Protein 5NG0 (pdb70)

GO terms:
  GO:0042742 defense response to bacterium (P, IDA)
  GO:0035591 signaling adaptor activity (F, IDA)
  GO:0070427 nucleotide-binding oligomerization domain containing 1 signaling pathway (P, IDA)
  GO:0070431 nucleotide-binding oligomerization domain containing 2 signaling pathway (P, IDA)
  GO:0050700 CARD domain binding (F, IDA)
  GO:0034134 toll-like receptor 2 signaling pathway (P, IDA)
  GO:0043123 positive regulation of canonical NF-kappaB signal transduction (P, IDA)
  GO:0031982 vesicle (C, IDA)
  GO:0005737 cytoplasm (C, IDA)
  GO:0005856 cytoskeleton (C, IDA)
  GO:0005886 plasma membrane (C, IDA)
  GO:0045087 innate immune response (P, IDA)
  GO:0032991 protein-containing complex (C, IDA)
  GO:1902523 positive regulation of protein K63-linked ubiquitination (P, IDA)
  GO:0051260 protein homooligomerization (P, IDA)
  GO:0071225 cellular response to muramyl dipeptide (P, IDA)
  GO:0004713 protein tyrosine kinase activity (F, EXP)
  GO:0005783 endoplasmic reticulum (C, EXP)
  GO:0106310 protein serine kinase activity (F, EXP)
  GO:0005515 protein binding (F, IPI)

InterPro domains:
  IPR000719 Protein kinase domain [PS50011] (18-294)
  IPR000719 Protein kinase domain [SM00220] (18-294)
  IPR001245 Serine-threonine/tyrosine-protein kinase, catalytic domain [PF07714] (22-288)
  IPR001315 CARD domain [PF00619] (437-519)
  IPR001315 CARD domain [PS50209] (432-524)
  IPR008271 Serine/threonine-protein kinase, active site [PS00108] (142-154)
  IPR011009 Protein kinase-like domain superfamily [SSF56112] (11-297)
  IPR011029 Death-like domain superfamily [G3DSA:1.10.533.10] (434-539)
  IPR011029 Death-like domain superfamily [SSF47986] (437-520)
  IPR017322 Receptor-interacting serine/threonine-protein kinase 2 [PIRSF037921] (3-540)
  IPR042149 RIP2, CARD domain [cd08786] (438-524)
  IPR051681 Serine/Threonine Kinases and Pseudokinases [PTHR44329] (13-298)

Foldseek 3Di:
DDDDADAQEPVQWADWAFDDADDAWTKTWTARNVVGAIKIKTKGDLPDQDDPVSLVLLVVQLVCQPVLDDPQAWHWRHWHDDRRITITITHDAPQAWQLCQLQVCVVHVDDDQLLLLQQLLSVLVSQLSQVPDVQRKHQLDDDRNQWTAHPPGGTHGHDSSPIDRDCPACQQAALVVPVCVDLSVLSSSLLRLLCSQQSDDFPPVPDDSVVVSVCRLVPDTRDDDCNRHPPPNPPSVLSVVLSCQSRPNDSVSHDRSVVVCVSCVVVSVVDDDD/DDDDDADAQEPVQWADWAFDDADDAWTKTWTARNVVGAIKIKTKGDLPDQDDPVSQVLLVVQLVLQPVLDDDQAWHWRHWHDDRRITITITHDAPQAWQLCQLQVCVVHVDDDQLLLLQQLLSVLVSQLSQVPDVQHKDQQEDDRNQWTAHPVGGTHGHDSSQIDRPPQQAGDYDLLQAALVRPHGDVLNQLSVLSSSLLRLLCSQQSDDFPVVPDDSVVVSVCRLVPDTRDDDCNRHPPPNPPSVLSVVLSCQSRPNDSVSHDRSVVVCVSCVVVSVVDDD

Solvent-accessible surface area: 25796 Å² total; per-residue (Å²): 85,54,2,76,14,43,92,2,48,102,144,56,16,40,93,60,165,156,89,62,51,45,109,89,16,13,47,7,12,3,105,4,35,32,21,61,18,72,0,14,0,69,6,20,68,122,101,57,112,34,47,102,81,69,47,144,95,15,52,97,16,0,62,1,5,2,73,0,36,15,24,40,0,13,24,2,13,0,6,0,60,49,120,103,14,1,0,3,0,9,31,62,18,64,32,25,3,0,34,45,6,0,37,126,108,138,103,46,95,125,9,65,58,47,29,23,2,48,1,0,42,9,0,0,8,0,0,1,15,0,41,51,32,134,58,31,0,8,0,20,29,1,42,0,86,10,0,39,0,28,75,45,50,33,0,30,0,8,42,0,40,111,1,102,50,119,197,122,64,26,24,18,56,0,4,66,59,38,119,160,73,87,38,10,1,3,1,0,1,0,0,0,0,8,1,0,4,17,16,65,70,6,27,122,138,52,130,68,81,124,98,13,44,150,31,3,29,111,37,114,33,6,94,49,67,99,126,5,1,53,147,104,6,35,67,49,84,164,1,25,72,12,0,89,48,0,11,11,82,68,44,124,113,3,5,55,4,65,116,0,0,86,88,5,18,74,5,17,169,89,48,89,102,132,151,42,43,3,76,12,45,89,2,49,102,145,58,16,43,82,64,149,176,95,67,84,46,109,92,16,9,47,2,13,2,111,3,35,31,21,62,18,71,0,14,0,70,10,20,62,74,100,87,103,29,48,114,81,67,50,152,97,15,58,83,16,0,60,2,6,1,78,0,34,15,25,41,1,13,26,2,12,0,6,0,61,47,115,103,24,1,0,2,0,9,31,64,20,63,33,24,1,0,40,41,6,0,38,126,108,134,104,45,94,131,9,64,59,62,43,23,1,78,1,0,44,9,0,0,8,0,0,1,15,0,28,54,32,133,52,28,0,5,0,0,12,0,44,1,81,9,0,39,0,26,74,44,51,33,0,31,0,7,43,0,40,70,0,83,61,128,199,129,84,53,48,31,25,44,52,46,20,11,0,12,67,14,37,122,96,103,147,35,44,47,37,2,2,2,1,0,1,0,0,0,0,4,1,0,4,16,16,71,92,5,27,72,141,51,136,82,81,103,92,8,33,142,25,3,47,144,37,114,35,6,86,48,64,99,128,1,0,54,149,106,6,35,67,50,84,161,0,26,70,13,0,87,48,0,11,10,82,68,26,125,112,3,6,55,3,64,116,0,0,86,87,5,17,75,5,17,168,89,48,91,150

Secondary structure (DSSP, 8-state):
-EEEPPB--GGGEEEEEEEEE-SS-EEEEEEETTT--EEEEEE--SSS---HHHHHHHHHHHHHHHHT--TTBPPEEEEEEETTEEEEEEE--TT-BHHHHHH-TTT-S---HHHHHHHHHHHHHHHHHHHTSSSPEE-----GGGEEE-TTS-EEE---TT-EE-----TTS-GGGT---TTHHHHHHHHHHHHHHH---TTTT---HHHHHHHHHTT--S--STTTS-TTSTTHHHHHHHHHHHT-SSGGGSPPHHHHHHHHHHHHHTSPP-/--EEEPPB--GGGEEEEEEEEE-SS-EEEEEEETTT--EEEEEE--SSS---HHHHHHHHHHHHHHHHT--TTBPPEEEEEEETTEEEEEEE--TT-BHHHHHH-TTT-S---HHHHHHHHHHHHHHHHHHHTSSSPEE-----GGGEEE-TTS-EEE---TT-EE---PPP---GGGS-GGGSS---GGGGHHHHHHHHHHHHHHH---TTTT---HHHHHHHHHTT--S--STTTS-TTSTTHHHHHHHHHHHT-SSGGGSPPHHHHHHHHHHHHHTS--

Structure (mmCIF, N/CA/C/O backbone):
data_5NG0
#
_entry.id   5NG0
#
_cell.length_a   94.180
_cell.length_b   94.180
_cell.length_c   201.250
_cell.angle_alpha   90.00
_cell.angle_beta   90.00
_cell.angle_gamma   90.00
#
_symmetry.space_group_name_H-M   'P 41 21 2'
#
loop_
_entity.id
_entity.type
_entity.pdbx_description
1 polymer 'Receptor-interacting serine/threonine-protein kinase 2'
2 non-polymer 'PHOSPHOMETHYLPHOSPHONIC ACID ADENYLATE ESTER'
3 non-polymer 'MAGNESIUM ION'
4 non-polymer 'COBALT (II) ION'
5 water water
#
loop_
_atom_site.group_PDB
_atom_site.id
_atom_site.type_symbol
_atom_site.label_atom_id
_atom_site.label_alt_id
_atom_site.label_comp_id
_atom_site.label_asym_id
_atom_site.label_entity_id
_atom_site.label_seq_id
_atom_site.pdbx_PDB_ins_code
_atom_site.Cartn_x
_atom_site.Cartn_y
_atom_site.Cartn_z
_atom_site.occupancy
_atom_site.B_iso_or_equiv
_atom_site.auth_seq_id
_atom_site.auth_comp_id
_atom_site.auth_asym_id
_atom_site.auth_atom_id
_atom_site.pdbx_PDB_model_num
ATOM 1 N N . ILE A 1 10 ? 64.880 92.307 -0.879 1.00 59.31 6 ILE A N 1
ATOM 2 C CA . ILE A 1 10 ? 64.004 92.802 0.232 1.00 57.81 6 ILE A CA 1
ATOM 3 C C . ILE A 1 10 ? 62.932 91.741 0.542 1.00 57.30 6 ILE A C 1
ATOM 4 O O . ILE A 1 10 ? 62.055 91.469 -0.287 1.00 60.12 6 ILE A O 1
ATOM 9 N N . CYS A 1 11 ? 63.018 91.163 1.739 1.00 53.75 7 CYS A N 1
ATOM 10 C CA . CYS A 1 11 ? 62.203 90.028 2.165 1.00 52.81 7 CYS A CA 1
ATOM 11 C C . CYS A 1 11 ? 61.290 90.342 3.370 1.00 49.19 7 CYS A C 1
ATOM 12 O O . CYS A 1 11 ? 61.682 91.063 4.286 1.00 46.75 7 CYS A O 1
ATOM 15 N N . SER A 1 12 ? 60.075 89.796 3.334 1.00 41.58 8 SER A N 1
ATOM 16 C CA . SER A 1 12 ? 59.062 89.883 4.397 1.00 40.82 8 SER A CA 1
ATOM 17 C C . SER A 1 12 ? 58.778 88.442 4.858 1.00 39.87 8 SER A C 1
ATOM 18 O O . SER A 1 12 ? 58.435 87.576 4.035 1.00 35.17 8 SER A O 1
ATOM 21 N N . ALA A 1 13 ? 58.941 88.189 6.153 1.00 36.99 9 ALA A N 1
ATOM 22 C CA . ALA A 1 13 ? 58.671 86.874 6.739 1.00 38.01 9 ALA A CA 1
ATOM 23 C C . ALA A 1 13 ? 57.184 86.763 7.102 1.00 35.06 9 ALA A C 1
ATOM 24 O O . ALA A 1 13 ? 56.583 87.720 7.596 1.00 38.98 9 ALA A O 1
ATOM 26 N N . LEU A 1 14 ? 56.579 85.614 6.841 1.00 32.87 10 LEU A N 1
ATOM 27 C CA . LEU A 1 14 ? 55.215 85.355 7.309 1.00 32.45 10 LEU A CA 1
ATOM 28 C C . LEU A 1 14 ? 55.242 85.089 8.827 1.00 30.34 10 LEU A C 1
ATOM 29 O O . LEU A 1 14 ? 55.957 84.197 9.261 1.00 30.01 10 LEU A O 1
ATOM 34 N N . PRO A 1 15 ? 54.477 85.867 9.627 1.00 30.37 11 PRO A N 1
ATOM 35 C CA . PRO A 1 15 ? 54.482 85.643 11.077 1.00 32.23 11 PRO A CA 1
ATOM 36 C C . PRO A 1 15 ? 53.984 84.240 11.467 1.00 32.83 11 PRO A C 1
ATOM 37 O O . PRO A 1 15 ? 53.062 83.705 10.839 1.00 30.60 11 PRO A O 1
ATOM 41 N N . THR A 1 16 ? 54.626 83.660 12.475 1.00 32.47 12 THR A N 1
ATOM 42 C CA . THR A 1 16 ? 54.130 82.478 13.167 1.00 33.26 12 THR A CA 1
ATOM 43 C C . THR A 1 16 ? 53.310 82.962 14.355 1.00 32.54 12 THR A C 1
ATOM 44 O O . THR A 1 16 ? 53.807 83.716 15.185 1.00 32.29 12 THR A O 1
ATOM 48 N N . ILE A 1 17 ? 52.054 82.546 14.420 1.00 29.82 13 ILE A N 1
ATOM 49 C CA . ILE A 1 17 ? 51.175 82.961 15.493 1.00 29.30 13 ILE A CA 1
ATOM 50 C C . ILE A 1 17 ? 51.061 81.801 16.488 1.00 29.30 13 ILE A C 1
ATOM 51 O O . ILE A 1 17 ? 50.509 80.753 16.149 1.00 27.59 13 ILE A O 1
ATOM 56 N N . PRO A 1 18 ? 51.582 81.987 17.723 1.00 29.54 14 PRO A N 1
ATOM 57 C CA . PRO A 1 18 ? 51.446 80.927 18.744 1.00 28.47 14 PRO A CA 1
ATOM 58 C C . PRO A 1 18 ? 49.975 80.641 19.042 1.00 29.43 14 PRO A C 1
ATOM 59 O O . PRO A 1 18 ? 49.155 81.578 19.112 1.00 28.09 14 PRO A O 1
ATOM 63 N N . TYR A 1 19 ? 49.649 79.361 19.228 1.00 28.34 15 TYR A N 1
ATOM 64 C CA . TYR A 1 19 ? 48.273 78.920 19.481 1.00 28.25 15 TYR A CA 1
ATOM 65 C C . TYR A 1 19 ? 47.555 79.673 20.614 1.00 28.09 15 TYR A C 1
ATOM 66 O O . TYR A 1 19 ? 46.358 79.962 20.505 1.00 26.98 15 TYR A O 1
ATOM 75 N N . HIS A 1 20 ? 48.274 79.981 21.698 1.00 26.15 16 HIS A N 1
ATOM 76 C CA . HIS A 1 20 ? 47.653 80.649 22.864 1.00 27.20 16 HIS A CA 1
ATOM 77 C C . HIS A 1 20 ? 47.189 82.080 22.561 1.00 27.29 16 HIS A C 1
ATOM 78 O O . HIS A 1 20 ? 46.442 82.655 23.334 1.00 28.18 16 HIS A O 1
ATOM 85 N N . LYS A 1 21 ? 47.611 82.636 21.424 1.00 28.02 17 LYS A N 1
ATOM 86 C CA . LYS A 1 21 ? 47.188 83.986 21.018 1.00 28.89 17 LYS A CA 1
ATOM 87 C C . LYS A 1 21 ? 45.855 84.021 20.257 1.00 30.22 17 LYS A C 1
ATOM 88 O O . LYS A 1 21 ? 45.303 85.106 20.020 1.00 31.14 17 LYS A O 1
ATOM 94 N N . LEU A 1 22 ? 45.331 82.843 19.901 1.00 29.34 18 LEU A N 1
ATOM 95 C CA . LEU A 1 22 ? 44.024 82.741 19.246 1.00 30.94 18 LEU A CA 1
ATOM 96 C C . LEU A 1 22 ? 42.933 82.512 20.284 1.00 32.89 18 LEU A C 1
ATOM 97 O O . LEU A 1 22 ? 42.890 81.465 20.921 1.00 37.54 18 LEU A O 1
ATOM 102 N N . ALA A 1 23 ? 42.056 83.494 20.440 1.00 30.86 19 ALA A N 1
ATOM 103 C CA . ALA A 1 23 ? 40.996 83.460 21.438 1.00 33.98 19 ALA A CA 1
ATOM 104 C C . ALA A 1 23 ? 39.661 83.309 20.738 1.00 33.53 19 ALA A C 1
ATOM 105 O O . ALA A 1 23 ? 39.538 83.665 19.558 1.00 30.25 19 ALA A O 1
ATOM 107 N N . ASP A 1 24 ? 38.684 82.749 21.461 1.00 34.73 20 ASP A N 1
ATOM 108 C CA A ASP A 1 24 ? 37.286 82.681 21.004 0.50 37.49 20 ASP A CA 1
ATOM 109 C CA B ASP A 1 24 ? 37.290 82.659 21.011 0.50 37.82 20 ASP A CA 1
ATOM 110 C C . ASP A 1 24 ? 37.128 81.920 19.666 1.00 37.03 20 ASP A C 1
ATOM 111 O O . ASP A 1 24 ? 36.392 82.364 18.779 1.00 37.30 20 ASP A O 1
ATOM 120 N N . LEU A 1 25 ? 37.826 80.792 19.512 1.00 37.25 21 LEU A N 1
ATOM 121 C CA . LEU A 1 25 ? 37.725 79.986 18.285 1.00 41.45 21 LEU A CA 1
ATOM 122 C C . LEU A 1 25 ? 36.314 79.450 18.123 1.00 44.83 21 LEU A C 1
ATOM 123 O O . LEU A 1 25 ? 35.798 78.805 19.031 1.00 47.00 21 LEU A O 1
ATOM 128 N N . ARG A 1 26 ? 35.681 79.776 16.996 1.00 47.68 22 ARG A N 1
ATOM 129 C CA . ARG A 1 26 ? 34.324 79.320 16.695 1.00 53.54 22 ARG A CA 1
ATOM 130 C C . ARG A 1 26 ? 34.251 78.795 15.276 1.00 55.49 22 ARG A C 1
ATOM 131 O O . ARG A 1 26 ? 34.717 79.442 14.341 1.00 48.62 22 ARG A O 1
ATOM 139 N N . TYR A 1 27 ? 33.643 77.617 15.138 1.00 59.65 23 TYR A N 1
ATOM 140 C CA . TYR A 1 27 ? 33.313 76.989 13.857 1.00 62.01 23 TYR A CA 1
ATOM 141 C C . TYR A 1 27 ? 32.555 77.967 12.962 1.00 58.03 23 TYR A C 1
ATOM 142 O O . TYR A 1 27 ? 31.583 78.589 13.410 1.00 55.59 23 TYR A O 1
ATOM 151 N N . LEU A 1 28 ? 33.038 78.159 11.734 1.00 56.91 24 LEU A N 1
ATOM 152 C CA . LEU A 1 28 ? 32.297 78.920 10.706 1.00 60.87 24 LEU A CA 1
ATOM 153 C C . LEU A 1 28 ? 31.799 78.007 9.581 1.00 63.62 24 LEU A C 1
ATOM 154 O O . LEU A 1 28 ? 30.665 78.152 9.113 1.00 62.38 24 LEU A O 1
ATOM 159 N N . SER A 1 29 ? 32.665 77.080 9.157 1.00 62.59 25 SER A N 1
ATOM 160 C CA . SER A 1 29 ? 32.462 76.249 7.972 1.00 62.69 25 SER A CA 1
ATOM 161 C C . SER A 1 29 ? 33.379 75.032 8.060 1.00 63.92 25 SER A C 1
ATOM 162 O O . SER A 1 29 ? 34.572 75.174 8.336 1.00 61.36 25 SER A O 1
ATOM 165 N N . ARG A 1 30 ? 32.824 73.841 7.836 1.00 61.80 26 ARG A N 1
ATOM 166 C CA . ARG A 1 30 ? 33.647 72.640 7.679 1.00 65.82 26 ARG A CA 1
ATOM 167 C C . ARG A 1 30 ? 33.538 72.109 6.263 1.00 67.42 26 ARG A C 1
ATOM 168 O O . ARG A 1 30 ? 32.442 71.993 5.714 1.00 69.73 26 ARG A O 1
ATOM 170 N N . GLY A 1 31 ? 34.693 71.805 5.680 1.00 67.73 27 GLY A N 1
ATOM 171 C CA . GLY A 1 31 ? 34.775 71.172 4.374 1.00 67.36 27 GLY A CA 1
ATOM 172 C C . GLY A 1 31 ? 35.394 69.794 4.482 1.00 69.72 27 GLY A C 1
ATOM 173 O O . GLY A 1 31 ? 35.574 69.258 5.592 1.00 70.91 27 GLY A O 1
ATOM 174 N N . ALA A 1 32 ? 35.723 69.226 3.324 1.00 70.74 28 ALA A N 1
ATOM 175 C CA . ALA A 1 32 ? 36.289 67.879 3.233 1.00 76.11 28 ALA A CA 1
ATOM 176 C C . ALA A 1 32 ? 37.735 67.811 3.748 1.00 77.86 28 ALA A C 1
ATOM 177 O O . ALA A 1 32 ? 38.102 66.875 4.468 1.00 80.03 28 ALA A O 1
ATOM 179 N N . SER A 1 33 ? 38.530 68.816 3.380 1.00 76.77 29 SER A N 1
ATOM 180 C CA . SER A 1 33 ? 39.963 68.870 3.680 1.00 76.13 29 SER A CA 1
ATOM 181 C C . SER A 1 33 ? 40.315 69.645 4.962 1.00 72.34 29 SER A C 1
ATOM 182 O O . SER A 1 33 ? 41.366 69.406 5.564 1.00 74.52 29 SER A O 1
ATOM 185 N N . GLY A 1 34 ? 39.439 70.562 5.371 1.00 66.74 30 GLY A N 1
ATOM 186 C CA . GLY A 1 34 ? 39.643 71.344 6.589 1.00 60.14 30 GLY A CA 1
ATOM 187 C C . GLY A 1 34 ? 38.421 72.091 7.093 1.00 57.21 30 GLY A C 1
ATOM 188 O O . GLY A 1 34 ? 37.300 71.864 6.637 1.00 55.52 30 GLY A O 1
ATOM 189 N N . THR A 1 35 ? 38.663 72.995 8.039 1.00 52.25 31 THR A N 1
ATOM 190 C CA . THR A 1 35 ? 37.629 73.769 8.716 1.00 49.45 31 THR A CA 1
ATOM 191 C C . THR A 1 35 ? 38.054 75.240 8.749 1.00 44.19 31 THR A C 1
ATOM 192 O O . THR A 1 35 ? 39.237 75.543 8.943 1.00 45.99 31 THR A O 1
ATOM 196 N N . VAL A 1 36 ? 37.100 76.140 8.537 1.00 39.52 32 VAL A N 1
ATOM 197 C CA . VAL A 1 36 ? 37.331 77.561 8.752 1.00 39.87 32 VAL A CA 1
ATOM 198 C C . VAL A 1 36 ? 36.637 77.969 10.054 1.00 40.10 32 VAL A C 1
ATOM 199 O O . VAL A 1 36 ? 35.464 77.661 10.260 1.00 38.92 32 VAL A O 1
ATOM 203 N N . SER A 1 37 ? 37.400 78.613 10.937 1.00 39.17 33 SER A N 1
ATOM 204 C CA . SER A 1 37 ? 36.903 79.118 12.220 1.00 36.89 33 SER A CA 1
ATOM 205 C C . SER A 1 37 ? 37.175 80.618 12.321 1.00 37.68 33 SER A C 1
ATOM 206 O O . SER A 1 37 ? 38.154 81.113 11.756 1.00 36.18 33 SER A O 1
ATOM 209 N N . SER A 1 38 ? 36.311 81.341 13.028 1.00 36.21 34 SER A N 1
ATOM 210 C CA . SER A 1 38 ? 36.621 82.716 13.399 1.00 34.79 34 SER A CA 1
ATOM 211 C C . SER A 1 38 ? 37.368 82.687 14.732 1.00 33.67 34 SER A C 1
ATOM 212 O O . SER A 1 38 ? 37.248 81.722 15.508 1.00 31.11 34 SER A O 1
ATOM 215 N N . ALA A 1 39 ? 38.147 83.734 14.984 1.00 30.92 35 ALA A N 1
ATOM 216 C CA . ALA A 1 39 ? 38.878 83.892 16.239 1.00 28.42 35 ALA A CA 1
ATOM 217 C C . ALA A 1 39 ? 39.204 85.366 16.433 1.00 29.48 35 ALA A C 1
ATOM 218 O O . ALA A 1 39 ? 38.929 86.187 15.559 1.00 27.09 35 ALA A O 1
ATOM 220 N N . ARG A 1 40 ? 39.760 85.693 17.596 1.00 30.74 36 ARG A N 1
ATOM 221 C CA . ARG A 1 40 ? 40.362 86.999 17.836 1.00 32.23 36 ARG A CA 1
ATOM 222 C C . ARG A 1 40 ? 41.814 86.774 18.180 1.00 31.94 36 ARG A C 1
ATOM 223 O O . ARG A 1 40 ? 42.158 85.815 18.894 1.00 32.02 36 ARG A O 1
ATOM 231 N N . HIS A 1 41 ? 42.670 87.644 17.664 1.00 28.67 37 HIS A N 1
ATOM 232 C CA . HIS A 1 41 ? 44.065 87.609 18.036 1.00 27.83 37 HIS A CA 1
ATOM 233 C C . HIS A 1 41 ? 44.163 88.399 19.338 1.00 26.85 37 HIS A C 1
ATOM 234 O O . HIS A 1 41 ? 43.770 89.569 19.393 1.00 25.96 37 HIS A O 1
ATOM 241 N N . ALA A 1 42 ? 44.660 87.742 20.385 1.00 26.19 38 ALA A N 1
ATOM 242 C CA . ALA A 1 42 ? 44.637 88.291 21.741 1.00 27.35 38 ALA A CA 1
ATOM 243 C C . ALA A 1 42 ? 45.503 89.540 21.880 1.00 26.08 38 ALA A C 1
ATOM 244 O O . ALA A 1 42 ? 45.201 90.388 22.707 1.00 27.93 38 ALA A O 1
ATOM 246 N N . ASP A 1 43 ? 46.580 89.621 21.094 1.00 27.20 39 ASP A N 1
ATOM 247 C CA . ASP A 1 43 ? 47.535 90.740 21.150 1.00 27.92 39 ASP A CA 1
ATOM 248 C C . ASP A 1 43 ? 47.201 91.853 20.161 1.00 26.57 39 ASP A C 1
ATOM 249 O O . ASP A 1 43 ? 47.390 93.026 20.482 1.00 25.60 39 ASP A O 1
ATOM 254 N N . TRP A 1 44 ? 46.775 91.479 18.950 1.00 24.74 40 TRP A N 1
ATOM 255 C CA . TRP A 1 44 ? 46.516 92.467 17.898 1.00 25.82 40 TRP A CA 1
ATOM 256 C C . TRP A 1 44 ? 45.122 93.060 17.996 1.00 25.59 40 TRP A C 1
ATOM 257 O O . TRP A 1 44 ? 44.855 94.103 17.395 1.00 26.09 40 TRP A O 1
ATOM 268 N N . ARG A 1 45 ? 44.236 92.383 18.735 1.00 25.15 41 ARG A N 1
ATOM 269 C CA . ARG A 1 45 ? 42.902 92.917 19.081 1.00 27.33 41 ARG A CA 1
ATOM 270 C C . ARG A 1 45 ? 42.016 93.067 17.833 1.00 27.83 41 ARG A C 1
ATOM 271 O O . ARG A 1 45 ? 41.219 94.007 17.726 1.00 28.28 41 ARG A O 1
ATOM 279 N N . VAL A 1 46 ? 42.200 92.149 16.881 1.00 26.35 42 VAL A N 1
ATOM 280 C CA . VAL A 1 46 ? 41.386 92.105 15.668 1.00 25.78 42 VAL A CA 1
ATOM 281 C C . VAL A 1 46 ? 40.736 90.728 15.529 1.00 27.57 42 VAL A C 1
ATOM 282 O O . VAL A 1 46 ? 41.263 89.714 16.031 1.00 26.91 42 VAL A O 1
ATOM 286 N N . GLN A 1 47 ? 39.599 90.704 14.843 1.00 28.50 43 GLN A N 1
ATOM 287 C CA . GLN A 1 47 ? 38.984 89.446 14.420 1.00 30.76 43 GLN A CA 1
ATOM 288 C C . GLN A 1 47 ? 39.789 88.833 13.269 1.00 29.97 43 GLN A C 1
ATOM 289 O O . GLN A 1 47 ? 40.272 89.551 12.388 1.00 29.99 43 GLN A O 1
ATOM 295 N N . VAL A 1 48 ? 39.951 87.510 13.287 1.00 27.05 44 VAL A N 1
ATOM 296 C CA . VAL A 1 48 ? 40.634 86.802 12.209 1.00 26.57 44 VAL A CA 1
ATOM 297 C C . VAL A 1 48 ? 39.811 85.594 11.767 1.00 28.53 44 VAL A C 1
ATOM 298 O O . VAL A 1 48 ? 38.909 85.155 12.490 1.00 28.07 44 VAL A O 1
ATOM 302 N N . ALA A 1 49 ? 40.134 85.070 10.581 1.00 27.40 45 ALA A N 1
ATOM 303 C CA . ALA A 1 49 ? 39.653 83.765 10.152 1.00 29.41 45 ALA A CA 1
ATOM 304 C C . ALA A 1 49 ? 40.817 82.804 10.224 1.00 31.13 45 ALA A C 1
ATOM 305 O O . ALA A 1 49 ? 41.971 83.189 9.958 1.00 29.55 45 ALA A O 1
ATOM 307 N N . VAL A 1 50 ? 40.529 81.565 10.609 1.00 30.41 46 VAL A N 1
ATOM 308 C CA . VAL A 1 50 ? 41.560 80.519 10.727 1.00 31.23 46 VAL A CA 1
ATOM 309 C C . VAL A 1 50 ? 41.105 79.309 9.892 1.00 32.67 46 VAL A C 1
ATOM 310 O O . VAL A 1 50 ? 40.046 78.730 10.146 1.00 33.97 46 VAL A O 1
ATOM 314 N N . LYS A 1 51 ? 41.900 78.966 8.889 1.00 33.57 47 LYS A N 1
ATOM 315 C CA . LYS A 1 51 ? 41.632 77.819 8.011 1.00 35.99 47 LYS A CA 1
ATOM 316 C C . LYS A 1 51 ? 42.575 76.700 8.438 1.00 33.17 47 LYS A C 1
ATOM 317 O O . LYS A 1 51 ? 43.775 76.755 8.167 1.00 29.84 47 LYS A O 1
ATOM 323 N N . HIS A 1 52 ? 42.024 75.708 9.132 1.00 33.18 48 HIS A N 1
ATOM 324 C CA . HIS A 1 52 ? 42.834 74.705 9.817 1.00 38.47 48 HIS A CA 1
ATOM 325 C C . HIS A 1 52 ? 42.429 73.278 9.462 1.00 41.57 48 HIS A C 1
ATOM 326 O O . HIS A 1 52 ? 41.301 73.044 9.020 1.00 44.53 48 HIS A O 1
ATOM 333 N N . LEU A 1 53 ? 43.348 72.333 9.660 1.00 43.77 49 LEU A N 1
ATOM 334 C CA . LEU A 1 53 ? 43.039 70.899 9.494 1.00 48.05 49 LEU A CA 1
ATOM 335 C C . LEU A 1 53 ? 42.081 70.421 10.591 1.00 51.38 49 LEU A C 1
ATOM 336 O O . LEU A 1 53 ? 41.984 71.057 11.653 1.00 51.27 49 LEU A O 1
ATOM 341 N N . HIS A 1 54 ? 41.361 69.329 10.324 1.00 57.48 50 HIS A N 1
ATOM 342 C CA . HIS A 1 54 ? 40.412 68.745 11.287 1.00 64.58 50 HIS A CA 1
ATOM 343 C C . HIS A 1 54 ? 41.026 68.494 12.670 1.00 68.64 50 HIS A C 1
ATOM 344 O O . HIS A 1 54 ? 42.094 67.876 12.780 1.00 67.15 50 HIS A O 1
ATOM 351 N N . ILE A 1 55 ? 40.347 69.007 13.702 1.00 75.31 51 ILE A N 1
ATOM 352 C CA . ILE A 1 55 ? 40.769 68.890 15.115 1.00 83.68 51 ILE A CA 1
ATOM 353 C C . ILE A 1 55 ? 40.661 67.447 15.641 1.00 91.48 51 ILE A C 1
ATOM 354 O O . ILE A 1 55 ? 41.401 67.063 16.554 1.00 90.43 51 ILE A O 1
ATOM 359 N N . HIS A 1 56 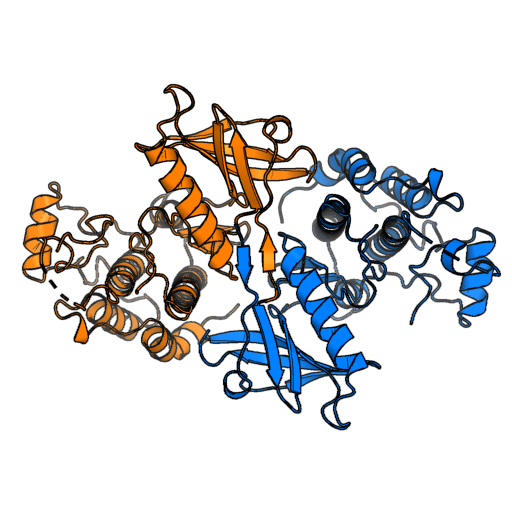? 39.757 66.665 15.042 1.00 97.16 52 HIS A N 1
ATOM 360 C CA . HIS A 1 56 ? 39.519 65.257 15.405 1.00 100.27 52 HIS A CA 1
ATOM 361 C C . HIS A 1 56 ? 40.716 64.326 15.110 1.00 103.55 52 HIS A C 1
ATOM 362 O O . HIS A 1 56 ? 41.261 63.715 16.035 1.00 106.63 52 HIS A O 1
ATOM 364 N N . THR A 1 57 ? 41.123 64.239 13.839 1.00 101.40 53 THR A N 1
ATOM 365 C CA . THR A 1 57 ? 42.200 63.340 13.401 1.00 96.50 53 THR A CA 1
ATOM 366 C C . THR A 1 57 ? 43.592 63.874 13.772 1.00 94.93 53 THR A C 1
ATOM 367 O O . THR A 1 57 ? 43.791 65.095 13.774 1.00 93.04 53 THR A O 1
ATOM 369 N N . PRO A 1 58 ? 44.550 62.969 14.110 1.00 96.42 54 PRO A N 1
ATOM 370 C CA . PRO A 1 58 ? 45.982 63.330 14.123 1.00 95.78 54 PRO A CA 1
ATOM 371 C C . PRO A 1 58 ? 46.488 63.875 12.775 1.00 96.25 54 PRO A C 1
ATOM 372 O O . PRO A 1 58 ? 45.920 63.556 11.718 1.00 96.58 54 PRO A O 1
ATOM 376 N N . LEU A 1 59 ? 47.548 64.684 12.827 1.00 93.08 55 LEU A N 1
ATOM 377 C CA . LEU A 1 59 ? 48.005 65.466 11.670 1.00 90.13 55 LEU A CA 1
ATOM 378 C C . LEU A 1 59 ? 48.962 64.720 10.736 1.00 87.82 55 LEU A C 1
ATOM 379 O O . LEU A 1 59 ? 50.123 64.478 11.083 1.00 86.50 55 LEU A O 1
ATOM 384 N N . LEU A 1 60 ? 48.455 64.372 9.550 1.00 85.82 56 LEU A N 1
ATOM 385 C CA . LEU A 1 60 ? 49.241 63.709 8.505 1.00 85.93 56 LEU A CA 1
ATOM 386 C C . LEU A 1 60 ? 50.245 64.689 7.892 1.00 86.97 56 LEU A C 1
ATOM 387 O O . LEU A 1 60 ? 49.899 65.834 7.597 1.00 88.65 56 LEU A O 1
ATOM 389 N N . ASP A 1 61 ? 51.483 64.225 7.719 1.00 84.22 57 ASP A N 1
ATOM 390 C CA . ASP A 1 61 ? 52.608 65.064 7.286 1.00 82.73 57 ASP A CA 1
ATOM 391 C C . ASP A 1 61 ? 52.490 65.613 5.853 1.00 81.15 57 ASP A C 1
ATOM 392 O O . ASP A 1 61 ? 53.047 66.675 5.546 1.00 76.57 57 ASP A O 1
ATOM 397 N N . SER A 1 62 ? 51.776 64.884 4.993 1.00 79.25 58 SER A N 1
ATOM 398 C CA . SER A 1 62 ? 51.456 65.340 3.637 1.00 77.10 58 SER A CA 1
ATOM 399 C C . SER A 1 62 ? 50.401 66.460 3.657 1.00 75.12 58 SER A C 1
ATOM 400 O O . SER A 1 62 ? 50.429 67.371 2.821 1.00 66.67 58 SER A O 1
ATOM 403 N N . GLU A 1 63 ? 49.468 66.367 4.605 1.00 72.90 59 GLU A N 1
ATOM 404 C CA . GLU A 1 63 ? 48.460 67.407 4.825 1.00 69.90 59 GLU A CA 1
ATOM 405 C C . GLU A 1 63 ? 49.113 68.692 5.327 1.00 64.37 59 GLU A C 1
ATOM 406 O O . GLU A 1 63 ? 48.736 69.784 4.905 1.00 60.28 59 GLU A O 1
ATOM 412 N N . ARG A 1 64 ? 50.103 68.542 6.208 1.00 59.42 60 ARG A N 1
ATOM 413 C CA . ARG A 1 64 ? 50.888 69.668 6.724 1.00 58.98 60 ARG A CA 1
ATOM 414 C C . ARG A 1 64 ? 51.580 70.453 5.605 1.00 57.39 60 ARG A C 1
ATOM 415 O O . ARG A 1 64 ? 51.536 71.682 5.594 1.00 54.55 60 ARG A O 1
ATOM 423 N N . LYS A 1 65 ? 52.211 69.732 4.677 1.00 56.19 61 LYS A N 1
ATOM 424 C CA . LYS A 1 65 ? 52.908 70.344 3.535 1.00 54.68 61 LYS A CA 1
ATOM 425 C C . LYS A 1 65 ? 51.967 71.119 2.613 1.00 47.73 61 LYS A C 1
ATOM 426 O O . LYS A 1 65 ? 52.339 72.179 2.126 1.00 45.22 61 LYS A O 1
ATOM 432 N N . ASP A 1 66 ? 50.761 70.591 2.396 1.00 44.96 62 ASP A N 1
ATOM 433 C CA . ASP A 1 66 ? 49.716 71.270 1.623 1.00 45.73 62 ASP A CA 1
ATOM 434 C C . ASP A 1 66 ? 49.335 72.620 2.221 1.00 43.32 62 ASP A C 1
ATOM 435 O O . ASP A 1 66 ? 49.150 73.585 1.489 1.00 41.03 62 ASP A O 1
ATOM 440 N N . VAL A 1 67 ? 49.190 72.665 3.545 1.00 40.12 63 VAL A N 1
ATOM 441 C CA . VAL A 1 67 ? 48.814 73.898 4.239 1.00 38.72 63 VAL A CA 1
ATOM 442 C C . VAL A 1 67 ? 49.959 74.912 4.148 1.00 36.41 63 VAL A C 1
ATOM 443 O O . VAL A 1 67 ? 49.732 76.074 3.802 1.00 36.56 63 VAL A O 1
ATOM 447 N N . LEU A 1 68 ? 51.182 74.462 4.408 1.00 35.75 64 LEU A N 1
ATOM 448 C CA . LEU A 1 68 ? 52.358 75.333 4.301 1.00 40.16 64 LEU A CA 1
ATOM 449 C C . LEU A 1 68 ? 52.552 75.909 2.898 1.00 37.51 64 LEU A C 1
ATOM 450 O O . LEU A 1 68 ? 52.882 77.085 2.742 1.00 36.81 64 LEU A O 1
ATOM 455 N N . ARG A 1 69 ? 52.295 75.085 1.888 1.00 36.93 65 ARG A N 1
ATOM 456 C CA . ARG A 1 69 ? 52.371 75.516 0.498 1.00 37.25 65 ARG A CA 1
ATOM 457 C C . ARG A 1 69 ? 51.325 76.607 0.193 1.00 33.87 65 ARG A C 1
ATOM 458 O O . ARG A 1 69 ? 51.643 77.620 -0.432 1.00 34.33 65 ARG A O 1
ATOM 466 N N . GLU A 1 70 ? 50.087 76.389 0.638 1.00 32.15 66 GLU A N 1
ATOM 467 C CA . GLU A 1 70 ? 49.018 77.354 0.451 1.00 31.26 66 GLU A CA 1
ATOM 468 C C . GLU A 1 70 ? 49.340 78.675 1.162 1.00 30.12 66 GLU A C 1
ATOM 469 O O . GLU A 1 70 ? 49.108 79.754 0.602 1.00 28.46 66 GLU A O 1
ATOM 475 N N . ALA A 1 71 ? 49.879 78.581 2.384 1.00 28.80 67 ALA A N 1
ATOM 476 C CA . ALA A 1 71 ? 50.232 79.758 3.185 1.00 28.75 67 ALA A CA 1
ATOM 477 C C . ALA A 1 71 ? 51.305 80.576 2.468 1.00 29.26 67 ALA A C 1
ATOM 478 O O . ALA A 1 71 ? 51.218 81.801 2.418 1.00 29.64 67 ALA A O 1
ATOM 480 N N . GLU A 1 72 ? 52.287 79.886 1.894 1.00 32.01 68 GLU A N 1
ATOM 481 C CA . GLU A 1 72 ? 53.381 80.535 1.172 1.00 33.44 68 GLU A CA 1
ATOM 482 C C . GLU A 1 72 ? 52.889 81.259 -0.075 1.00 29.59 68 GLU A C 1
ATOM 483 O O . GLU A 1 72 ? 53.308 82.386 -0.369 1.00 28.16 68 GLU A O 1
ATOM 489 N N . ILE A 1 73 ? 52.002 80.594 -0.807 1.00 30.24 69 ILE A N 1
ATOM 490 C CA . ILE A 1 73 ? 51.379 81.201 -1.972 1.00 29.76 69 ILE A CA 1
ATOM 491 C C . ILE A 1 73 ? 50.606 82.466 -1.600 1.00 27.92 69 ILE A C 1
ATOM 492 O O . ILE A 1 73 ? 50.812 83.499 -2.229 1.00 28.93 69 ILE A O 1
ATOM 497 N N . LEU A 1 74 ? 49.737 82.399 -0.588 1.00 26.65 70 LEU A N 1
ATOM 498 C CA . LEU A 1 74 ? 48.996 83.589 -0.146 1.00 27.90 70 LEU A CA 1
ATOM 499 C C . LEU A 1 74 ? 49.908 84.739 0.240 1.00 26.73 70 LEU A C 1
ATOM 500 O O . LEU A 1 74 ? 49.624 85.906 -0.079 1.00 26.42 70 LEU A O 1
ATOM 505 N N . HIS A 1 75 ? 50.984 84.401 0.949 1.00 26.72 71 HIS A N 1
ATOM 506 C CA . HIS A 1 75 ? 51.969 85.374 1.411 1.00 27.80 71 HIS A CA 1
ATOM 507 C C . HIS A 1 75 ? 52.655 86.075 0.238 1.00 28.71 71 HIS A C 1
ATOM 508 O O . HIS A 1 75 ? 52.803 87.288 0.248 1.00 28.91 71 HIS A O 1
ATOM 515 N N . LYS A 1 76 ? 53.047 85.305 -0.778 1.00 29.12 72 LYS A N 1
ATOM 516 C CA . LYS A 1 76 ? 53.737 85.844 -1.960 1.00 28.44 72 LYS A CA 1
ATOM 517 C C . LYS A 1 76 ? 52.810 86.623 -2.894 1.00 28.86 72 LYS A C 1
ATOM 518 O O . LYS A 1 76 ? 53.245 87.561 -3.556 1.00 28.50 72 LYS A O 1
ATOM 524 N N . ALA A 1 77 ? 51.531 86.236 -2.920 1.00 27.69 73 ALA A N 1
ATOM 525 C CA . ALA A 1 77 ? 50.529 86.789 -3.848 1.00 29.17 73 ALA A CA 1
ATOM 526 C C . ALA A 1 77 ? 49.816 88.035 -3.340 1.00 30.80 73 ALA A C 1
ATOM 527 O O . ALA A 1 77 ? 48.870 88.515 -3.977 1.00 30.59 73 ALA A O 1
ATOM 529 N N . ARG A 1 78 ? 50.256 88.572 -2.211 1.00 30.13 74 ARG A N 1
ATOM 530 C CA . ARG A 1 78 ? 49.534 89.691 -1.624 1.00 31.73 74 ARG A CA 1
ATOM 531 C C . ARG A 1 78 ? 49.390 90.892 -2.564 1.00 30.16 74 ARG A C 1
ATOM 532 O O . ARG A 1 78 ? 50.298 91.236 -3.320 1.00 27.27 74 ARG A O 1
ATOM 540 N N . PHE A 1 79 ? 48.181 91.444 -2.556 1.00 29.01 75 PHE A N 1
ATOM 541 C CA . PHE A 1 79 ? 47.764 92.495 -3.480 1.00 27.64 75 PHE A CA 1
ATOM 542 C C . PHE A 1 79 ? 46.392 92.982 -3.033 1.00 25.44 75 PHE A C 1
ATOM 543 O O . PHE A 1 79 ? 45.723 92.319 -2.239 1.00 26.07 75 PHE A O 1
ATOM 551 N N . SER A 1 80 ? 45.967 94.126 -3.562 1.00 26.53 76 SER A N 1
ATOM 552 C CA . SER A 1 80 ? 44.726 94.800 -3.146 1.00 27.61 76 SER A CA 1
ATOM 553 C C . SER A 1 80 ? 43.467 93.910 -3.202 1.00 28.37 76 SER A C 1
ATOM 554 O O . SER A 1 80 ? 42.545 94.088 -2.386 1.00 27.80 76 SER A O 1
ATOM 557 N N . TYR A 1 81 ? 43.432 92.962 -4.147 1.00 26.60 77 TYR A N 1
ATOM 558 C CA . TYR A 1 81 ? 42.229 92.126 -4.369 1.00 27.04 77 TYR A CA 1
ATOM 559 C C . TYR A 1 81 ? 42.411 90.649 -4.018 1.00 26.05 77 TYR A C 1
ATOM 560 O O . TYR A 1 81 ? 41.610 89.785 -4.429 1.00 25.41 77 TYR A O 1
ATOM 569 N N . ILE A 1 82 ? 43.456 90.374 -3.233 1.00 25.59 78 ILE A N 1
ATOM 570 C CA . ILE A 1 82 ? 43.766 89.024 -2.762 1.00 23.92 78 ILE A CA 1
ATOM 571 C C . ILE A 1 82 ? 43.596 89.016 -1.232 1.00 26.41 78 ILE A C 1
ATOM 572 O O . ILE A 1 82 ? 44.044 89.938 -0.563 1.00 25.86 78 ILE A O 1
ATOM 577 N N . LEU A 1 83 ? 42.957 87.980 -0.693 1.00 25.30 79 LEU A N 1
ATOM 578 C CA . LEU A 1 83 ? 42.787 87.827 0.750 1.00 27.29 79 LEU A CA 1
ATOM 579 C C . LEU A 1 83 ? 44.134 87.949 1.487 1.00 26.41 79 LEU A C 1
ATOM 580 O O . LEU A 1 83 ? 45.058 87.184 1.194 1.00 23.98 79 LEU A O 1
ATOM 585 N N . PRO A 1 84 ? 44.251 88.919 2.427 1.00 27.43 80 PRO A N 1
ATOM 586 C CA . PRO A 1 84 ? 45.529 89.033 3.148 1.00 28.34 80 PRO A CA 1
ATOM 587 C C . PRO A 1 84 ? 45.731 87.914 4.167 1.00 26.68 80 PRO A C 1
ATOM 588 O O . PRO A 1 84 ? 44.841 87.637 4.955 1.00 27.71 80 PRO A O 1
ATOM 592 N N . ILE A 1 85 ? 46.889 87.268 4.116 1.00 27.25 81 ILE A N 1
ATOM 593 C CA . ILE A 1 85 ? 47.307 86.323 5.145 1.00 27.23 81 ILE A CA 1
ATOM 594 C C . ILE A 1 85 ? 48.034 87.099 6.260 1.00 28.45 81 ILE A C 1
ATOM 595 O O . ILE A 1 85 ? 48.898 87.943 5.985 1.00 27.10 81 ILE A O 1
ATOM 600 N N . LEU A 1 86 ? 47.666 86.807 7.501 1.00 26.77 82 LEU A N 1
ATOM 601 C CA . LEU A 1 86 ? 48.238 87.483 8.667 1.00 28.35 82 LEU A CA 1
ATOM 602 C C . LEU A 1 86 ? 49.320 86.649 9.332 1.00 27.03 82 LEU A C 1
ATOM 603 O O . LEU A 1 86 ? 50.218 87.189 9.957 1.00 27.08 82 LEU A O 1
ATOM 608 N N . GLY A 1 87 ? 49.214 85.331 9.218 1.00 26.59 83 GLY A N 1
ATOM 609 C CA . GLY A 1 87 ? 50.215 84.436 9.765 1.00 27.14 83 GLY A CA 1
ATOM 610 C C . GLY A 1 87 ? 49.830 82.977 9.653 1.00 28.16 83 GLY A C 1
ATOM 611 O O . GLY A 1 87 ? 48.788 82.640 9.090 1.00 25.96 83 GLY A O 1
ATOM 612 N N . ILE A 1 88 ? 50.695 82.118 10.194 1.00 28.82 84 ILE A N 1
ATOM 613 C CA . ILE A 1 88 ? 50.460 80.686 10.250 1.00 29.74 84 ILE A CA 1
ATOM 614 C C . ILE A 1 88 ? 50.543 80.248 11.723 1.00 29.67 84 ILE A C 1
ATOM 615 O O . ILE A 1 88 ? 51.446 80.678 12.454 1.00 27.82 84 ILE A O 1
ATOM 620 N N . CYS A 1 89 ? 49.572 79.449 12.149 1.00 29.55 85 CYS A N 1
ATOM 621 C CA . CYS A 1 89 ? 49.616 78.793 13.459 1.00 32.85 85 CYS A CA 1
ATOM 622 C C . CYS A 1 89 ? 50.038 77.344 13.203 1.00 33.51 85 CYS A C 1
ATOM 623 O O . CYS A 1 89 ? 49.285 76.563 12.623 1.00 33.08 85 CYS A O 1
ATOM 626 N N . ASN A 1 90 ? 51.255 77.021 13.629 1.00 34.22 86 ASN A N 1
ATOM 627 C CA . ASN A 1 90 ? 51.908 75.765 13.314 1.00 34.96 86 ASN A CA 1
ATOM 628 C C . ASN A 1 90 ? 52.336 75.067 14.611 1.00 34.66 86 ASN A C 1
ATOM 629 O O . ASN A 1 90 ? 53.386 75.377 15.169 1.00 34.40 86 ASN A O 1
ATOM 634 N N . GLU A 1 91 ? 51.492 74.145 15.071 1.00 36.04 87 GLU A N 1
ATOM 635 C CA . GLU A 1 91 ? 51.649 73.454 16.366 1.00 40.22 87 GLU A CA 1
ATOM 636 C C . GLU A 1 91 ? 51.661 71.926 16.165 1.00 44.47 87 GLU A C 1
ATOM 637 O O . GLU A 1 91 ? 51.198 71.455 15.131 1.00 40.17 87 GLU A O 1
ATOM 643 N N . PRO A 1 92 ? 52.170 71.150 17.165 1.00 47.94 88 PRO A N 1
ATOM 644 C CA . PRO A 1 92 ? 52.105 69.683 17.091 1.00 48.99 88 PRO A CA 1
ATOM 645 C C . PRO A 1 92 ? 50.742 69.117 16.673 1.00 49.62 88 PRO A C 1
ATOM 646 O O . PRO A 1 92 ? 50.699 68.262 15.797 1.00 49.83 88 PRO A O 1
ATOM 650 N N . GLU A 1 93 ? 49.655 69.635 17.242 1.00 49.74 89 GLU A N 1
ATOM 651 C CA . GLU A 1 93 ? 48.318 69.120 16.961 1.00 53.68 89 GLU A CA 1
ATOM 652 C C . GLU A 1 93 ? 47.337 70.157 16.361 1.00 51.12 89 GLU A C 1
ATOM 653 O O . GLU A 1 93 ? 46.122 69.946 16.360 1.00 50.44 89 GLU A O 1
ATOM 659 N N . PHE A 1 94 ? 47.864 71.269 15.847 1.00 44.79 90 PHE A N 1
ATOM 660 C CA . PHE A 1 94 ? 47.034 72.309 15.227 1.00 40.27 90 PHE A CA 1
ATOM 661 C C . PHE A 1 94 ? 47.815 72.999 14.109 1.00 38.67 90 PHE A C 1
ATOM 662 O O . PHE A 1 94 ? 48.969 73.406 14.300 1.00 38.29 90 PHE A O 1
ATOM 670 N N . LEU A 1 95 ? 47.197 73.106 12.938 1.00 35.45 91 LEU A N 1
ATOM 671 C CA . LEU A 1 95 ? 47.830 73.786 11.826 1.00 35.17 91 LEU A CA 1
ATOM 672 C C . LEU A 1 95 ? 46.803 74.613 11.085 1.00 35.69 91 LEU A C 1
ATOM 673 O O . LEU A 1 95 ? 45.844 74.067 10.537 1.00 36.73 91 LEU A O 1
ATOM 678 N N . GLY A 1 96 ? 47.003 75.929 11.081 1.00 33.65 92 GLY A N 1
ATOM 679 C CA . GLY A 1 96 ? 45.985 76.845 10.561 1.00 32.53 92 GLY A CA 1
ATOM 680 C C . GLY A 1 96 ? 46.574 78.074 9.895 1.00 32.84 92 GLY A C 1
ATOM 681 O O . GLY A 1 96 ? 47.555 78.658 10.379 1.00 33.01 92 GLY A O 1
ATOM 682 N N . ILE A 1 97 ? 45.979 78.447 8.766 1.00 31.33 93 ILE A N 1
ATOM 683 C CA . ILE A 1 97 ? 46.310 79.677 8.064 1.00 29.82 93 ILE A CA 1
ATOM 684 C C . ILE A 1 97 ? 45.422 80.764 8.661 1.00 27.51 93 ILE A C 1
ATOM 685 O O . ILE A 1 97 ? 44.202 80.635 8.653 1.00 26.88 93 ILE A O 1
ATOM 690 N N . VAL A 1 98 ? 46.044 81.821 9.176 1.00 26.37 94 VAL A N 1
ATOM 691 C CA . VAL A 1 98 ? 45.313 82.941 9.765 1.00 24.64 94 VAL A CA 1
ATOM 692 C C . VAL A 1 98 ? 45.208 84.093 8.746 1.00 25.17 94 VAL A C 1
ATOM 693 O O . VAL A 1 98 ? 46.222 84.633 8.287 1.00 25.46 94 VAL A O 1
ATOM 697 N N . THR A 1 99 ? 43.977 84.458 8.392 1.00 25.76 95 THR A N 1
ATOM 698 C CA . THR A 1 99 ? 43.763 85.545 7.432 1.00 26.98 95 THR A CA 1
ATOM 699 C C . THR A 1 99 ? 42.891 86.655 8.039 1.00 28.93 95 THR A C 1
ATOM 700 O O . THR A 1 99 ? 42.291 86.466 9.105 1.00 28.63 95 THR A O 1
ATOM 704 N N . GLU A 1 100 ? 42.815 87.798 7.356 1.00 28.08 96 GLU A N 1
ATOM 705 C CA . GLU A 1 100 ? 41.840 88.832 7.689 1.00 31.90 96 GLU A CA 1
ATOM 706 C C . GLU A 1 100 ? 40.427 88.257 7.632 1.00 31.93 96 GLU A C 1
ATOM 707 O O . GLU A 1 100 ? 40.109 87.462 6.754 1.00 31.38 96 GLU A O 1
ATOM 713 N N . TYR A 1 101 ? 39.596 88.647 8.589 1.00 30.57 97 TYR A N 1
ATOM 714 C CA . TYR A 1 101 ? 38.207 88.224 8.620 1.00 31.59 97 TYR A CA 1
ATOM 715 C C . TYR A 1 101 ? 37.394 89.054 7.629 1.00 31.29 97 TYR A C 1
ATOM 716 O O . TYR A 1 101 ? 37.440 90.273 7.668 1.00 28.69 97 TYR A O 1
ATOM 725 N N . MET A 1 102 ? 36.657 88.388 6.740 1.00 30.66 98 MET A N 1
ATOM 726 C CA . MET A 1 102 ? 35.830 89.077 5.745 1.00 32.82 98 MET A CA 1
ATOM 727 C C . MET A 1 102 ? 34.387 89.091 6.249 1.00 34.14 98 MET A C 1
ATOM 728 O O . MET A 1 102 ? 33.757 88.030 6.306 1.00 34.05 98 MET A O 1
ATOM 733 N N . PRO A 1 103 ? 33.867 90.281 6.635 1.00 36.28 99 PRO A N 1
ATOM 734 C CA . PRO A 1 103 ? 32.543 90.375 7.292 1.00 38.10 99 PRO A CA 1
ATOM 735 C C . PRO A 1 103 ? 31.345 90.069 6.390 1.00 39.43 99 PRO A C 1
ATOM 736 O O . PRO A 1 103 ? 30.291 89.697 6.898 1.00 40.59 99 PRO A O 1
ATOM 740 N N . ASN A 1 104 ? 31.502 90.220 5.074 1.00 37.07 100 ASN A N 1
ATOM 741 C CA . ASN A 1 104 ? 30.356 90.124 4.174 1.00 35.00 100 ASN A CA 1
ATOM 742 C C . ASN A 1 104 ? 30.277 88.865 3.330 1.00 36.22 100 ASN A C 1
ATOM 743 O O . ASN A 1 104 ? 29.662 88.868 2.261 1.00 38.21 100 ASN A O 1
ATOM 748 N N . GLY A 1 105 ? 30.892 87.799 3.828 1.00 36.92 101 GLY A N 1
ATOM 749 C CA . GLY A 1 105 ? 30.792 86.470 3.245 1.00 35.99 101 GLY A CA 1
ATOM 750 C C . GLY A 1 105 ? 31.388 86.373 1.843 1.00 36.10 101 GLY A C 1
ATOM 751 O O . GLY A 1 105 ? 32.376 87.037 1.529 1.00 33.17 101 GLY A O 1
ATOM 752 N N . SER A 1 106 ? 30.758 85.560 1.003 1.00 34.50 102 SER A N 1
ATOM 753 C CA . SER A 1 106 ? 31.244 85.310 -0.351 1.00 32.53 102 SER A CA 1
ATOM 754 C C . SER A 1 106 ? 30.293 85.892 -1.381 1.00 33.39 102 SER A C 1
ATOM 755 O O . SER A 1 106 ? 29.124 86.195 -1.075 1.00 31.27 102 SER A O 1
ATOM 758 N N . LEU A 1 107 ? 30.799 86.040 -2.605 1.00 29.47 103 LEU A N 1
ATOM 759 C CA . LEU A 1 107 ? 30.006 86.478 -3.735 1.00 28.59 103 LEU A CA 1
ATOM 760 C C . LEU A 1 107 ? 28.823 85.524 -3.981 1.00 27.90 103 LEU A C 1
ATOM 761 O O . LEU A 1 107 ? 27.753 85.957 -4.399 1.00 29.81 103 LEU A O 1
ATOM 766 N N . ASN A 1 108 ? 29.039 84.239 -3.737 1.00 29.79 104 ASN A N 1
ATOM 767 C CA . ASN A 1 108 ? 27.979 83.240 -3.846 1.00 33.88 104 ASN A CA 1
ATOM 768 C C . ASN A 1 108 ? 26.739 83.598 -2.998 1.00 34.16 104 ASN A C 1
ATOM 769 O O . ASN A 1 108 ? 25.607 83.591 -3.499 1.00 33.37 104 ASN A O 1
ATOM 774 N N . GLU A 1 109 ? 26.976 83.942 -1.739 1.00 33.82 105 GLU A N 1
ATOM 775 C CA . GLU A 1 109 ? 25.912 84.359 -0.820 1.00 36.27 105 GLU A CA 1
ATOM 776 C C . GLU A 1 109 ? 25.223 85.635 -1.282 1.00 35.51 105 GLU A C 1
ATOM 777 O O . GLU A 1 109 ? 23.998 85.709 -1.255 1.00 35.17 105 GLU A O 1
ATOM 783 N N . LEU A 1 110 ? 25.999 86.617 -1.750 1.00 33.71 106 LEU A N 1
ATOM 784 C CA . LEU A 1 110 ? 25.435 87.869 -2.262 1.00 32.66 106 LEU A CA 1
ATOM 785 C C . LEU A 1 110 ? 24.488 87.635 -3.441 1.00 32.49 106 LEU A C 1
ATOM 786 O O . LEU A 1 110 ? 23.415 88.249 -3.507 1.00 32.12 106 LEU A O 1
ATOM 791 N N . LEU A 1 111 ? 24.885 86.750 -4.360 1.00 29.91 107 LEU A N 1
ATOM 792 C CA . LEU A 1 111 ? 24.119 86.537 -5.580 1.00 32.02 107 LEU A CA 1
ATOM 793 C C . LEU A 1 111 ? 22.869 85.685 -5.371 1.00 31.91 107 LEU A C 1
ATOM 794 O O . LEU A 1 111 ? 21.828 85.983 -5.958 1.00 33.17 107 LEU A O 1
ATOM 799 N N . HIS A 1 112 ? 22.974 84.653 -4.533 1.00 31.52 108 HIS A N 1
ATOM 800 C CA . HIS A 1 112 ? 21.942 83.622 -4.456 1.00 35.68 108 HIS A CA 1
ATOM 801 C C . HIS A 1 112 ? 21.043 83.647 -3.198 1.00 36.97 108 HIS A C 1
ATOM 802 O O . HIS A 1 112 ? 20.053 82.922 -3.143 1.00 38.33 108 HIS A O 1
ATOM 809 N N . ARG A 1 113 ? 21.384 84.466 -2.209 1.00 37.73 109 ARG A N 1
ATOM 810 C CA . ARG A 1 113 ? 20.509 84.654 -1.032 1.00 40.65 109 ARG A CA 1
ATOM 811 C C . ARG A 1 113 ? 19.592 85.848 -1.277 1.00 38.41 109 ARG A C 1
ATOM 812 O O . ARG A 1 113 ? 19.861 86.973 -0.840 1.00 39.56 109 ARG A O 1
ATOM 820 N N . LYS A 1 114 ? 18.522 85.585 -2.017 1.00 40.27 110 LYS A N 1
ATOM 821 C CA . LYS A 1 114 ? 17.676 86.643 -2.569 1.00 43.95 110 LYS A CA 1
ATOM 822 C C . LYS A 1 114 ? 16.722 87.316 -1.562 1.00 45.05 110 LYS A C 1
ATOM 823 O O . LYS A 1 114 ? 16.278 88.440 -1.800 1.00 43.30 110 LYS A O 1
ATOM 829 N N . THR A 1 115 ? 16.435 86.640 -0.446 1.00 46.39 111 THR A N 1
ATOM 830 C CA . THR A 1 115 ? 15.699 87.263 0.674 1.00 50.14 111 THR A CA 1
ATOM 831 C C . THR A 1 115 ? 16.627 88.210 1.437 1.00 49.00 111 THR A C 1
ATOM 832 O O . THR A 1 115 ? 16.263 89.362 1.692 1.00 50.86 111 THR A O 1
ATOM 836 N N . GLU A 1 116 ? 17.829 87.734 1.768 1.00 48.16 112 GLU A N 1
ATOM 837 C CA . GLU A 1 116 ? 18.838 88.573 2.425 1.00 49.51 112 GLU A CA 1
ATOM 838 C C . GLU A 1 116 ? 19.228 89.784 1.560 1.00 48.66 112 GLU A C 1
ATOM 839 O O . GLU A 1 116 ? 19.348 90.896 2.078 1.00 47.91 112 GLU A O 1
ATOM 845 N N . TYR A 1 117 ? 19.405 89.565 0.255 1.00 44.92 113 TYR A N 1
ATOM 846 C CA . TYR A 1 117 ? 19.784 90.638 -0.676 1.00 44.89 113 TYR A CA 1
ATOM 847 C C . TYR A 1 117 ? 18.816 90.727 -1.861 1.00 45.19 113 TYR A C 1
ATOM 848 O O . TYR A 1 117 ? 19.111 90.170 -2.929 1.00 42.91 113 TYR A O 1
ATOM 857 N N . PRO A 1 118 ? 17.658 91.410 -1.686 1.00 46.81 114 PRO A N 1
ATOM 858 C CA . PRO A 1 118 ? 16.679 91.505 -2.786 1.00 47.33 114 PRO A CA 1
ATOM 859 C C . PRO A 1 118 ? 17.217 92.249 -4.010 1.00 46.44 114 PRO A C 1
ATOM 860 O O . PRO A 1 118 ? 16.949 91.828 -5.135 1.00 46.80 114 PRO A O 1
ATOM 864 N N . ASP A 1 119 ? 17.985 93.313 -3.774 1.00 45.85 115 ASP A N 1
ATOM 865 C CA A ASP A 1 119 ? 18.577 94.107 -4.846 0.50 46.51 115 ASP A CA 1
ATOM 866 C CA B ASP A 1 119 ? 18.582 94.100 -4.854 0.50 47.19 115 ASP A CA 1
ATOM 867 C C . ASP A 1 119 ? 20.099 94.108 -4.732 1.00 44.92 115 ASP A C 1
ATOM 868 O O . ASP A 1 119 ? 20.641 94.385 -3.661 1.00 44.08 115 ASP A O 1
ATOM 877 N N . VAL A 1 120 ? 20.775 93.781 -5.833 1.00 41.71 116 VAL A N 1
ATOM 878 C CA . VAL A 1 120 ? 22.230 93.953 -5.943 1.00 36.48 116 VAL A CA 1
ATOM 879 C C . VAL A 1 120 ? 22.419 94.863 -7.154 1.00 35.63 116 VAL A C 1
ATOM 880 O O . VAL A 1 120 ? 22.261 94.437 -8.298 1.00 37.42 116 VAL A O 1
ATOM 884 N N . ALA A 1 121 ? 22.712 96.129 -6.885 1.00 34.78 117 ALA A N 1
ATOM 885 C CA . ALA A 1 121 ? 22.739 97.163 -7.904 1.00 35.61 117 ALA A CA 1
ATOM 886 C C . ALA A 1 121 ? 23.859 96.928 -8.925 1.00 35.84 117 ALA A C 1
ATOM 887 O O . ALA A 1 121 ? 24.916 96.372 -8.592 1.00 34.95 117 ALA A O 1
ATOM 889 N N . TRP A 1 122 ? 23.610 97.349 -10.163 1.00 35.02 118 TRP A N 1
ATOM 890 C CA . TRP A 1 122 ? 24.583 97.174 -11.249 1.00 35.19 118 TRP A CA 1
ATOM 891 C C . TRP A 1 122 ? 25.987 97.729 -10.973 1.00 32.79 118 TRP A C 1
ATOM 892 O O . TRP A 1 122 ? 26.949 97.029 -11.266 1.00 34.05 118 TRP A O 1
ATOM 903 N N . PRO A 1 123 ? 26.118 98.969 -10.416 1.00 34.44 119 PRO A N 1
ATOM 904 C CA . PRO A 1 123 ? 27.493 99.441 -10.214 1.00 31.93 119 PRO A CA 1
ATOM 905 C C . PRO A 1 123 ? 28.309 98.529 -9.298 1.00 32.40 119 PRO A C 1
ATOM 906 O O . PRO A 1 123 ? 29.477 98.303 -9.590 1.00 31.69 119 PRO A O 1
ATOM 910 N N . LEU A 1 124 ? 27.687 97.979 -8.252 1.00 29.61 120 LEU A N 1
ATOM 911 C CA . LEU A 1 124 ? 28.356 97.007 -7.381 1.00 30.22 120 LEU A CA 1
ATOM 912 C C . LEU A 1 124 ? 28.772 95.738 -8.127 1.00 29.59 120 LEU A C 1
ATOM 913 O O . LEU A 1 124 ? 29.909 95.276 -7.972 1.00 29.44 120 LEU A O 1
ATOM 918 N N . ARG A 1 125 ? 27.865 95.183 -8.926 1.00 28.49 121 ARG A N 1
ATOM 919 C CA . ARG A 1 125 ? 28.179 93.977 -9.695 1.00 29.00 121 ARG A CA 1
ATOM 920 C C . ARG A 1 125 ? 29.373 94.192 -10.628 1.00 27.22 121 ARG A C 1
ATOM 921 O O . ARG A 1 125 ? 30.259 93.351 -10.690 1.00 26.95 121 ARG A O 1
ATOM 929 N N . PHE A 1 126 ? 29.379 95.313 -11.343 1.00 26.22 122 PHE A N 1
ATOM 930 C CA . PHE A 1 126 ? 30.449 95.616 -12.290 1.00 27.44 122 PHE A CA 1
ATOM 931 C C . PHE A 1 126 ? 31.770 95.921 -11.579 1.00 26.68 122 PHE A C 1
ATOM 932 O O . PHE A 1 126 ? 32.833 95.552 -12.065 1.00 26.41 122 PHE A O 1
ATOM 940 N N . ARG A 1 127 ? 31.695 96.559 -10.414 1.00 27.68 123 ARG A N 1
ATOM 941 C CA . ARG A 1 127 ? 32.904 96.804 -9.625 1.00 28.53 123 ARG A CA 1
ATOM 942 C C . ARG A 1 127 ? 33.505 95.473 -9.152 1.00 26.41 123 ARG A C 1
ATOM 943 O O . ARG A 1 127 ? 34.716 95.274 -9.232 1.00 26.34 123 ARG A O 1
ATOM 951 N N . ILE A 1 128 ? 32.644 94.568 -8.687 1.00 26.71 124 ILE A N 1
ATOM 952 C CA . ILE A 1 128 ? 33.060 93.216 -8.295 1.00 26.97 124 ILE A CA 1
ATOM 953 C C . ILE A 1 128 ? 33.766 92.493 -9.462 1.00 27.10 124 ILE A C 1
ATOM 954 O O . ILE A 1 128 ? 34.861 91.950 -9.291 1.00 25.54 124 ILE A O 1
ATOM 959 N N . LEU A 1 129 ? 33.147 92.514 -10.638 1.00 24.86 125 LEU A N 1
ATOM 960 C CA . LEU A 1 129 ? 33.736 91.884 -11.829 1.00 26.55 125 LEU A CA 1
ATOM 961 C C . LEU A 1 129 ? 35.093 92.502 -12.214 1.00 25.88 125 LEU A C 1
ATOM 962 O O . LEU A 1 129 ? 36.039 91.778 -12.576 1.00 25.96 125 LEU A O 1
ATOM 967 N N . HIS A 1 130 ? 35.179 93.827 -12.111 1.00 25.50 126 HIS A N 1
ATOM 968 C CA . HIS A 1 130 ? 36.429 94.539 -12.389 1.00 26.01 126 HIS A CA 1
ATOM 969 C C . HIS A 1 130 ? 37.533 94.109 -11.400 1.00 25.16 126 HIS A C 1
ATOM 970 O O . HIS A 1 130 ? 38.652 93.792 -11.802 1.00 25.05 126 HIS A O 1
ATOM 977 N N . GLU A 1 131 ? 37.193 94.078 -10.118 1.00 24.25 127 GLU A N 1
ATOM 978 C CA . GLU A 1 131 ? 38.152 93.732 -9.060 1.00 24.42 127 GLU A CA 1
ATOM 979 C C . GLU A 1 131 ? 38.623 92.290 -9.136 1.00 24.29 127 GLU A C 1
ATOM 980 O O . GLU A 1 131 ? 39.802 92.021 -8.882 1.00 23.43 127 GLU A O 1
ATOM 986 N N . ILE A 1 132 ? 37.721 91.361 -9.493 1.00 23.47 128 ILE A N 1
ATOM 987 C CA . ILE A 1 132 ? 38.140 89.969 -9.711 1.00 23.19 128 ILE A CA 1
ATOM 988 C C . ILE A 1 132 ? 39.198 89.899 -10.827 1.00 23.49 128 ILE A C 1
ATOM 989 O O . ILE A 1 132 ? 40.259 89.264 -10.661 1.00 23.46 128 ILE A O 1
ATOM 994 N N . ALA A 1 133 ? 38.919 90.560 -11.953 1.00 21.46 129 ALA A N 1
ATOM 995 C CA . ALA A 1 133 ? 39.858 90.557 -13.073 1.00 22.56 129 ALA A CA 1
ATOM 996 C C . ALA A 1 133 ? 41.206 91.197 -12.668 1.00 22.95 129 ALA A C 1
ATOM 997 O O . ALA A 1 133 ? 42.253 90.704 -13.049 1.00 23.45 129 ALA A O 1
ATOM 999 N N . LEU A 1 134 ? 41.169 92.263 -11.867 1.00 23.05 130 LEU A N 1
ATOM 1000 C CA . LEU A 1 134 ? 42.406 92.911 -11.396 1.00 24.33 130 LEU A CA 1
ATOM 1001 C C . LEU A 1 134 ? 43.223 91.979 -10.500 1.00 23.76 130 LEU A C 1
ATOM 1002 O O . LEU A 1 134 ? 44.447 91.900 -10.630 1.00 24.74 130 LEU A O 1
ATOM 1007 N N . GLY A 1 135 ? 42.524 91.275 -9.613 1.00 23.48 131 GLY A N 1
ATOM 1008 C CA . GLY A 1 135 ? 43.146 90.298 -8.729 1.00 24.21 131 GLY A CA 1
ATOM 1009 C C . GLY A 1 135 ? 43.805 89.173 -9.513 1.00 23.42 131 GLY A C 1
ATOM 1010 O O . GLY A 1 135 ? 44.973 88.853 -9.279 1.00 25.00 131 GLY A O 1
ATOM 1011 N N . VAL A 1 136 ? 43.070 88.573 -10.444 1.00 22.98 132 VAL A N 1
ATOM 1012 C CA . VAL A 1 136 ? 43.621 87.449 -11.205 1.00 22.87 132 VAL A CA 1
ATOM 1013 C C . VAL A 1 136 ? 44.733 87.923 -12.140 1.00 22.60 132 VAL A C 1
ATOM 1014 O O . VAL A 1 136 ? 45.766 87.254 -12.247 1.00 23.31 132 VAL A O 1
ATOM 1018 N N . ASN A 1 137 ? 44.528 89.059 -12.810 1.00 23.54 133 ASN A N 1
ATOM 1019 C CA . ASN A 1 137 ? 45.578 89.639 -13.659 1.00 23.40 133 ASN A CA 1
ATOM 1020 C C . ASN A 1 137 ? 46.890 89.803 -12.864 1.00 22.90 133 ASN A C 1
ATOM 1021 O O . ASN A 1 137 ? 47.975 89.489 -13.369 1.00 22.73 133 ASN A O 1
ATOM 1026 N N . TYR A 1 138 ? 46.781 90.278 -11.621 1.00 23.09 134 TYR A N 1
ATOM 1027 C CA . TYR A 1 138 ? 47.972 90.415 -10.787 1.00 22.97 134 TYR A CA 1
ATOM 1028 C C . TYR A 1 138 ? 48.688 89.065 -10.611 1.00 22.40 134 TYR A C 1
ATOM 1029 O O . TYR A 1 138 ? 49.903 88.976 -10.809 1.00 23.68 134 TYR A O 1
ATOM 1038 N N . LEU A 1 139 ? 47.925 88.018 -10.279 1.00 22.48 135 LEU A N 1
ATOM 1039 C CA . LEU A 1 139 ? 48.476 86.663 -10.106 1.00 23.21 135 LEU A CA 1
ATOM 1040 C C . LEU A 1 139 ? 49.201 86.184 -11.363 1.00 24.75 135 LEU A C 1
ATOM 1041 O O . LEU A 1 139 ? 50.322 85.661 -11.281 1.00 24.18 135 LEU A O 1
ATOM 1046 N N . HIS A 1 140 ? 48.566 86.404 -12.516 1.00 23.28 136 HIS A N 1
ATOM 1047 C CA . HIS A 1 140 ? 49.124 85.964 -13.810 1.00 25.89 136 HIS A CA 1
ATOM 1048 C C . HIS A 1 140 ? 50.373 86.769 -14.225 1.00 27.07 136 HIS A C 1
ATOM 1049 O O . HIS A 1 140 ? 51.150 86.309 -15.062 1.00 27.15 136 HIS A O 1
ATOM 1056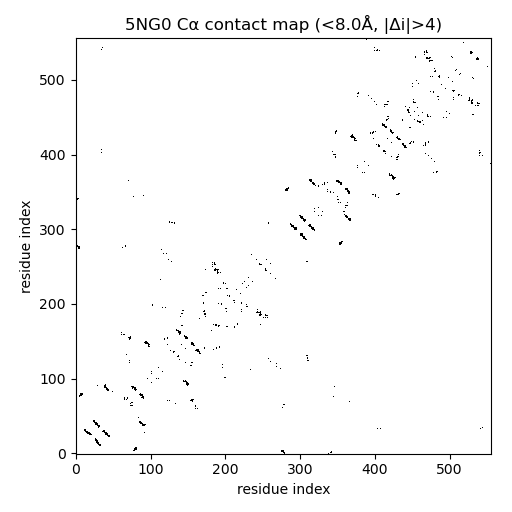 N N . ASN A 1 141 ? 50.562 87.950 -13.631 1.00 27.94 137 ASN A N 1
ATOM 1057 C CA . ASN A 1 141 ? 51.719 88.803 -13.909 1.00 27.95 137 ASN A CA 1
ATOM 1058 C C . ASN A 1 141 ? 52.906 88.601 -12.955 1.00 29.60 137 ASN A C 1
ATOM 1059 O O . ASN A 1 141 ? 53.932 89.256 -13.098 1.00 28.61 137 ASN A O 1
ATOM 1064 N N . MET A 1 142 ? 52.761 87.707 -11.982 1.00 29.03 138 MET A N 1
ATOM 1065 C CA . MET A 1 142 ? 53.870 87.347 -11.091 1.00 29.74 138 MET A CA 1
ATOM 1066 C C . MET A 1 142 ? 54.924 86.564 -11.885 1.00 30.04 138 MET A C 1
ATOM 1067 O O . MET A 1 142 ? 54.654 86.092 -12.997 1.00 28.49 138 MET A O 1
ATOM 1072 N N . THR A 1 143 ? 56.119 86.435 -11.324 1.00 30.14 139 THR A N 1
ATOM 1073 C CA . THR A 1 143 ? 57.217 85.744 -12.018 1.00 32.18 139 THR A CA 1
ATOM 1074 C C . THR A 1 143 ? 57.748 84.672 -11.059 1.00 33.57 139 THR A C 1
ATOM 1075 O O . THR A 1 143 ? 58.462 85.027 -10.132 1.00 36.73 139 THR A O 1
ATOM 1079 N N . PRO A 1 144 ? 57.404 83.389 -11.229 1.00 34.02 140 PRO A N 1
ATOM 1080 C CA . PRO A 1 144 ? 56.537 82.895 -12.303 1.00 34.31 140 PRO A CA 1
ATOM 1081 C C . PRO A 1 144 ? 55.049 83.208 -12.053 1.00 33.40 140 PRO A C 1
ATOM 1082 O O . PRO A 1 144 ? 54.683 83.549 -10.928 1.00 28.19 140 PRO A O 1
ATOM 1086 N N . PRO A 1 145 ? 54.208 83.131 -13.109 1.00 33.36 141 PRO A N 1
ATOM 1087 C CA . PRO A 1 145 ? 52.764 83.390 -12.940 1.00 31.88 141 PRO A CA 1
ATOM 1088 C C . PRO A 1 145 ? 52.132 82.402 -11.956 1.00 30.86 141 PRO A C 1
ATOM 1089 O O . PRO A 1 145 ? 52.518 81.227 -11.922 1.00 30.90 141 PRO A O 1
ATOM 1093 N N . LEU A 1 146 ? 51.183 82.888 -11.167 1.00 27.77 142 LEU A N 1
ATOM 1094 C CA . LEU A 1 146 ? 50.389 82.039 -10.296 1.00 27.50 142 LEU A CA 1
ATOM 1095 C C . LEU A 1 146 ? 49.016 81.836 -10.926 1.00 27.05 142 LEU A C 1
ATOM 1096 O O . LEU A 1 146 ? 48.316 82.803 -11.213 1.00 27.27 142 LEU A O 1
ATOM 1101 N N . LEU A 1 147 ? 48.640 80.580 -11.140 1.00 26.31 143 LEU A N 1
ATOM 1102 C CA . LEU A 1 147 ? 47.336 80.230 -11.723 1.00 27.47 143 LEU A CA 1
ATOM 1103 C C . LEU A 1 147 ? 46.457 79.784 -10.567 1.00 28.16 143 LEU A C 1
ATOM 1104 O O . LEU A 1 147 ? 46.876 78.929 -9.784 1.00 28.12 143 LEU A O 1
ATOM 1109 N N . HIS A 1 148 ? 45.266 80.372 -10.435 1.00 26.43 144 HIS A N 1
ATOM 1110 C CA . HIS A 1 148 ? 44.424 80.117 -9.250 1.00 26.81 144 HIS A CA 1
ATOM 1111 C C . HIS A 1 148 ? 43.803 78.713 -9.302 1.00 27.26 144 HIS A C 1
ATOM 1112 O O . HIS A 1 148 ? 43.887 77.942 -8.329 1.00 26.67 144 HIS A O 1
ATOM 1119 N N . HIS A 1 149 ? 43.145 78.412 -10.418 1.00 26.28 145 HIS A N 1
ATOM 1120 C CA . HIS A 1 149 ? 42.571 77.097 -10.711 1.00 27.66 145 HIS A CA 1
ATOM 1121 C C . HIS A 1 149 ? 41.416 76.637 -9.825 1.00 27.82 145 HIS A C 1
ATOM 1122 O O . HIS A 1 149 ? 41.030 75.485 -9.884 1.00 29.57 145 HIS A O 1
ATOM 1129 N N . ASP A 1 150 ? 40.883 77.538 -9.007 1.00 26.78 146 ASP A N 1
ATOM 1130 C CA . ASP A 1 150 ? 39.623 77.257 -8.304 1.00 27.68 146 ASP A CA 1
ATOM 1131 C C . ASP A 1 150 ? 38.734 78.482 -8.161 1.00 27.09 146 ASP A C 1
ATOM 1132 O O . ASP A 1 150 ? 38.081 78.690 -7.119 1.00 27.84 146 ASP A O 1
ATOM 1137 N N . LEU A 1 151 ? 38.710 79.314 -9.197 1.00 25.68 147 LEU A N 1
ATOM 1138 C CA . LEU A 1 151 ? 37.877 80.494 -9.151 1.00 26.98 147 LEU A CA 1
ATOM 1139 C C . LEU A 1 151 ? 36.433 80.067 -9.246 1.00 28.13 147 LEU A C 1
ATOM 1140 O O . LEU A 1 151 ? 36.061 79.267 -10.114 1.00 29.25 147 LEU A O 1
ATOM 1145 N N . LYS A 1 152 ? 35.647 80.581 -8.310 1.00 29.05 148 LYS A N 1
ATOM 1146 C CA . LYS A 1 152 ? 34.203 80.384 -8.265 1.00 29.44 148 LYS A CA 1
ATOM 1147 C C . LYS A 1 152 ? 33.633 81.413 -7.302 1.00 30.22 148 LYS A C 1
ATOM 1148 O O . LYS A 1 152 ? 34.376 82.044 -6.540 1.00 28.32 148 LYS A O 1
ATOM 1154 N N . THR A 1 153 ? 32.321 81.596 -7.334 1.00 28.75 149 THR A N 1
ATOM 1155 C CA . THR A 1 153 ? 31.709 82.642 -6.512 1.00 29.69 149 THR A CA 1
ATOM 1156 C C . THR A 1 153 ? 31.877 82.405 -5.005 1.00 30.92 149 THR A C 1
ATOM 1157 O O . THR A 1 153 ? 31.958 83.375 -4.246 1.00 31.47 149 THR A O 1
ATOM 1161 N N . GLN A 1 154 ? 31.996 81.134 -4.600 1.00 31.10 150 GLN A N 1
ATOM 1162 C CA A GLN A 1 154 ? 32.230 80.791 -3.191 0.50 32.16 150 GLN A CA 1
ATOM 1163 C CA B GLN A 1 154 ? 32.233 80.781 -3.196 0.50 33.14 150 GLN A CA 1
ATOM 1164 C C . GLN A 1 154 ? 33.636 81.213 -2.733 1.00 32.66 150 GLN A C 1
ATOM 1165 O O . GLN A 1 154 ? 33.872 81.394 -1.541 1.00 30.93 150 GLN A O 1
ATOM 1176 N N . ASN A 1 155 ? 34.566 81.376 -3.683 1.00 29.95 151 ASN A N 1
ATOM 1177 C CA . ASN A 1 155 ? 35.953 81.733 -3.360 1.00 29.55 151 ASN A CA 1
ATOM 1178 C C . ASN A 1 155 ? 36.264 83.217 -3.571 1.00 28.24 151 ASN A C 1
ATOM 1179 O O . ASN A 1 155 ? 37.419 83.637 -3.485 1.00 27.22 151 ASN A O 1
ATOM 1184 N N . ILE A 1 156 ? 35.232 83.998 -3.875 1.00 27.88 152 ILE A N 1
ATOM 1185 C CA . ILE A 1 156 ? 35.368 85.441 -3.982 1.00 28.66 152 ILE A CA 1
ATOM 1186 C C . ILE A 1 156 ? 34.745 86.004 -2.709 1.00 30.17 152 ILE A C 1
ATOM 1187 O O . ILE A 1 156 ? 33.528 85.998 -2.577 1.00 29.93 152 ILE A O 1
ATOM 1192 N N . LEU A 1 157 ? 35.582 86.469 -1.780 1.00 28.80 153 LEU A N 1
ATOM 1193 C CA . LEU A 1 157 ? 35.093 87.020 -0.510 1.00 28.60 153 LEU A CA 1
ATOM 1194 C C . LEU A 1 157 ? 34.885 88.516 -0.588 1.00 28.59 153 LEU A C 1
ATOM 1195 O O . LEU A 1 157 ? 35.471 89.194 -1.440 1.00 27.81 153 LEU A O 1
ATOM 1200 N N . LEU A 1 158 ? 34.037 89.028 0.305 1.00 28.73 154 LEU A N 1
ATOM 1201 C CA . LEU A 1 158 ? 33.645 90.429 0.293 1.00 31.03 154 LEU A CA 1
ATOM 1202 C C . LEU A 1 158 ? 33.945 91.052 1.657 1.00 32.07 154 LEU A C 1
ATOM 1203 O O . LEU A 1 158 ? 33.520 90.532 2.694 1.00 30.59 154 LEU A O 1
ATOM 1208 N N . ASP A 1 159 ? 34.732 92.125 1.640 1.00 33.57 155 ASP A N 1
ATOM 1209 C CA . ASP A 1 159 ? 35.169 92.795 2.871 1.00 35.57 155 ASP A CA 1
ATOM 1210 C C . ASP A 1 159 ? 34.059 93.711 3.415 1.00 36.22 155 ASP A C 1
ATOM 1211 O O . ASP A 1 159 ? 32.910 93.622 2.953 1.00 33.97 155 ASP A O 1
ATOM 1216 N N . ASN A 1 160 ? 34.371 94.582 4.381 1.00 41.13 156 ASN A N 1
ATOM 1217 C CA . ASN A 1 160 ? 33.289 95.348 5.044 1.00 44.69 156 ASN A CA 1
ATOM 1218 C C . ASN A 1 160 ? 32.523 96.314 4.131 1.00 44.73 156 ASN A C 1
ATOM 1219 O O . ASN A 1 160 ? 31.332 96.566 4.368 1.00 48.04 156 ASN A O 1
ATOM 1224 N N . GLU A 1 161 ? 33.174 96.802 3.074 1.00 44.59 157 GLU A N 1
ATOM 1225 C CA . GLU A 1 161 ? 32.459 97.601 2.059 1.00 41.38 157 GLU A CA 1
ATOM 1226 C C . GLU A 1 161 ? 32.305 96.911 0.698 1.00 39.18 157 GLU A C 1
ATOM 1227 O O . GLU A 1 161 ? 32.235 97.586 -0.328 1.00 38.02 157 GLU A O 1
ATOM 1233 N N . PHE A 1 162 ? 32.229 95.576 0.715 1.00 34.74 158 PHE A N 1
ATOM 1234 C CA . PHE A 1 162 ? 31.904 94.761 -0.466 1.00 34.89 158 PHE A CA 1
ATOM 1235 C C . PHE A 1 162 ? 32.942 94.888 -1.598 1.00 33.98 158 PHE A C 1
ATOM 1236 O O . PHE A 1 162 ? 32.602 94.848 -2.784 1.00 31.98 158 PHE A O 1
ATOM 1244 N N . HIS A 1 163 ? 34.206 95.076 -1.210 1.00 31.19 159 HIS A N 1
ATOM 1245 C CA . HIS A 1 163 ? 35.312 94.950 -2.141 1.00 29.87 159 HIS A CA 1
ATOM 1246 C C . HIS A 1 163 ? 35.787 93.495 -2.146 1.00 29.91 159 HIS A C 1
ATOM 1247 O O . HIS A 1 163 ? 35.688 92.793 -1.123 1.00 28.58 159 HIS A O 1
ATOM 1254 N N . VAL A 1 164 ? 36.311 93.067 -3.300 1.00 27.17 160 VAL A N 1
ATOM 1255 C CA . VAL A 1 164 ? 36.717 91.680 -3.559 1.00 24.84 160 VAL A CA 1
ATOM 1256 C C . VAL A 1 164 ? 38.035 91.314 -2.853 1.00 24.73 160 VAL A C 1
ATOM 1257 O O . VAL A 1 164 ? 39.017 92.075 -2.914 1.00 24.82 160 VAL A O 1
ATOM 1261 N N . LYS A 1 165 ? 38.050 90.154 -2.192 1.00 24.15 161 LYS A N 1
ATOM 1262 C CA . LYS A 1 165 ? 39.290 89.472 -1.843 1.00 26.06 161 LYS A CA 1
ATOM 1263 C C . LYS A 1 165 ? 39.191 88.051 -2.380 1.00 26.75 161 LYS A C 1
ATOM 1264 O O . LYS A 1 165 ? 38.342 87.266 -1.929 1.00 25.59 161 LYS A O 1
ATOM 1270 N N . ILE A 1 166 ? 40.047 87.730 -3.348 1.00 25.67 162 ILE A N 1
ATOM 1271 C CA . ILE A 1 166 ? 40.108 86.363 -3.883 1.00 26.57 162 ILE A CA 1
ATOM 1272 C C . ILE A 1 166 ? 40.752 85.463 -2.824 1.00 27.38 162 ILE A C 1
ATOM 1273 O O . ILE A 1 166 ? 41.823 85.783 -2.277 1.00 24.53 162 ILE A O 1
ATOM 1278 N N . ALA A 1 167 ? 40.080 84.353 -2.544 1.00 24.98 163 ALA A N 1
ATOM 1279 C CA . ALA A 1 167 ? 40.531 83.418 -1.523 1.00 27.97 163 ALA A CA 1
ATOM 1280 C C . ALA A 1 167 ? 40.725 81.997 -2.091 1.00 27.16 163 ALA A C 1
ATOM 1281 O O . ALA A 1 167 ? 40.526 81.770 -3.293 1.00 26.09 163 ALA A O 1
ATOM 1283 N N . ASP A 1 168 ? 41.125 81.074 -1.208 1.00 27.84 164 ASP A N 1
ATOM 1284 C CA . ASP A 1 168 ? 41.215 79.638 -1.482 1.00 29.55 164 ASP A CA 1
ATOM 1285 C C . ASP A 1 168 ? 42.222 79.270 -2.575 1.00 29.98 164 ASP A C 1
ATOM 1286 O O . ASP A 1 168 ? 41.862 78.944 -3.713 1.00 28.60 164 ASP A O 1
ATOM 1291 N N . PHE A 1 169 ? 43.487 79.287 -2.182 1.00 28.58 165 PHE A N 1
ATOM 1292 C CA . PHE A 1 169 ? 44.610 78.963 -3.066 1.00 28.93 165 PHE A CA 1
ATOM 1293 C C . PHE A 1 169 ? 45.033 77.493 -3.000 1.00 29.54 165 PHE A C 1
ATOM 1294 O O . PHE A 1 169 ? 46.136 77.129 -3.416 1.00 30.30 165 PHE A O 1
ATOM 1302 N N . GLY A 1 170 ? 44.113 76.650 -2.528 1.00 31.97 166 GLY A N 1
ATOM 1303 C CA . GLY A 1 170 ? 44.342 75.207 -2.331 1.00 33.28 166 GLY A CA 1
ATOM 1304 C C . GLY A 1 170 ? 44.666 74.431 -3.593 1.00 33.81 166 GLY A C 1
ATOM 1305 O O . GLY A 1 170 ? 45.381 73.437 -3.528 1.00 33.50 166 GLY A O 1
ATOM 1306 N N . LEU A 1 171 ? 44.172 74.890 -4.743 1.00 33.84 167 LEU A N 1
ATOM 1307 C CA . LEU A 1 171 ? 44.474 74.219 -6.014 1.00 32.64 167 LEU A CA 1
ATOM 1308 C C . LEU A 1 171 ? 45.411 74.991 -6.929 1.00 32.11 167 LEU A C 1
ATOM 1309 O O . LEU A 1 171 ? 45.640 74.582 -8.088 1.00 31.25 167 LEU A O 1
ATOM 1314 N N A SER A 1 172 ? 45.960 76.095 -6.418 0.50 31.88 168 SER A N 1
ATOM 1315 N N B SER A 1 172 ? 45.960 76.094 -6.418 0.50 31.61 168 SER A N 1
ATOM 1316 C CA A SER A 1 172 ? 46.787 77.001 -7.217 0.50 32.84 168 SER A CA 1
ATOM 1317 C CA B SER A 1 172 ? 46.787 76.999 -7.219 0.50 32.41 168 SER A CA 1
ATOM 1318 C C A SER A 1 172 ? 48.122 76.378 -7.599 0.50 34.87 168 SER A C 1
ATOM 1319 C C B SER A 1 172 ? 48.122 76.378 -7.600 0.50 34.61 168 SER A C 1
ATOM 1320 O O A SER A 1 172 ? 48.635 75.514 -6.887 0.50 34.88 168 SER A O 1
ATOM 1321 O O B SER A 1 172 ? 48.636 75.514 -6.887 0.50 34.67 168 SER A O 1
ATOM 1326 N N . LYS A 1 173 ? 48.663 76.814 -8.736 1.00 35.77 169 LYS A N 1
ATOM 1327 C CA . LYS A 1 173 ? 49.928 76.301 -9.257 1.00 38.26 169 LYS A CA 1
ATOM 1328 C C . LYS A 1 173 ? 50.772 77.439 -9.796 1.00 36.13 169 LYS A C 1
ATOM 1329 O O . LYS A 1 173 ? 50.252 78.332 -10.468 1.00 33.38 169 LYS A O 1
ATOM 1335 N N . TRP A 1 174 ? 52.077 77.386 -9.530 1.00 36.33 170 TRP A N 1
ATOM 1336 C CA . TRP A 1 174 ? 53.050 78.224 -10.251 1.00 38.69 170 TRP A CA 1
ATOM 1337 C C . TRP A 1 174 ? 53.191 77.670 -11.670 1.00 39.65 170 TRP A C 1
ATOM 1338 O O . TRP A 1 174 ? 53.308 76.464 -11.854 1.00 37.53 170 TRP A O 1
ATOM 1349 N N . ARG A 1 175 ? 53.147 78.549 -12.663 1.00 41.07 171 ARG A N 1
ATOM 1350 C CA . ARG A 1 175 ? 53.349 78.142 -14.054 1.00 50.40 171 ARG A CA 1
ATOM 1351 C C . ARG A 1 175 ? 54.856 78.085 -14.354 1.00 52.06 171 ARG A C 1
ATOM 1352 O O . ARG A 1 175 ? 55.479 79.124 -14.587 1.00 52.57 171 ARG A O 1
ATOM 1360 N N . MET A 1 176 ? 55.430 76.883 -14.336 1.00 59.53 172 MET A N 1
ATOM 1361 C CA . MET A 1 176 ? 56.895 76.711 -14.471 1.00 68.10 172 MET A CA 1
ATOM 1362 C C . MET A 1 176 ? 57.415 76.806 -15.906 1.00 69.71 172 MET A C 1
ATOM 1363 O O . MET A 1 176 ? 56.752 76.377 -16.849 1.00 73.98 172 MET A O 1
ATOM 1368 N N . GLY A 1 192 ? 34.325 68.065 -5.798 1.00 70.02 188 GLY A N 1
ATOM 1369 C CA . GLY A 1 192 ? 34.255 69.489 -6.116 1.00 68.01 188 GLY A CA 1
ATOM 1370 C C . GLY A 1 192 ? 33.552 69.705 -7.438 1.00 68.00 188 GLY A C 1
ATOM 1371 O O . GLY A 1 192 ? 33.527 68.808 -8.283 1.00 65.73 188 GLY A O 1
ATOM 1372 N N . THR A 1 193 ? 33.016 70.908 -7.622 1.00 65.55 189 THR A N 1
ATOM 1373 C CA . THR A 1 193 ? 32.234 71.289 -8.783 1.00 57.40 189 THR A CA 1
ATOM 1374 C C . THR A 1 193 ? 33.086 71.453 -10.045 1.00 51.15 189 THR A C 1
ATOM 1375 O O . THR A 1 193 ? 34.222 71.886 -9.966 1.00 48.87 189 THR A O 1
ATOM 1379 N N . ILE A 1 194 ? 32.532 71.053 -11.182 1.00 43.41 190 ILE A N 1
ATOM 1380 C CA . ILE A 1 194 ? 33.206 71.142 -12.475 1.00 38.77 190 ILE A CA 1
ATOM 1381 C C . ILE A 1 194 ? 32.645 72.305 -13.306 1.00 34.66 190 ILE A C 1
ATOM 1382 O O . ILE A 1 194 ? 33.055 72.494 -14.444 1.00 32.40 190 ILE A O 1
ATOM 1387 N N . ILE A 1 195 ? 31.688 73.050 -12.747 1.00 30.98 191 ILE A N 1
ATOM 1388 C CA . ILE A 1 195 ? 30.996 74.077 -13.536 1.00 31.93 191 ILE A CA 1
ATOM 1389 C C . ILE A 1 195 ? 31.903 75.235 -13.979 1.00 29.96 191 ILE A C 1
ATOM 1390 O O . ILE A 1 195 ? 31.627 75.866 -15.010 1.00 28.53 191 ILE A O 1
ATOM 1395 N N . TYR A 1 196 ? 32.991 75.483 -13.246 1.00 27.19 192 TYR A N 1
ATOM 1396 C CA . TYR A 1 196 ? 33.909 76.594 -13.566 1.00 28.77 192 TYR A CA 1
ATOM 1397 C C . TYR A 1 196 ? 35.174 76.126 -14.308 1.00 29.47 192 TYR A C 1
ATOM 1398 O O . TYR A 1 196 ? 36.079 76.912 -14.563 1.00 29.22 192 TYR A O 1
ATOM 1407 N N . MET A 1 197 ? 35.188 74.849 -14.670 1.00 29.88 193 MET A N 1
ATOM 1408 C CA . MET A 1 197 ? 36.333 74.192 -15.279 1.00 31.36 193 MET A CA 1
ATOM 1409 C C . MET A 1 197 ? 36.169 74.103 -16.800 1.00 28.98 193 MET A C 1
ATOM 1410 O O . MET A 1 197 ? 35.121 73.666 -17.261 1.00 27.31 193 MET A O 1
ATOM 1415 N N . PRO A 1 198 ? 37.195 74.509 -17.584 1.00 28.60 194 PRO A N 1
ATOM 1416 C CA . PRO A 1 198 ? 37.064 74.383 -19.035 1.00 27.73 194 PRO A CA 1
ATOM 1417 C C . PRO A 1 198 ? 37.112 72.897 -19.462 1.00 27.87 194 PRO A C 1
ATOM 1418 O O . PRO A 1 198 ? 37.735 72.072 -18.772 1.00 25.14 194 PRO A O 1
ATOM 1422 N N . PRO A 1 199 ? 36.452 72.570 -20.601 1.00 28.10 195 PRO A N 1
ATOM 1423 C CA . PRO A 1 199 ? 36.327 71.178 -21.031 1.00 29.43 195 PRO A CA 1
ATOM 1424 C C . PRO A 1 199 ? 37.635 70.419 -21.276 1.00 31.00 195 PRO A C 1
ATOM 1425 O O . PRO A 1 199 ? 37.669 69.212 -21.062 1.00 30.29 195 PRO A O 1
ATOM 1429 N N . GLU A 1 200 ? 38.699 71.115 -21.704 1.00 31.05 196 GLU A N 1
ATOM 1430 C CA . GLU A 1 200 ? 39.994 70.471 -21.921 1.00 31.65 196 GLU A CA 1
ATOM 1431 C C . GLU A 1 200 ? 40.609 69.861 -20.647 1.00 32.82 196 GLU A C 1
ATOM 1432 O O . GLU A 1 200 ? 41.529 69.039 -20.766 1.00 33.98 196 GLU A O 1
ATOM 1438 N N . ASN A 1 201 ? 40.091 70.220 -19.463 1.00 34.29 197 ASN A N 1
ATOM 1439 C CA . ASN A 1 201 ? 40.604 69.644 -18.211 1.00 35.79 197 ASN A CA 1
ATOM 1440 C C . ASN A 1 201 ? 40.066 68.242 -17.922 1.00 39.19 197 ASN A C 1
ATOM 1441 O O . ASN A 1 201 ? 40.630 67.529 -17.091 1.00 39.16 197 ASN A O 1
ATOM 1446 N N . TYR A 1 202 ? 38.989 67.863 -18.615 1.00 37.74 198 TYR A N 1
ATOM 1447 C CA . TYR A 1 202 ? 38.424 66.540 -18.410 1.00 40.66 198 TYR A CA 1
ATOM 1448 C C . TYR A 1 202 ? 38.141 65.730 -19.684 1.00 45.51 198 TYR A C 1
ATOM 1449 O O . TYR A 1 202 ? 37.460 64.712 -19.607 1.00 43.06 198 TYR A O 1
ATOM 1458 N N . GLU A 1 203 ? 38.695 66.171 -20.821 1.00 49.21 199 GLU A N 1
ATOM 1459 C CA . GLU A 1 203 ? 38.665 65.423 -22.089 1.00 57.44 199 GLU A CA 1
ATOM 1460 C C . GLU A 1 203 ? 39.208 64.003 -21.838 1.00 57.72 199 GLU A C 1
ATOM 1461 O O . GLU A 1 203 ? 40.257 63.881 -21.203 1.00 58.53 199 GLU A O 1
ATOM 1467 N N . PRO A 1 204 ? 38.466 62.953 -22.277 1.00 60.52 200 PRO A N 1
ATOM 1468 C CA . PRO A 1 204 ? 38.862 61.564 -21.986 1.00 63.03 200 PRO A CA 1
ATOM 1469 C C . PRO A 1 204 ? 40.214 61.163 -22.581 1.00 61.69 200 PRO A C 1
ATOM 1470 O O . PRO A 1 204 ? 40.654 61.764 -23.561 1.00 61.79 200 PRO A O 1
ATOM 1474 N N . SER A 1 211 ? 47.235 73.953 -18.095 1.00 58.35 207 SER A N 1
ATOM 1475 C CA . SER A 1 211 ? 45.987 74.591 -18.479 1.00 56.58 207 SER A CA 1
ATOM 1476 C C . SER A 1 211 ? 46.090 76.079 -18.136 1.00 53.98 207 SER A C 1
ATOM 1477 O O . SER A 1 211 ? 45.654 76.552 -17.077 1.00 56.24 207 SER A O 1
ATOM 1480 N N . ILE A 1 212 ? 46.738 76.805 -19.034 1.00 53.11 208 ILE A N 1
ATOM 1481 C CA . ILE A 1 212 ? 46.979 78.263 -18.880 1.00 50.18 208 ILE A CA 1
ATOM 1482 C C . ILE A 1 212 ? 45.691 79.109 -19.009 1.00 46.05 208 ILE A C 1
ATOM 1483 O O . ILE A 1 212 ? 45.611 80.208 -18.453 1.00 47.44 208 ILE A O 1
ATOM 1488 N N . LYS A 1 213 ? 44.684 78.598 -19.725 1.00 37.98 209 LYS A N 1
ATOM 1489 C CA . LYS A 1 213 ? 43.432 79.359 -19.961 1.00 32.58 209 LYS A CA 1
ATOM 1490 C C . LYS A 1 213 ? 42.265 78.888 -19.064 1.00 30.35 209 LYS A C 1
ATOM 1491 O O . LYS A 1 213 ? 41.081 79.041 -19.406 1.00 29.16 209 LYS A O 1
ATOM 1497 N N . HIS A 1 214 ? 42.599 78.314 -17.918 1.00 28.03 210 HIS A N 1
ATOM 1498 C CA . HIS A 1 214 ? 41.593 77.798 -16.995 1.00 26.63 210 HIS A CA 1
ATOM 1499 C C . HIS A 1 214 ? 40.890 78.977 -16.288 1.00 26.13 210 HIS A C 1
ATOM 1500 O O . HIS A 1 214 ? 39.658 79.070 -16.310 1.00 24.83 210 HIS A O 1
ATOM 1507 N N . ASP A 1 215 ? 41.667 79.878 -15.681 1.00 24.59 211 ASP A N 1
ATOM 1508 C CA . ASP A 1 215 ? 41.102 80.984 -14.881 1.00 23.88 211 ASP A CA 1
ATOM 1509 C C . ASP A 1 215 ? 40.130 81.881 -15.659 1.00 23.56 211 ASP A C 1
ATOM 1510 O O . ASP A 1 215 ? 39.106 82.300 -15.131 1.00 22.97 211 ASP A O 1
ATOM 1515 N N . ILE A 1 216 ? 40.447 82.167 -16.916 1.00 22.38 212 ILE A N 1
ATOM 1516 C CA . ILE A 1 216 ? 39.582 83.040 -17.713 1.00 22.31 212 ILE A CA 1
ATOM 1517 C C . ILE A 1 216 ? 38.220 82.374 -18.026 1.00 22.53 212 ILE A C 1
ATOM 1518 O O . ILE A 1 216 ? 37.180 83.051 -18.048 1.00 22.82 212 ILE A O 1
ATOM 1523 N N . TYR A 1 217 ? 38.245 81.062 -18.237 1.00 22.31 213 TYR A N 1
ATOM 1524 C CA . TYR A 1 217 ? 37.024 80.275 -18.407 1.00 24.12 213 TYR A CA 1
ATOM 1525 C C . TYR A 1 217 ? 36.153 80.402 -17.144 1.00 24.35 213 TYR A C 1
ATOM 1526 O O . TYR A 1 217 ? 34.973 80.737 -17.243 1.00 24.46 213 TYR A O 1
ATOM 1535 N N . SER A 1 218 ? 36.753 80.183 -15.970 1.00 23.37 214 SER A N 1
ATOM 1536 C CA . SER A 1 218 ? 36.046 80.342 -14.698 1.00 24.05 214 SER A CA 1
ATOM 1537 C C . SER A 1 218 ? 35.464 81.754 -14.576 1.00 23.80 214 SER A C 1
ATOM 1538 O O . SER A 1 218 ? 34.332 81.924 -14.129 1.00 23.86 214 SER A O 1
ATOM 1541 N N . TYR A 1 219 ? 36.245 82.756 -14.988 1.00 23.17 215 TYR A N 1
ATOM 1542 C CA . TYR A 1 219 ? 35.824 84.153 -14.922 1.00 23.64 215 TYR A CA 1
ATOM 1543 C C . TYR A 1 219 ? 34.600 84.443 -15.807 1.00 23.71 215 TYR A C 1
ATOM 1544 O O . TYR A 1 219 ? 33.739 85.252 -15.442 1.00 24.12 215 TYR A O 1
ATOM 1553 N N . ALA A 1 220 ? 34.559 83.824 -16.987 1.00 23.50 216 ALA A N 1
ATOM 1554 C CA . ALA A 1 220 ? 33.414 83.965 -17.897 1.00 23.46 216 ALA A CA 1
ATOM 1555 C C . ALA A 1 220 ? 32.126 83.401 -17.255 1.00 23.61 216 ALA A C 1
ATOM 1556 O O . ALA A 1 220 ? 31.049 84.010 -17.362 1.00 24.42 216 ALA A O 1
ATOM 1558 N N . VAL A 1 221 ? 32.250 82.245 -16.595 1.00 25.06 217 VAL A N 1
ATOM 1559 C CA . VAL A 1 221 ? 31.112 81.619 -15.890 1.00 25.23 217 VAL A CA 1
ATOM 1560 C C . VAL A 1 221 ? 30.702 82.517 -14.706 1.00 27.64 217 VAL A C 1
ATOM 1561 O O . VAL A 1 221 ? 29.499 82.771 -14.498 1.00 26.26 217 VAL A O 1
ATOM 1565 N N . ILE A 1 222 ? 31.703 83.017 -13.958 1.00 25.21 218 ILE A N 1
ATOM 1566 C CA . ILE A 1 222 ? 31.437 83.965 -12.868 1.00 24.40 218 ILE A CA 1
ATOM 1567 C C . ILE A 1 222 ? 30.689 85.209 -13.366 1.00 24.25 218 ILE A C 1
ATOM 1568 O O . ILE A 1 222 ? 29.731 85.660 -12.719 1.00 25.37 218 ILE A O 1
ATOM 1573 N N . THR A 1 223 ? 31.112 85.746 -14.509 1.00 23.40 219 THR A N 1
ATOM 1574 C CA . THR A 1 223 ? 30.480 86.927 -15.094 1.00 25.59 219 THR A CA 1
ATOM 1575 C C . THR A 1 223 ? 29.011 86.640 -15.435 1.00 25.80 219 THR A C 1
ATOM 1576 O O . THR A 1 223 ? 28.121 87.414 -15.099 1.00 26.39 219 THR A O 1
ATOM 1580 N N . TRP A 1 224 ? 28.769 85.514 -16.090 1.00 27.41 220 TRP A N 1
ATOM 1581 C CA . TRP A 1 224 ? 27.396 85.072 -16.392 1.00 28.76 220 TRP A CA 1
ATOM 1582 C C . TRP A 1 224 ? 26.574 84.975 -15.090 1.00 28.45 220 TRP A C 1
ATOM 1583 O O . TRP A 1 224 ? 25.450 85.469 -15.027 1.00 29.54 220 TRP A O 1
ATOM 1594 N N . GLU A 1 225 ? 27.162 84.365 -14.060 1.00 28.02 221 GLU A N 1
ATOM 1595 C CA . GLU A 1 225 ? 26.511 84.180 -12.761 1.00 28.72 221 GLU A CA 1
ATOM 1596 C C . GLU A 1 225 ? 26.185 85.500 -12.033 1.00 30.07 221 GLU A C 1
ATOM 1597 O O . GLU A 1 225 ? 25.094 85.647 -11.453 1.00 28.77 221 GLU A O 1
ATOM 1603 N N . VAL A 1 226 ? 27.121 86.452 -12.084 1.00 28.10 222 VAL A N 1
ATOM 1604 C CA . VAL A 1 226 ? 26.933 87.785 -11.510 1.00 28.40 222 VAL A CA 1
ATOM 1605 C C . VAL A 1 226 ? 25.797 88.553 -12.215 1.00 31.07 222 VAL A C 1
ATOM 1606 O O . VAL A 1 226 ? 24.972 89.203 -11.569 1.00 28.95 222 VAL A O 1
ATOM 1610 N N . LEU A 1 227 ? 25.774 88.487 -13.542 1.00 30.02 223 LEU A N 1
ATOM 1611 C CA . LEU A 1 227 ? 24.814 89.275 -14.303 1.00 30.37 223 LEU A CA 1
ATOM 1612 C C . LEU A 1 227 ? 23.418 88.645 -14.311 1.00 30.27 223 LEU A C 1
ATOM 1613 O O . LEU A 1 227 ? 22.439 89.353 -14.536 1.00 33.03 223 LEU A O 1
ATOM 1618 N N . SER A 1 228 ? 23.341 87.336 -14.058 1.00 29.11 224 SER A N 1
ATOM 1619 C CA . SER A 1 228 ? 22.070 86.594 -14.077 1.00 30.73 224 SER A CA 1
ATOM 1620 C C . SER A 1 228 ? 21.457 86.386 -12.689 1.00 32.41 224 SER A C 1
ATOM 1621 O O . SER A 1 228 ? 20.236 86.242 -12.572 1.00 30.55 224 SER A O 1
ATOM 1624 N N . ARG A 1 229 ? 22.312 86.355 -11.664 1.00 32.50 225 ARG A N 1
ATOM 1625 C CA . ARG A 1 229 ? 21.980 85.823 -10.330 1.00 34.42 225 ARG A CA 1
ATOM 1626 C C . ARG A 1 229 ? 21.400 84.404 -10.406 1.00 37.31 225 ARG A C 1
ATOM 1627 O O . ARG A 1 229 ? 20.539 84.032 -9.598 1.00 36.74 225 ARG A O 1
ATOM 1635 N N . LYS A 1 230 ? 21.881 83.612 -11.364 1.00 35.84 226 LYS A N 1
ATOM 1636 C CA . LYS A 1 230 ? 21.465 82.215 -11.511 1.00 36.65 226 LYS A CA 1
ATOM 1637 C C . LYS A 1 230 ? 22.608 81.255 -11.269 1.00 37.95 226 LYS A C 1
ATOM 1638 O O . LYS A 1 230 ? 23.774 81.595 -11.477 1.00 36.53 226 LYS A O 1
ATOM 1644 N N . GLN A 1 231 ? 22.262 80.047 -10.842 1.00 36.34 227 GLN A N 1
ATOM 1645 C CA . GLN A 1 231 ? 23.200 78.944 -10.707 1.00 40.02 227 GLN A CA 1
ATOM 1646 C C . GLN A 1 231 ? 23.481 78.394 -12.112 1.00 38.26 227 GLN A C 1
ATOM 1647 O O . GLN A 1 231 ? 22.534 78.038 -12.815 1.00 39.22 227 GLN A O 1
ATOM 1653 N N . PRO A 1 232 ? 24.765 78.350 -12.537 1.00 35.76 228 PRO A N 1
ATOM 1654 C CA . PRO A 1 232 ? 25.055 77.788 -13.866 1.00 34.79 228 PRO A CA 1
ATOM 1655 C C . PRO A 1 232 ? 24.673 76.307 -13.934 1.00 34.81 228 PRO A C 1
ATOM 1656 O O . PRO A 1 232 ? 24.971 75.565 -12.997 1.00 33.05 228 PRO A O 1
ATOM 1660 N N . PHE A 1 233 ? 23.998 75.909 -15.014 1.00 34.92 229 PHE A N 1
ATOM 1661 C CA . PHE A 1 233 ? 23.512 74.521 -15.214 1.00 37.06 229 PHE A CA 1
ATOM 1662 C C . PHE A 1 233 ? 22.606 74.021 -14.077 1.00 38.70 229 PHE A C 1
ATOM 1663 O O . PHE A 1 233 ? 22.733 72.862 -13.637 1.00 36.40 229 PHE A O 1
ATOM 1671 N N . GLU A 1 234 ? 21.724 74.889 -13.583 1.00 42.46 230 GLU A N 1
ATOM 1672 C CA . GLU A 1 234 ? 20.936 74.587 -12.376 1.00 49.32 230 GLU A CA 1
ATOM 1673 C C . GLU A 1 234 ? 20.039 73.360 -12.570 1.00 47.05 230 GLU A C 1
ATOM 1674 O O . GLU A 1 234 ? 19.919 72.532 -11.675 1.00 50.34 230 GLU A O 1
ATOM 1680 N N . ASP A 1 235 ? 19.448 73.243 -13.758 1.00 48.78 231 ASP A N 1
ATOM 1681 C CA . ASP A 1 235 ? 18.538 72.147 -14.090 1.00 53.32 231 ASP A CA 1
ATOM 1682 C C . ASP A 1 235 ? 19.229 70.831 -14.461 1.00 50.41 231 ASP A C 1
ATOM 1683 O O . ASP A 1 235 ? 18.551 69.811 -14.651 1.00 49.81 231 ASP A O 1
ATOM 1688 N N . VAL A 1 236 ? 20.559 70.841 -14.586 1.00 42.36 232 VAL A N 1
ATOM 1689 C CA . VAL A 1 236 ? 21.307 69.634 -14.929 1.00 41.18 232 VAL A CA 1
ATOM 1690 C C . VAL A 1 236 ? 21.717 68.937 -13.631 1.00 45.34 232 VAL A C 1
ATOM 1691 O O . VAL A 1 236 ? 22.527 69.458 -12.860 1.00 47.30 232 VAL A O 1
ATOM 1695 N N . THR A 1 237 ? 21.133 67.757 -13.402 1.00 42.45 233 THR A N 1
ATOM 1696 C CA . THR A 1 237 ? 21.189 67.092 -12.091 1.00 42.89 233 THR A CA 1
ATOM 1697 C C . THR A 1 237 ? 22.404 66.177 -11.910 1.00 40.38 233 THR A C 1
ATOM 1698 O O . THR A 1 237 ? 22.804 65.902 -10.780 1.00 48.39 233 THR A O 1
ATOM 1702 N N . ASN A 1 238 ? 22.981 65.706 -13.014 1.00 35.08 234 ASN A N 1
ATOM 1703 C CA . ASN A 1 238 ? 24.141 64.821 -12.979 1.00 33.80 234 ASN A CA 1
ATOM 1704 C C . ASN A 1 238 ? 25.375 65.582 -13.496 1.00 34.49 234 ASN A C 1
ATOM 1705 O O . ASN A 1 238 ? 25.346 66.085 -14.626 1.00 33.36 234 ASN A O 1
ATOM 1710 N N . PRO A 1 239 ? 26.455 65.691 -12.680 1.00 34.21 235 PRO A N 1
ATOM 1711 C CA . PRO A 1 239 ? 27.668 66.422 -13.117 1.00 33.49 235 PRO A CA 1
ATOM 1712 C C . PRO A 1 239 ? 28.283 65.862 -14.403 1.00 31.54 235 PRO A C 1
ATOM 1713 O O . PRO A 1 239 ? 28.870 66.613 -15.164 1.00 29.69 235 PRO A O 1
ATOM 1717 N N . LEU A 1 240 ? 28.136 64.557 -14.634 1.00 30.96 236 LEU A N 1
ATOM 1718 C CA . LEU A 1 240 ? 28.596 63.937 -15.876 1.00 31.57 236 LEU A CA 1
ATOM 1719 C C . LEU A 1 240 ? 27.871 64.452 -17.106 1.00 31.23 236 LEU A C 1
ATOM 1720 O O . LEU A 1 240 ? 28.482 64.570 -18.170 1.00 30.59 236 LEU A O 1
ATOM 1725 N N . GLN A 1 241 ? 26.597 64.809 -16.960 1.00 30.11 237 GLN A N 1
ATOM 1726 C CA . GLN A 1 241 ? 25.867 65.451 -18.048 1.00 29.79 237 GLN A CA 1
ATOM 1727 C C . GLN A 1 241 ? 26.414 66.855 -18.316 1.00 31.44 237 GLN A C 1
ATOM 1728 O O . GLN A 1 241 ? 26.520 67.269 -19.483 1.00 29.67 237 GLN A O 1
ATOM 1734 N N . ILE A 1 242 ? 26.782 67.569 -17.250 1.00 29.64 238 ILE A N 1
ATOM 1735 C CA . ILE A 1 242 ? 27.389 68.895 -17.397 1.00 28.72 238 ILE A CA 1
ATOM 1736 C C . ILE A 1 242 ? 28.702 68.732 -18.178 1.00 27.95 238 ILE A C 1
ATOM 1737 O O . ILE A 1 242 ? 28.909 69.399 -19.180 1.00 27.23 238 ILE A O 1
ATOM 1742 N N . MET A 1 243 ? 29.539 67.800 -17.738 1.00 27.43 239 MET A N 1
ATOM 1743 C CA . MET A 1 243 ? 30.834 67.583 -18.378 1.00 30.77 239 MET A CA 1
ATOM 1744 C C . MET A 1 243 ? 30.691 67.217 -19.849 1.00 30.66 239 MET A C 1
ATOM 1745 O O . MET A 1 243 ? 31.386 67.787 -20.714 1.00 29.49 239 MET A O 1
ATOM 1750 N N . TYR A 1 244 ? 29.767 66.290 -20.135 1.00 29.71 240 TYR A N 1
ATOM 1751 C CA . TYR A 1 244 ? 29.564 65.855 -21.514 1.00 28.97 240 TYR A CA 1
ATOM 1752 C C . TYR A 1 244 ? 29.060 67.018 -22.341 1.00 28.87 240 TYR A C 1
ATOM 1753 O O . TYR A 1 244 ? 29.572 67.252 -23.438 1.00 27.22 240 TYR A O 1
ATOM 1762 N N . SER A 1 245 ? 28.076 67.756 -21.823 1.00 27.23 241 SER A N 1
ATOM 1763 C CA . SER A 1 245 ? 27.490 68.880 -22.546 1.00 30.38 241 SER A CA 1
ATOM 1764 C C . SER A 1 245 ? 28.510 69.984 -22.854 1.00 29.50 241 SER A C 1
ATOM 1765 O O . SER A 1 245 ? 28.552 70.496 -23.976 1.00 28.21 241 SER A O 1
ATOM 1768 N N . VAL A 1 246 ? 29.325 70.323 -21.859 1.00 28.93 242 VAL A N 1
ATOM 1769 C CA . VAL A 1 246 ? 30.356 71.356 -21.996 1.00 28.72 242 VAL A CA 1
ATOM 1770 C C . VAL A 1 246 ? 31.402 70.932 -23.028 1.00 27.92 242 VAL A C 1
ATOM 1771 O O . VAL A 1 246 ? 31.795 71.731 -23.875 1.00 27.35 242 VAL A O 1
ATOM 1775 N N . SER A 1 247 ? 31.792 69.661 -22.994 1.00 28.59 243 SER A N 1
ATOM 1776 C CA . SER A 1 247 ? 32.766 69.137 -23.949 1.00 31.73 243 SER A CA 1
ATOM 1777 C C . SER A 1 247 ? 32.252 69.216 -25.396 1.00 32.99 243 SER A C 1
ATOM 1778 O O . SER A 1 247 ? 33.038 69.245 -26.328 1.00 33.15 243 SER A O 1
ATOM 1781 N N . GLN A 1 248 ? 30.930 69.266 -25.552 1.00 30.96 244 GLN A N 1
ATOM 1782 C CA . GLN A 1 248 ? 30.270 69.393 -26.855 1.00 32.67 244 GLN A CA 1
ATOM 1783 C C . GLN A 1 248 ? 29.953 70.845 -27.197 1.00 32.28 244 GLN A C 1
ATOM 1784 O O . GLN A 1 248 ? 29.347 71.121 -28.237 1.00 32.20 244 GLN A O 1
ATOM 1790 N N . GLY A 1 249 ? 30.347 71.774 -26.318 1.00 30.84 245 GLY A N 1
ATOM 1791 C CA . GLY A 1 249 ? 30.191 73.199 -26.592 1.00 29.36 245 GLY A CA 1
ATOM 1792 C C . GLY A 1 249 ? 29.013 73.901 -25.922 1.00 31.18 245 GLY A C 1
ATOM 1793 O O . GLY A 1 249 ? 28.832 75.085 -26.137 1.00 30.02 245 GLY A O 1
ATOM 1794 N N . HIS A 1 250 ? 28.206 73.185 -25.129 1.00 29.15 246 HIS A N 1
ATOM 1795 C CA . HIS A 1 250 ? 27.095 73.810 -24.396 1.00 29.56 246 HIS A CA 1
ATOM 1796 C C . HIS A 1 250 ? 27.651 74.628 -23.231 1.00 27.67 246 HIS A C 1
ATOM 1797 O O . HIS A 1 250 ? 28.690 74.275 -22.653 1.00 26.60 246 HIS A O 1
ATOM 1804 N N . ARG A 1 251 ? 26.955 75.721 -22.918 1.00 26.91 247 ARG A N 1
ATOM 1805 C CA . ARG A 1 251 ? 27.381 76.657 -21.883 1.00 29.40 247 ARG A CA 1
ATOM 1806 C C . ARG A 1 251 ? 26.133 77.122 -21.143 1.00 31.24 247 ARG A C 1
ATOM 1807 O O . ARG A 1 251 ? 25.019 76.923 -21.655 1.00 31.02 247 ARG A O 1
ATOM 1815 N N . PRO A 1 252 ? 26.295 77.769 -19.962 1.00 30.68 248 PRO A N 1
ATOM 1816 C CA . PRO A 1 252 ? 25.102 78.346 -19.337 1.00 31.66 248 PRO A CA 1
ATOM 1817 C C . PRO A 1 252 ? 24.292 79.205 -20.323 1.00 35.03 248 PRO A C 1
ATOM 1818 O O . PRO A 1 252 ? 24.863 79.901 -21.194 1.00 31.91 248 PRO A O 1
ATOM 1822 N N . VAL A 1 253 ? 22.970 79.121 -20.195 1.00 35.29 249 VAL A N 1
ATOM 1823 C CA . VAL A 1 253 ? 22.037 79.653 -21.198 1.00 35.72 249 VAL A CA 1
ATOM 1824 C C . VAL A 1 253 ? 22.067 81.187 -21.271 1.00 33.58 249 VAL A C 1
ATOM 1825 O O . VAL A 1 253 ? 22.030 81.883 -20.251 1.00 32.63 249 VAL A O 1
ATOM 1829 N N . ILE A 1 254 ? 22.138 81.701 -22.488 1.00 33.88 250 ILE A N 1
ATOM 1830 C CA . ILE A 1 254 ? 22.046 83.134 -22.720 1.00 34.96 250 ILE A CA 1
ATOM 1831 C C . ILE A 1 254 ? 20.759 83.422 -23.502 1.00 37.64 250 ILE A C 1
ATOM 1832 O O . ILE A 1 254 ? 20.654 83.114 -24.687 1.00 37.62 250 ILE A O 1
ATOM 1837 N N . ASN A 1 255 ? 19.778 83.985 -22.811 1.00 39.14 251 ASN A N 1
ATOM 1838 C CA . ASN A 1 255 ? 18.552 84.493 -23.436 1.00 40.93 251 ASN A CA 1
ATOM 1839 C C . ASN A 1 255 ? 18.015 85.626 -22.581 1.00 43.57 251 ASN A C 1
ATOM 1840 O O . ASN A 1 255 ? 18.660 86.005 -21.587 1.00 39.62 251 ASN A O 1
ATOM 1845 N N . GLU A 1 256 ? 16.853 86.168 -22.962 1.00 40.75 252 GLU A N 1
ATOM 1846 C CA . GLU A 1 256 ? 16.188 87.233 -22.202 1.00 42.53 252 GLU A CA 1
ATOM 1847 C C . GLU A 1 256 ? 15.885 86.844 -20.749 1.00 42.21 252 GLU A C 1
ATOM 1848 O O . GLU A 1 256 ? 15.953 87.688 -19.849 1.00 42.16 252 GLU A O 1
ATOM 1854 N N . GLU A 1 257 ? 15.575 85.569 -20.531 1.00 43.11 253 GLU A N 1
ATOM 1855 C CA . GLU A 1 257 ? 15.248 85.064 -19.195 1.00 46.37 253 GLU A CA 1
ATOM 1856 C C . GLU A 1 257 ? 16.483 85.026 -18.262 1.00 43.01 253 GLU A C 1
ATOM 1857 O O . GLU A 1 257 ? 16.413 85.495 -17.122 1.00 40.19 253 GLU A O 1
ATOM 1863 N N . SER A 1 258 ? 17.600 84.472 -18.739 1.00 38.13 254 SER A N 1
ATOM 1864 C CA . SER A 1 258 ? 18.822 84.411 -17.918 1.00 37.04 254 SER A CA 1
ATOM 1865 C C . SER A 1 258 ? 19.496 85.774 -17.789 1.00 35.13 254 SER A C 1
ATOM 1866 O O . SER A 1 258 ? 19.957 86.142 -16.714 1.00 37.56 254 SER A O 1
ATOM 1869 N N . LEU A 1 259 ? 19.540 86.516 -18.886 1.00 35.68 255 LEU A N 1
ATOM 1870 C CA . LEU A 1 259 ? 20.197 87.819 -18.940 1.00 36.49 255 LEU A CA 1
ATOM 1871 C C . LEU A 1 259 ? 19.232 88.884 -19.478 1.00 36.96 255 LEU A C 1
ATOM 1872 O O . LEU A 1 259 ? 19.153 89.072 -20.689 1.00 36.87 255 LEU A O 1
ATOM 1877 N N . PRO A 1 260 ? 18.490 89.578 -18.572 1.00 41.16 256 PRO A N 1
ATOM 1878 C CA . PRO A 1 260 ? 17.479 90.576 -18.967 1.00 43.30 256 PRO A CA 1
ATOM 1879 C C . PRO A 1 260 ? 18.041 91.679 -19.863 1.00 45.98 256 PRO A C 1
ATOM 1880 O O . PRO A 1 260 ? 19.236 92.010 -19.772 1.00 43.42 256 PRO A O 1
ATOM 1884 N N . TYR A 1 261 ? 17.183 92.228 -20.723 1.00 45.29 257 TYR A N 1
ATOM 1885 C CA . TYR A 1 261 ? 17.581 93.252 -21.700 1.00 48.90 257 TYR A CA 1
ATOM 1886 C C . TYR A 1 261 ? 18.084 94.556 -21.088 1.00 48.50 257 TYR A C 1
ATOM 1887 O O . TYR A 1 261 ? 18.777 95.323 -21.753 1.00 53.63 257 TYR A O 1
ATOM 1896 N N . ASP A 1 262 ? 17.764 94.785 -19.819 1.00 47.95 258 ASP A N 1
ATOM 1897 C CA . ASP A 1 262 ? 18.150 96.015 -19.134 1.00 50.25 258 ASP A CA 1
ATOM 1898 C C . ASP A 1 262 ? 19.527 95.958 -18.434 1.00 48.30 258 ASP A C 1
ATOM 1899 O O . ASP A 1 262 ? 19.903 96.909 -17.742 1.00 48.64 258 ASP A O 1
ATOM 1904 N N . ILE A 1 263 ? 20.263 94.853 -18.594 1.00 43.66 259 ILE A N 1
ATOM 1905 C CA . ILE A 1 263 ? 21.667 94.780 -18.136 1.00 40.13 259 ILE A CA 1
ATOM 1906 C C . ILE A 1 263 ? 22.488 95.840 -18.880 1.00 36.97 259 ILE A C 1
ATOM 1907 O O . ILE A 1 263 ? 22.507 95.840 -20.112 1.00 34.93 259 ILE A O 1
ATOM 1912 N N . PRO A 1 264 ? 23.150 96.756 -18.140 1.00 35.51 260 PRO A N 1
ATOM 1913 C CA . PRO A 1 264 ? 24.025 97.738 -18.791 1.00 35.56 260 PRO A CA 1
ATOM 1914 C C . PRO A 1 264 ? 25.074 97.037 -19.665 1.00 34.38 260 PRO A C 1
ATOM 1915 O O . PRO A 1 264 ? 25.606 95.987 -19.279 1.00 33.38 260 PRO A O 1
ATOM 1919 N N . HIS A 1 265 ? 25.318 97.594 -20.850 1.00 32.60 261 HIS A N 1
ATOM 1920 C CA . HIS A 1 265 ? 26.310 97.073 -21.802 1.00 33.57 261 HIS A CA 1
ATOM 1921 C C . HIS A 1 265 ? 26.131 95.590 -22.113 1.00 32.53 261 HIS A C 1
ATOM 1922 O O . HIS A 1 265 ? 27.112 94.874 -22.321 1.00 31.61 261 HIS A O 1
ATOM 1929 N N . ARG A 1 266 ? 24.875 95.143 -22.164 1.00 31.38 262 ARG A N 1
ATOM 1930 C CA . ARG A 1 266 ? 24.538 93.725 -22.331 1.00 31.33 262 ARG A CA 1
ATOM 1931 C C . ARG A 1 266 ? 25.267 93.067 -23.509 1.00 30.88 262 ARG A C 1
ATOM 1932 O O . ARG A 1 266 ? 25.824 91.983 -23.346 1.00 29.49 262 ARG A O 1
ATOM 1940 N N . ALA A 1 267 ? 25.248 93.711 -24.681 1.00 29.07 263 ALA A N 1
ATOM 1941 C CA . ALA A 1 267 ? 25.856 93.136 -25.895 1.00 29.49 263 ALA A CA 1
ATOM 1942 C C . ALA A 1 267 ? 27.378 92.908 -25.751 1.00 28.61 263 ALA A C 1
ATOM 1943 O O . ALA A 1 267 ? 27.900 91.853 -26.132 1.00 27.96 263 ALA A O 1
ATOM 1945 N N . ARG A 1 268 ? 28.076 93.895 -25.202 1.00 28.60 264 ARG A N 1
ATOM 1946 C CA . ARG A 1 268 ? 29.510 93.783 -24.962 1.00 29.76 264 ARG A CA 1
ATOM 1947 C C . ARG A 1 268 ? 29.835 92.723 -23.938 1.00 27.90 264 ARG A C 1
ATOM 1948 O O . ARG A 1 268 ? 30.794 91.985 -24.118 1.00 27.56 264 ARG A O 1
ATOM 1956 N N . MET A 1 269 ? 29.043 92.667 -22.861 1.00 27.72 265 MET A N 1
ATOM 1957 C CA . MET A 1 269 ? 29.260 91.685 -21.796 1.00 28.05 265 MET A CA 1
ATOM 1958 C C . MET A 1 269 ? 29.035 90.267 -22.284 1.00 27.28 265 MET A C 1
ATOM 1959 O O . MET A 1 269 ? 29.829 89.383 -21.967 1.00 27.86 265 MET A O 1
ATOM 1964 N N . ILE A 1 270 ? 27.975 90.048 -23.069 1.00 27.02 266 ILE A N 1
ATOM 1965 C CA . ILE A 1 270 ? 27.710 88.718 -23.665 1.00 26.04 266 ILE A CA 1
ATOM 1966 C C . ILE A 1 270 ? 28.854 88.320 -24.603 1.00 24.41 266 ILE A C 1
ATOM 1967 O O . ILE A 1 270 ? 29.320 87.182 -24.569 1.00 25.11 266 ILE A O 1
ATOM 1972 N N . SER A 1 271 ? 29.305 89.270 -25.428 1.00 25.24 267 SER A N 1
ATOM 1973 C CA . SER A 1 271 ? 30.423 89.039 -26.353 1.00 25.86 267 SER A CA 1
ATOM 1974 C C . SER A 1 271 ? 31.695 88.603 -25.569 1.00 25.09 267 SER A C 1
ATOM 1975 O O . SER A 1 271 ? 32.361 87.621 -25.921 1.00 24.64 267 SER A O 1
ATOM 1978 N N . LEU A 1 272 ? 31.999 89.324 -24.498 1.00 24.60 268 LEU A N 1
ATOM 1979 C CA . LEU A 1 272 ? 33.134 88.969 -23.646 1.00 25.41 268 LEU A CA 1
ATOM 1980 C C . LEU A 1 272 ? 32.979 87.577 -23.022 1.00 24.66 268 LEU A C 1
ATOM 1981 O O . LEU A 1 272 ? 33.913 86.762 -23.076 1.00 26.01 268 LEU A O 1
ATOM 1986 N N . ILE A 1 273 ? 31.818 87.316 -22.413 1.00 24.31 269 ILE A N 1
ATOM 1987 C CA . ILE A 1 273 ? 31.535 85.994 -21.821 1.00 25.35 269 ILE A CA 1
ATOM 1988 C C . ILE A 1 273 ? 31.816 84.861 -22.825 1.00 26.53 269 ILE A C 1
ATOM 1989 O O . ILE A 1 273 ? 32.517 83.888 -22.516 1.00 25.42 269 ILE A O 1
ATOM 1994 N N . GLU A 1 274 ? 31.273 85.004 -24.035 1.00 27.30 270 GLU A N 1
ATOM 1995 C CA . GLU A 1 274 ? 31.387 83.957 -25.042 1.00 27.66 270 GLU A CA 1
ATOM 1996 C C . GLU A 1 274 ? 32.821 83.740 -25.527 1.00 26.19 270 GLU A C 1
ATOM 1997 O O . GLU A 1 274 ? 33.192 82.615 -25.845 1.00 25.06 270 GLU A O 1
ATOM 2003 N N . SER A 1 275 ? 33.629 84.798 -25.531 1.00 25.12 271 SER A N 1
ATOM 2004 C CA . SER A 1 275 ? 35.064 84.624 -25.796 1.00 26.61 271 SER A CA 1
ATOM 2005 C C . SER A 1 275 ? 35.769 83.975 -24.600 1.00 26.17 271 SER A C 1
ATOM 2006 O O . SER A 1 275 ? 36.611 83.091 -24.779 1.00 24.19 271 SER A O 1
ATOM 2009 N N . GLY A 1 276 ? 35.411 84.412 -23.386 1.00 24.69 272 GLY A N 1
ATOM 2010 C CA . GLY A 1 276 ? 36.038 83.883 -22.171 1.00 24.26 272 GLY A CA 1
ATOM 2011 C C . GLY A 1 276 ? 35.828 82.388 -21.970 1.00 24.72 272 GLY A C 1
ATOM 2012 O O . GLY A 1 276 ? 36.706 81.698 -21.444 1.00 24.19 272 GLY A O 1
ATOM 2013 N N . TRP A 1 277 ? 34.656 81.881 -22.359 1.00 23.68 273 TRP A N 1
ATOM 2014 C CA . TRP A 1 277 ? 34.397 80.455 -22.223 1.00 25.19 273 TRP A CA 1
ATOM 2015 C C . TRP A 1 277 ? 34.448 79.694 -23.548 1.00 25.43 273 TRP A C 1
ATOM 2016 O O . TRP A 1 277 ? 33.930 78.576 -23.637 1.00 26.15 273 TRP A O 1
ATOM 2027 N N . ALA A 1 278 ? 35.090 80.282 -24.564 1.00 25.30 274 ALA A N 1
ATOM 2028 C CA . ALA A 1 278 ? 35.186 79.659 -25.905 1.00 26.32 274 ALA A CA 1
ATOM 2029 C C . ALA A 1 278 ? 35.756 78.255 -25.832 1.00 26.56 274 ALA A C 1
ATOM 2030 O O . ALA A 1 278 ? 36.687 77.987 -25.058 1.00 26.30 274 ALA A O 1
ATOM 2032 N N . GLN A 1 279 ? 35.205 77.359 -26.660 1.00 26.33 275 GLN A N 1
ATOM 2033 C CA . GLN A 1 279 ? 35.706 75.985 -26.755 1.00 27.09 275 GLN A CA 1
ATOM 2034 C C . GLN A 1 279 ? 37.221 75.934 -26.992 1.00 27.26 275 GLN A C 1
ATOM 2035 O O . GLN A 1 279 ? 37.940 75.185 -26.320 1.00 27.69 275 GLN A O 1
ATOM 2041 N N . ASN A 1 280 ? 37.688 76.736 -27.952 1.00 27.80 276 ASN A N 1
ATOM 2042 C CA . ASN A 1 280 ? 39.107 76.838 -28.267 1.00 28.35 276 ASN A CA 1
ATOM 2043 C C . ASN A 1 280 ? 39.770 77.779 -27.249 1.00 26.33 276 ASN A C 1
ATOM 2044 O O . ASN A 1 280 ? 39.466 78.977 -27.240 1.00 26.81 276 ASN A O 1
ATOM 2049 N N . PRO A 1 281 ? 40.699 77.256 -26.417 1.00 27.06 277 PRO A N 1
ATOM 2050 C CA . PRO A 1 281 ? 41.392 78.128 -25.444 1.00 27.17 277 PRO A CA 1
ATOM 2051 C C . PRO A 1 281 ? 42.113 79.336 -26.079 1.00 29.03 277 PRO A C 1
ATOM 2052 O O . PRO A 1 281 ? 42.206 80.391 -25.436 1.00 25.92 277 PRO A O 1
ATOM 2056 N N . ASP A 1 282 ? 42.603 79.189 -27.321 1.00 28.63 278 ASP A N 1
ATOM 2057 C CA . ASP A 1 282 ? 43.240 80.315 -28.052 1.00 30.19 278 ASP A CA 1
ATOM 2058 C C . ASP A 1 282 ? 42.333 81.506 -28.293 1.00 29.31 278 ASP A C 1
ATOM 2059 O O . ASP A 1 282 ? 42.819 82.625 -28.507 1.00 29.76 278 ASP A O 1
ATOM 2064 N N . GLU A 1 283 ? 41.024 81.274 -28.275 1.00 27.49 279 GLU A N 1
ATOM 2065 C CA . GLU A 1 283 ? 40.039 82.351 -28.423 1.00 29.30 279 GLU A CA 1
ATOM 2066 C C . GLU A 1 283 ? 39.712 83.078 -27.112 1.00 27.67 279 GLU A C 1
ATOM 2067 O O . GLU A 1 283 ? 39.058 84.131 -27.134 1.00 27.56 279 GLU A O 1
ATOM 2073 N N . ARG A 1 284 ? 40.160 82.518 -25.992 1.00 25.18 280 ARG A N 1
ATOM 2074 C CA . ARG A 1 284 ? 39.975 83.144 -24.672 1.00 26.24 280 ARG A CA 1
ATOM 2075 C C . 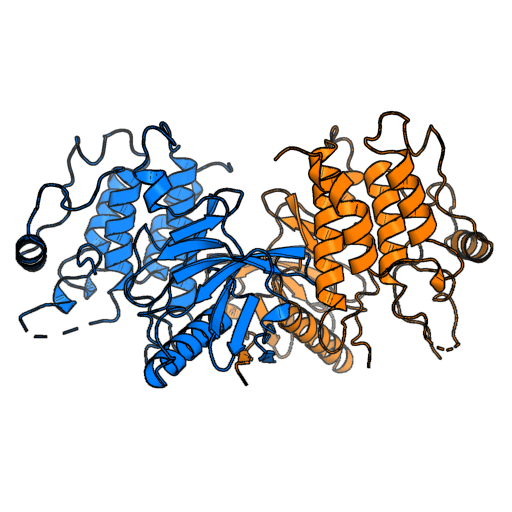ARG A 1 284 ? 41.097 84.173 -24.428 1.00 26.91 280 ARG A C 1
ATOM 2076 O O . ARG A 1 284 ? 42.255 83.880 -24.720 1.00 26.40 280 ARG A O 1
ATOM 2084 N N . PRO A 1 285 ? 40.762 85.357 -23.876 1.00 25.95 281 PRO A N 1
ATOM 2085 C CA . PRO A 1 285 ? 41.798 86.368 -23.669 1.00 25.34 281 PRO A CA 1
ATOM 2086 C C . PRO A 1 285 ? 42.684 86.097 -22.435 1.00 26.65 281 PRO A C 1
ATOM 2087 O O . PRO A 1 285 ? 42.273 85.374 -21.517 1.00 25.02 281 PRO A O 1
ATOM 2091 N N . SER A 1 286 ? 43.890 86.682 -22.419 1.00 25.40 282 SER A N 1
ATOM 2092 C CA . SER A 1 286 ? 44.615 86.896 -21.153 1.00 25.35 282 SER A CA 1
ATOM 2093 C C . SER A 1 286 ? 43.774 87.807 -20.256 1.00 24.32 282 SER A C 1
ATOM 2094 O O . SER A 1 286 ? 42.883 88.516 -20.743 1.00 23.81 282 SER A O 1
ATOM 2097 N N . PHE A 1 287 ? 44.040 87.818 -18.946 1.00 25.45 283 PHE A N 1
ATOM 2098 C CA . PHE A 1 287 ? 43.342 88.795 -18.088 1.00 23.80 283 PHE A CA 1
ATOM 2099 C C . PHE A 1 287 ? 43.695 90.244 -18.438 1.00 24.50 283 PHE A C 1
ATOM 2100 O O . PHE A 1 287 ? 42.849 91.130 -18.329 1.00 25.65 283 PHE A O 1
ATOM 2108 N N . LEU A 1 288 ? 44.916 90.476 -18.923 1.00 25.33 284 LEU A N 1
ATOM 2109 C CA . LEU A 1 288 ? 45.307 91.821 -19.345 1.00 25.62 284 LEU A CA 1
ATOM 2110 C C . LEU A 1 288 ? 44.458 92.270 -20.526 1.00 25.63 284 LEU A C 1
ATOM 2111 O O . LEU A 1 288 ? 43.929 93.383 -20.539 1.00 25.20 284 LEU A O 1
ATOM 2116 N N . LYS A 1 289 ? 44.334 91.389 -21.510 1.00 26.51 285 LYS A N 1
ATOM 2117 C CA . LYS A 1 289 ? 43.490 91.627 -22.671 1.00 28.71 285 LYS A CA 1
ATOM 2118 C C . LYS A 1 289 ? 42.035 91.860 -22.249 1.00 27.65 285 LYS A C 1
ATOM 2119 O O . LYS A 1 289 ? 41.387 92.795 -22.721 1.00 28.77 285 LYS A O 1
ATOM 2125 N N . CYS A 1 290 ? 41.532 91.016 -21.353 1.00 27.48 286 CYS A N 1
ATOM 2126 C CA . CYS A 1 290 ? 40.177 91.172 -20.814 1.00 28.43 286 CYS A CA 1
ATOM 2127 C C . CYS A 1 290 ? 39.973 92.561 -20.159 1.00 28.07 286 CYS A C 1
ATOM 2128 O O . CYS A 1 290 ? 38.952 93.232 -20.396 1.00 27.50 286 CYS A O 1
ATOM 2131 N N . LEU A 1 291 ? 40.959 93.004 -19.374 1.00 25.86 287 LEU A N 1
ATOM 2132 C CA . LEU A 1 291 ? 40.895 94.325 -18.740 1.00 26.09 287 LEU A CA 1
ATOM 2133 C C . LEU A 1 291 ? 40.927 95.470 -19.755 1.00 26.98 287 LEU A C 1
ATOM 2134 O O . LEU A 1 291 ? 40.152 96.415 -19.646 1.00 27.47 287 LEU A O 1
ATOM 2139 N N . ILE A 1 292 ? 41.811 95.368 -20.745 1.00 29.48 288 ILE A N 1
ATOM 2140 C CA . ILE A 1 292 ? 41.906 96.368 -21.828 1.00 30.87 288 ILE A CA 1
ATOM 2141 C C . ILE A 1 292 ? 40.567 96.490 -22.568 1.00 30.97 288 ILE A C 1
ATOM 2142 O O . ILE A 1 292 ? 40.094 97.606 -22.820 1.00 30.42 288 ILE A O 1
ATOM 2147 N N . GLU A 1 293 ? 39.965 95.343 -22.884 1.00 29.67 289 GLU A N 1
ATOM 2148 C CA . GLU A 1 293 ? 38.682 95.300 -23.595 1.00 29.02 289 GLU A CA 1
ATOM 2149 C C . GLU A 1 293 ? 37.532 95.848 -22.747 1.00 29.88 289 GLU A C 1
ATOM 2150 O O . GLU A 1 293 ? 36.658 96.526 -23.278 1.00 30.55 289 GLU A O 1
ATOM 2156 N N . LEU A 1 294 ? 37.542 95.573 -21.438 1.00 29.43 290 LEU A N 1
ATOM 2157 C CA . LEU A 1 294 ? 36.424 95.957 -20.561 1.00 29.90 290 LEU A CA 1
ATOM 2158 C C . LEU A 1 294 ? 36.550 97.284 -19.828 1.00 29.50 290 LEU A C 1
ATOM 2159 O O . LEU A 1 294 ? 35.543 97.808 -19.344 1.00 30.71 290 LEU A O 1
ATOM 2164 N N . GLU A 1 295 ? 37.763 97.827 -19.727 1.00 30.52 291 GLU A N 1
ATOM 2165 C CA . GLU A 1 295 ? 37.969 99.120 -19.037 1.00 30.12 291 GLU A CA 1
ATOM 2166 C C . GLU A 1 295 ? 36.979 100.231 -19.448 1.00 31.54 291 GLU A C 1
ATOM 2167 O O . GLU A 1 295 ? 36.436 100.897 -18.552 1.00 30.11 291 GLU A O 1
ATOM 2173 N N . PRO A 1 296 ? 36.713 100.412 -20.778 1.00 31.39 292 PRO A N 1
ATOM 2174 C CA . PRO A 1 296 ? 35.696 101.429 -21.154 1.00 32.72 292 PRO A CA 1
ATOM 2175 C C . PRO A 1 296 ? 34.319 101.167 -20.533 1.00 33.79 292 PRO A C 1
ATOM 2176 O O . PRO A 1 296 ? 33.688 102.116 -20.055 1.00 34.38 292 PRO A O 1
ATOM 2180 N N . VAL A 1 297 ? 33.893 99.897 -20.484 1.00 33.02 293 VAL A N 1
ATOM 2181 C CA . VAL A 1 297 ? 32.634 99.515 -19.821 1.00 31.08 293 VAL A CA 1
ATOM 2182 C C . VAL A 1 297 ? 32.675 99.853 -18.314 1.00 31.91 293 VAL A C 1
ATOM 2183 O O . VAL A 1 297 ? 31.799 100.574 -17.812 1.00 29.51 293 VAL A O 1
ATOM 2187 N N . PHE A 1 298 ? 33.697 99.362 -17.607 1.00 31.07 294 PHE A N 1
ATOM 2188 C CA . PHE A 1 298 ? 33.821 99.622 -16.159 1.00 32.50 294 PHE A CA 1
ATOM 2189 C C . PHE A 1 298 ? 33.806 101.118 -15.805 1.00 34.29 294 PHE A C 1
ATOM 2190 O O . PHE A 1 298 ? 33.187 101.521 -14.809 1.00 34.25 294 PHE A O 1
ATOM 2198 N N . ARG A 1 299 ? 34.461 101.913 -16.653 1.00 35.07 295 ARG A N 1
ATOM 2199 C CA . ARG A 1 299 ? 34.623 103.369 -16.521 1.00 38.12 295 ARG A CA 1
ATOM 2200 C C . ARG A 1 299 ? 33.290 104.136 -16.546 1.00 38.64 295 ARG A C 1
ATOM 2201 O O . ARG A 1 299 ? 33.183 105.199 -15.945 1.00 35.65 295 ARG A O 1
ATOM 2209 N N . THR A 1 300 ? 32.281 103.609 -17.242 1.00 38.00 296 THR A N 1
ATOM 2210 C CA . THR A 1 300 ? 30.979 104.307 -17.329 1.00 37.60 296 THR A CA 1
ATOM 2211 C C . THR A 1 300 ? 30.253 104.446 -15.979 1.00 38.47 296 THR A C 1
ATOM 2212 O O . THR A 1 300 ? 29.410 105.322 -15.819 1.00 37.82 296 THR A O 1
ATOM 2216 N N . PHE A 1 301 ? 30.586 103.596 -15.011 1.00 38.03 297 PHE A N 1
ATOM 2217 C CA . PHE A 1 301 ? 29.905 103.619 -13.723 1.00 41.10 297 PHE A CA 1
ATOM 2218 C C . PHE A 1 301 ? 30.460 104.684 -12.781 1.00 45.10 297 PHE A C 1
ATOM 2219 O O . PHE A 1 301 ? 31.665 104.921 -12.740 1.00 46.54 297 PHE A O 1
ATOM 2227 N N . GLU A 1 302 ? 29.556 105.340 -12.052 1.00 52.79 298 GLU A N 1
ATOM 2228 C CA . GLU A 1 302 ? 29.918 106.320 -11.019 1.00 61.55 298 GLU A CA 1
ATOM 2229 C C . GLU A 1 302 ? 30.266 105.590 -9.715 1.00 66.43 298 GLU A C 1
ATOM 2230 O O . GLU A 1 302 ? 29.838 104.437 -9.512 1.00 68.74 298 GLU A O 1
ATOM 2232 N N . GLU A 1 303 ? 31.044 106.257 -8.858 1.00 72.34 299 GLU A N 1
ATOM 2233 C CA . GLU A 1 303 ? 31.505 105.686 -7.583 1.00 74.99 299 GLU A CA 1
ATOM 2234 C C . GLU A 1 303 ? 30.361 105.432 -6.574 1.00 78.42 299 GLU A C 1
ATOM 2235 O O . GLU A 1 303 ? 29.410 106.227 -6.465 1.00 81.08 299 GLU A O 1
ATOM 2237 N N . ILE A 1 304 ? 30.453 104.296 -5.873 1.00 81.46 300 ILE A N 1
ATOM 2238 C CA . ILE A 1 304 ? 29.433 103.850 -4.904 1.00 79.76 300 ILE A CA 1
ATOM 2239 C C . ILE A 1 304 ? 29.607 104.578 -3.570 1.00 83.55 300 ILE A C 1
ATOM 2240 O O . ILE A 1 304 ? 28.730 105.333 -3.151 1.00 84.68 300 ILE A O 1
ATOM 2245 N N . ALA B 1 9 ? 61.738 79.200 6.533 1.00 74.51 5 ALA B N 1
ATOM 2246 C CA . ALA B 1 9 ? 61.646 80.690 6.430 1.00 70.52 5 ALA B CA 1
ATOM 2247 C C . ALA B 1 9 ? 60.792 81.140 5.229 1.00 65.88 5 ALA B C 1
ATOM 2248 O O . ALA B 1 9 ? 61.325 81.460 4.158 1.00 66.12 5 ALA B O 1
ATOM 2250 N N . ILE B 1 10 ? 59.468 81.153 5.417 1.00 67.51 6 ILE B N 1
ATOM 2251 C CA . ILE B 1 10 ? 58.518 81.598 4.368 1.00 65.90 6 ILE B CA 1
ATOM 2252 C C . ILE B 1 10 ? 58.723 83.099 4.082 1.00 63.84 6 ILE B C 1
ATOM 2253 O O . ILE B 1 10 ? 58.443 83.949 4.934 1.00 65.53 6 ILE B O 1
ATOM 2258 N N . CYS B 1 11 ? 59.219 83.389 2.878 1.00 57.81 7 CYS B N 1
ATOM 2259 C CA . CYS B 1 11 ? 59.635 84.728 2.465 1.00 58.09 7 CYS B CA 1
ATOM 2260 C C . CYS B 1 11 ? 58.814 85.261 1.270 1.00 54.81 7 CYS B C 1
ATOM 2261 O O . CYS B 1 11 ? 58.475 84.514 0.341 1.00 53.29 7 CYS B O 1
ATOM 2264 N N . SER B 1 12 ? 58.501 86.556 1.325 1.00 46.52 8 SER B N 1
ATOM 2265 C CA . SER B 1 12 ? 57.823 87.313 0.263 1.00 43.91 8 SER B CA 1
ATOM 2266 C C . SER B 1 12 ? 58.795 88.408 -0.187 1.00 41.51 8 SER B C 1
ATOM 2267 O O . SER B 1 12 ? 59.270 89.210 0.643 1.00 38.65 8 SER B O 1
ATOM 2270 N N . ALA B 1 13 ? 59.124 88.412 -1.478 1.00 37.79 9 ALA B N 1
ATOM 2271 C CA . ALA B 1 13 ? 60.029 89.417 -2.049 1.00 38.73 9 ALA B CA 1
ATOM 2272 C C . ALA B 1 13 ? 59.225 90.668 -2.433 1.00 36.00 9 ALA B C 1
ATOM 2273 O O . ALA B 1 13 ? 58.107 90.562 -2.940 1.00 39.00 9 ALA B O 1
ATOM 2275 N N . LEU B 1 14 ? 59.779 91.846 -2.177 1.00 33.96 10 LEU B N 1
ATOM 2276 C CA . LEU B 1 14 ? 59.160 93.087 -2.654 1.00 34.40 10 LEU B CA 1
ATOM 2277 C C . LEU B 1 14 ? 59.381 93.217 -4.161 1.00 34.01 10 LEU B C 1
ATOM 2278 O O . LEU B 1 14 ? 60.529 93.187 -4.594 1.00 32.53 10 LEU B O 1
ATOM 2283 N N . PRO B 1 15 ? 58.295 93.350 -4.961 1.00 34.85 11 PRO B N 1
ATOM 2284 C CA . PRO B 1 15 ? 58.479 93.469 -6.417 1.00 33.90 11 PRO B CA 1
ATOM 2285 C C . PRO B 1 15 ? 59.305 94.701 -6.816 1.00 34.19 11 PRO B C 1
ATOM 2286 O O . PRO B 1 15 ? 59.177 95.763 -6.197 1.00 30.19 11 PRO B O 1
ATOM 2290 N N . THR B 1 16 ? 60.178 94.519 -7.806 1.00 32.66 12 THR B N 1
ATOM 2291 C CA . THR B 1 16 ? 60.854 95.618 -8.483 1.00 33.77 12 THR B CA 1
ATOM 2292 C C . THR B 1 16 ? 60.014 95.972 -9.697 1.00 30.19 12 THR B C 1
ATOM 2293 O O . THR B 1 16 ? 59.733 95.124 -10.518 1.00 31.59 12 THR B O 1
ATOM 2297 N N . ILE B 1 17 ? 59.599 97.225 -9.787 1.00 28.66 13 ILE B N 1
ATOM 2298 C CA . ILE B 1 17 ? 58.753 97.674 -10.876 1.00 26.89 13 ILE B CA 1
ATOM 2299 C C . ILE B 1 17 ? 59.635 98.438 -11.875 1.00 27.82 13 ILE B C 1
ATOM 2300 O O . ILE B 1 17 ? 60.155 99.501 -11.541 1.00 25.98 13 ILE B O 1
ATOM 2305 N N . PRO B 1 18 ? 59.803 97.894 -13.100 1.00 26.54 14 PRO B N 1
ATOM 2306 C CA . PRO B 1 18 ? 60.588 98.611 -14.120 1.00 27.19 14 PRO B CA 1
ATOM 2307 C C . PRO B 1 18 ? 59.958 99.959 -14.449 1.00 28.11 14 PRO B C 1
ATOM 2308 O O . PRO B 1 18 ? 58.723 100.062 -14.530 1.00 28.15 14 PRO B O 1
ATOM 2312 N N . TYR B 1 19 ? 60.801 100.978 -14.646 1.00 28.09 15 TYR B N 1
ATOM 2313 C CA . TYR B 1 19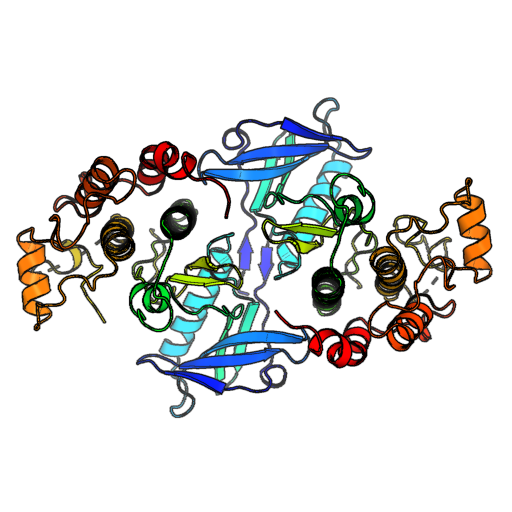 ? 60.337 102.357 -14.896 1.00 28.31 15 TYR B CA 1
ATOM 2314 C C . TYR B 1 19 ? 59.308 102.484 -16.033 1.00 27.59 15 TYR B C 1
ATOM 2315 O O . TYR B 1 19 ? 58.360 103.277 -15.931 1.00 26.02 15 TYR B O 1
ATOM 2324 N N . HIS B 1 20 ? 59.491 101.707 -17.112 1.00 26.99 16 HIS B N 1
ATOM 2325 C CA . HIS B 1 20 ? 58.592 101.799 -18.282 1.00 27.66 16 HIS B CA 1
ATOM 2326 C C . HIS B 1 20 ? 57.155 101.335 -17.976 1.00 27.70 16 HIS B C 1
ATOM 2327 O O . HIS B 1 20 ? 56.257 101.595 -18.753 1.00 29.32 16 HIS B O 1
ATOM 2334 N N . LYS B 1 21 ? 56.950 100.683 -16.830 1.00 26.48 17 LYS B N 1
ATOM 2335 C CA . LYS B 1 21 ? 55.607 100.229 -16.425 1.00 28.65 17 LYS B CA 1
ATOM 2336 C C . LYS B 1 21 ? 54.789 101.287 -15.671 1.00 29.72 17 LYS B C 1
ATOM 2337 O O . LYS B 1 21 ? 53.583 101.098 -15.427 1.00 29.84 17 LYS B O 1
ATOM 2343 N N . LEU B 1 22 ? 55.436 102.404 -15.316 1.00 28.90 18 LEU B N 1
ATOM 2344 C CA . LEU B 1 22 ? 54.740 103.523 -14.669 1.00 30.88 18 LEU B CA 1
ATOM 2345 C C . LEU B 1 22 ? 54.271 104.536 -15.706 1.00 32.29 18 LEU B C 1
ATOM 2346 O O . LEU B 1 22 ? 55.086 105.172 -16.365 1.00 35.73 18 LEU B O 1
ATOM 2351 N N . ALA B 1 23 ? 52.958 104.660 -15.851 1.00 30.97 19 ALA B N 1
ATOM 2352 C CA . ALA B 1 23 ? 52.356 105.517 -16.864 1.00 33.83 19 ALA B CA 1
ATOM 2353 C C . ALA B 1 23 ? 51.703 106.703 -16.167 1.00 35.09 19 ALA B C 1
ATOM 2354 O O . ALA B 1 23 ? 51.326 106.604 -14.990 1.00 30.87 19 ALA B O 1
ATOM 2356 N N . ASP B 1 24 ? 51.601 107.818 -16.897 1.00 37.50 20 ASP B N 1
ATOM 2357 C CA . ASP B 1 24 ? 50.837 108.995 -16.471 1.00 40.51 20 ASP B CA 1
ATOM 2358 C C . ASP B 1 24 ? 51.307 109.585 -15.119 1.00 38.20 20 ASP B C 1
ATOM 2359 O O . ASP B 1 24 ? 50.493 109.908 -14.248 1.00 36.65 20 ASP B O 1
ATOM 2364 N N . LEU B 1 25 ? 52.621 109.699 -14.946 1.00 38.07 21 LEU B N 1
ATOM 2365 C CA . LEU B 1 25 ? 53.197 110.272 -13.716 1.00 42.84 21 LEU B CA 1
ATOM 2366 C C . LEU B 1 25 ? 52.775 111.723 -13.558 1.00 45.19 21 LEU B C 1
ATOM 2367 O O . LEU B 1 25 ? 52.987 112.523 -14.463 1.00 47.61 21 LEU B O 1
ATOM 2372 N N . ARG B 1 26 ? 52.130 112.040 -12.441 1.00 47.19 22 ARG B N 1
ATOM 2373 C CA . ARG B 1 26 ? 51.670 113.408 -12.151 1.00 50.20 22 ARG B CA 1
ATOM 2374 C C . ARG B 1 26 ? 52.027 113.795 -10.725 1.00 50.47 22 ARG B C 1
ATOM 2375 O O . ARG B 1 26 ? 51.778 113.024 -9.799 1.00 44.17 22 ARG B O 1
ATOM 2383 N N . TYR B 1 27 ? 52.591 114.988 -10.571 1.00 55.24 23 TYR B N 1
ATOM 2384 C CA . TYR B 1 27 ? 52.869 115.598 -9.269 1.00 59.56 23 TYR B CA 1
ATOM 2385 C C . TYR B 1 27 ? 51.626 115.614 -8.390 1.00 57.33 23 TYR B C 1
ATOM 2386 O O . TYR B 1 27 ? 50.567 116.025 -8.838 1.00 57.23 23 TYR B O 1
ATOM 2395 N N . LEU B 1 28 ? 51.751 115.102 -7.164 1.00 56.26 24 LEU B N 1
ATOM 2396 C CA . LEU B 1 28 ? 50.714 115.250 -6.128 1.00 59.58 24 LEU B CA 1
ATOM 2397 C C . LEU B 1 28 ? 51.164 116.199 -5.011 1.00 64.18 24 LEU B C 1
ATOM 2398 O O . LEU B 1 28 ? 50.381 117.028 -4.546 1.00 64.08 24 LEU B O 1
ATOM 2403 N N . SER B 1 29 ? 52.428 116.062 -4.599 1.00 65.78 25 SER B N 1
ATOM 2404 C CA . SER B 1 29 ? 52.991 116.739 -3.430 1.00 64.69 25 SER B CA 1
ATOM 2405 C C . SER B 1 29 ? 54.511 116.732 -3.534 1.00 63.71 25 SER B C 1
ATOM 2406 O O . SER B 1 29 ? 55.113 115.685 -3.794 1.00 63.98 25 SER B O 1
ATOM 2409 N N . ARG B 1 30 ? 55.131 117.896 -3.364 1.00 61.27 26 ARG B N 1
ATOM 2410 C CA . ARG B 1 30 ? 56.596 117.977 -3.281 1.00 63.83 26 ARG B CA 1
ATOM 2411 C C . ARG B 1 30 ? 57.004 118.438 -1.894 1.00 65.05 26 ARG B C 1
ATOM 2412 O O . ARG B 1 30 ? 56.456 119.408 -1.362 1.00 67.62 26 ARG B O 1
ATOM 2414 N N . GLY B 1 31 ? 57.941 117.707 -1.306 1.00 65.40 27 GLY B N 1
ATOM 2415 C CA . GLY B 1 31 ? 58.485 118.033 0.009 1.00 66.73 27 GLY B CA 1
ATOM 2416 C C . GLY B 1 31 ? 59.968 118.324 -0.090 1.00 69.31 27 GLY B C 1
ATOM 2417 O O . GLY B 1 31 ? 60.510 118.468 -1.192 1.00 62.13 27 GLY B O 1
ATOM 2418 N N . ALA B 1 32 ? 60.619 118.399 1.068 1.00 73.53 28 ALA B N 1
ATOM 2419 C CA . ALA B 1 32 ? 62.044 118.736 1.153 1.00 78.12 28 ALA B CA 1
ATOM 2420 C C . ALA B 1 32 ? 62.949 117.598 0.668 1.00 79.71 28 ALA B C 1
ATOM 2421 O O . ALA B 1 32 ? 63.923 117.834 -0.058 1.00 78.87 28 ALA B O 1
ATOM 2423 N N . SER B 1 33 ? 62.602 116.372 1.062 1.00 79.06 29 SER B N 1
ATOM 2424 C CA . SER B 1 33 ? 63.408 115.175 0.788 1.00 80.24 29 SER B CA 1
ATOM 2425 C C . SER B 1 33 ? 62.979 114.406 -0.473 1.00 75.89 29 SER B C 1
ATOM 2426 O O . SER B 1 33 ? 63.786 113.676 -1.063 1.00 77.93 29 SER B O 1
ATOM 2429 N N . GLY B 1 34 ? 61.718 114.569 -0.876 1.00 70.87 30 GLY B N 1
ATOM 2430 C CA . GLY B 1 34 ? 61.203 113.919 -2.077 1.00 60.61 30 GLY B CA 1
ATOM 2431 C C . GLY B 1 34 ? 59.885 114.460 -2.596 1.00 58.16 30 GLY B C 1
ATOM 2432 O O . GLY B 1 34 ? 59.407 115.515 -2.160 1.00 56.85 30 GLY B O 1
ATOM 2433 N N . THR B 1 35 ? 59.302 113.711 -3.530 1.00 50.53 31 THR B N 1
ATOM 2434 C CA . THR B 1 35 ? 58.059 114.070 -4.202 1.00 46.19 31 THR B CA 1
ATOM 2435 C C . THR B 1 35 ? 57.130 112.851 -4.205 1.00 43.03 31 THR B C 1
ATOM 2436 O O . THR B 1 35 ? 57.587 111.721 -4.390 1.00 42.77 31 THR B O 1
ATOM 2440 N N . VAL B 1 36 ? 55.839 113.081 -3.992 1.00 40.19 32 VAL B N 1
ATOM 2441 C CA . VAL B 1 36 ? 54.833 112.044 -4.199 1.00 39.83 32 VAL B CA 1
ATOM 2442 C C . VAL B 1 36 ? 54.091 112.359 -5.502 1.00 39.26 32 VAL B C 1
ATOM 2443 O O . VAL B 1 36 ? 53.638 113.483 -5.709 1.00 39.58 32 VAL B O 1
ATOM 2447 N N . SER B 1 37 ? 54.023 111.363 -6.382 1.00 37.67 33 SER B N 1
ATOM 2448 C CA . SER B 1 37 ? 53.325 111.460 -7.667 1.00 36.58 33 SER B CA 1
ATOM 2449 C C . SER B 1 37 ? 52.276 110.357 -7.768 1.00 36.20 33 SER B C 1
ATOM 2450 O O . SER B 1 37 ? 52.457 109.281 -7.202 1.00 34.36 33 SER B O 1
ATOM 2453 N N . SER B 1 38 ? 51.186 110.622 -8.482 1.00 35.13 34 SER B N 1
ATOM 2454 C CA . SER B 1 38 ? 50.269 109.558 -8.860 1.00 34.91 34 SER B CA 1
ATOM 2455 C C . SER B 1 38 ? 50.755 108.966 -10.188 1.00 34.78 34 SER B C 1
ATOM 2456 O O . SER B 1 38 ? 51.464 109.629 -10.957 1.00 31.68 34 SER B O 1
ATOM 2459 N N . ALA B 1 39 ? 50.379 107.712 -10.432 1.00 31.48 35 ALA B N 1
ATOM 2460 C CA . ALA B 1 39 ? 50.710 107.025 -11.676 1.00 30.07 35 ALA B CA 1
ATOM 2461 C C . ALA B 1 39 ? 49.724 105.882 -11.876 1.00 30.07 35 ALA B C 1
ATOM 2462 O O . ALA B 1 39 ? 48.881 105.624 -11.008 1.00 29.52 35 ALA B O 1
ATOM 2464 N N . ARG B 1 40 ? 49.811 105.232 -13.033 1.00 29.98 36 ARG B N 1
ATOM 2465 C CA . ARG B 1 40 ? 49.119 103.971 -13.272 1.00 31.54 36 ARG B CA 1
ATOM 2466 C C . ARG B 1 40 ? 50.169 102.931 -13.592 1.00 29.75 36 ARG B C 1
ATOM 2467 O O . ARG B 1 40 ? 51.153 103.218 -14.287 1.00 29.19 36 ARG B O 1
ATOM 2475 N N . HIS B 1 41 ? 49.972 101.728 -13.069 1.00 28.08 37 HIS B N 1
ATOM 2476 C CA . HIS B 1 41 ? 50.821 100.622 -13.435 1.00 27.41 37 HIS B CA 1
ATOM 2477 C C . HIS B 1 41 ? 50.249 100.070 -14.742 1.00 27.75 37 HIS B C 1
ATOM 2478 O O . HIS B 1 41 ? 49.072 99.691 -14.802 1.00 26.37 37 HIS B O 1
ATOM 2485 N N . ALA B 1 42 ? 51.078 100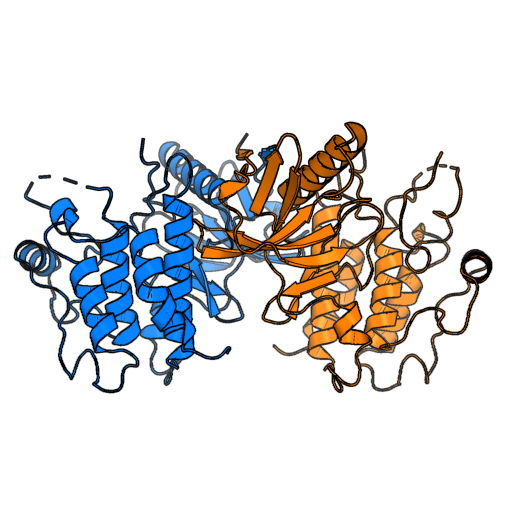.054 -15.784 1.00 26.84 38 ALA B N 1
ATOM 2486 C CA . ALA B 1 42 ? 50.619 99.747 -17.140 1.00 26.81 38 ALA B CA 1
ATOM 2487 C C . ALA B 1 42 ? 50.116 98.304 -17.276 1.00 26.31 38 ALA B C 1
ATOM 2488 O O . ALA B 1 42 ? 49.260 98.048 -18.113 1.00 27.08 38 ALA B O 1
ATOM 2490 N N . ASP B 1 43 ? 50.679 97.386 -16.487 1.00 25.65 39 ASP B N 1
ATOM 2491 C CA . ASP B 1 43 ? 50.346 95.963 -16.550 1.00 26.16 39 ASP B CA 1
ATOM 2492 C C . ASP B 1 43 ? 49.242 95.570 -15.561 1.00 25.99 39 ASP B C 1
ATOM 2493 O O . ASP B 1 43 ? 48.397 94.720 -15.884 1.00 25.96 39 ASP B O 1
ATOM 2498 N N . TRP B 1 44 ? 49.289 96.128 -14.347 1.00 25.16 40 TRP B N 1
ATOM 2499 C CA . TRP B 1 44 ? 48.341 95.760 -13.299 1.00 23.83 40 TRP B CA 1
ATOM 2500 C C . TRP B 1 44 ? 47.045 96.551 -13.407 1.00 25.18 40 TRP B C 1
ATOM 2501 O O . TRP B 1 44 ? 46.037 96.162 -12.795 1.00 25.60 40 TRP B O 1
ATOM 2512 N N . ARG B 1 45 ? 47.073 97.659 -14.159 1.00 24.93 41 ARG B N 1
ATOM 2513 C CA . ARG B 1 45 ? 45.862 98.417 -14.523 1.00 26.96 41 ARG B CA 1
ATOM 2514 C C . ARG B 1 45 ? 45.207 99.063 -13.295 1.00 29.30 41 ARG B C 1
ATOM 2515 O O . ARG B 1 45 ? 43.973 99.155 -13.204 1.00 29.35 41 ARG B O 1
ATOM 2523 N N . VAL B 1 46 ? 46.044 99.461 -12.335 1.00 28.40 42 VAL B N 1
ATOM 2524 C CA . VAL B 1 46 ? 45.588 100.152 -11.133 1.00 28.92 42 VAL B CA 1
ATOM 2525 C C . VAL B 1 46 ? 46.311 101.488 -10.995 1.00 30.45 42 VAL B C 1
ATOM 2526 O O . VAL B 1 46 ? 47.441 101.658 -11.482 1.00 26.75 42 VAL B O 1
ATOM 2530 N N . GLN B 1 47 ? 45.646 102.420 -10.321 1.00 30.07 43 GLN B N 1
ATOM 2531 C CA . GLN B 1 47 ? 46.273 103.657 -9.891 1.00 31.91 43 GLN B CA 1
ATOM 2532 C C . GLN B 1 47 ? 47.231 103.376 -8.725 1.00 30.02 43 GLN B C 1
ATOM 2533 O O . GLN B 1 47 ? 46.932 102.557 -7.848 1.00 27.57 43 GLN B O 1
ATOM 2539 N N . VAL B 1 48 ? 48.390 104.041 -8.732 1.00 27.33 44 VAL B N 1
ATOM 2540 C CA . VAL B 1 48 ? 49.354 103.910 -7.641 1.00 26.68 44 VAL B CA 1
ATOM 2541 C C . VAL B 1 48 ? 49.834 105.292 -7.204 1.00 28.57 44 VAL B C 1
ATOM 2542 O O . VAL B 1 48 ? 49.658 106.279 -7.931 1.00 29.13 44 VAL B O 1
ATOM 2546 N N . ALA B 1 49 ? 50.436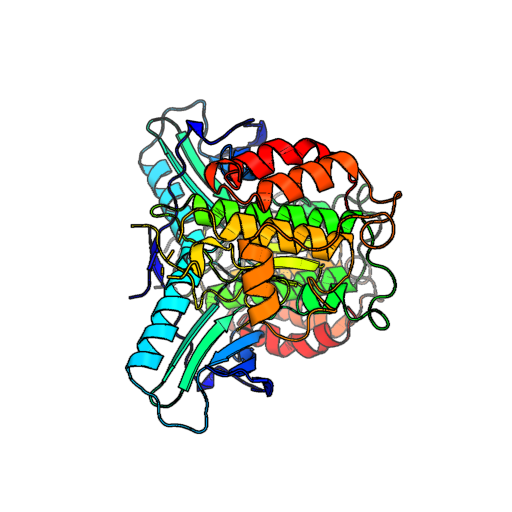 105.352 -6.016 1.00 28.53 45 ALA B N 1
ATOM 2547 C CA . ALA B 1 49 ? 51.203 106.524 -5.587 1.00 28.40 45 ALA B CA 1
ATOM 2548 C C . ALA B 1 49 ? 52.671 106.146 -5.657 1.00 29.38 45 ALA B C 1
ATOM 2549 O O . ALA B 1 49 ? 53.037 104.994 -5.378 1.00 29.41 45 ALA B O 1
ATOM 2551 N N . VAL B 1 50 ? 53.503 107.111 -6.050 1.00 28.53 46 VAL B N 1
ATOM 2552 C CA . VAL B 1 50 ? 54.952 106.904 -6.148 1.00 29.54 46 VAL B CA 1
ATOM 2553 C C . VAL B 1 50 ? 55.652 107.981 -5.317 1.00 30.70 46 VAL B C 1
ATOM 2554 O O . VAL B 1 50 ? 55.502 109.170 -5.590 1.00 31.56 46 VAL B O 1
ATOM 2558 N N . LYS B 1 51 ? 56.388 107.551 -4.298 1.00 31.05 47 LYS B N 1
ATOM 2559 C CA . LYS B 1 51 ? 57.153 108.457 -3.424 1.00 32.20 47 LYS B CA 1
ATOM 2560 C C . LYS B 1 51 ? 58.614 108.349 -3.848 1.00 32.23 47 LYS B C 1
ATOM 2561 O O . LYS B 1 51 ? 59.279 107.350 -3.567 1.00 30.56 47 LYS B O 1
ATOM 2567 N N . HIS B 1 52 ? 59.091 109.372 -4.553 1.00 35.45 48 HIS B N 1
ATOM 2568 C CA . HIS B 1 52 ? 60.381 109.300 -5.234 1.00 38.87 48 HIS B CA 1
ATOM 2569 C C . HIS B 1 52 ? 61.294 110.472 -4.884 1.00 40.57 48 HIS B C 1
ATOM 2570 O O . HIS B 1 52 ? 60.816 111.529 -4.461 1.00 39.45 48 HIS B O 1
ATOM 2577 N N . LEU B 1 53 ? 62.600 110.280 -5.074 1.00 41.95 49 LEU B N 1
ATOM 2578 C CA . LEU B 1 53 ? 63.577 111.378 -4.925 1.00 48.64 49 LEU B CA 1
ATOM 2579 C C . LEU B 1 53 ? 63.405 112.407 -6.047 1.00 50.95 49 LEU B C 1
ATOM 2580 O O . LEU B 1 53 ? 62.839 112.084 -7.101 1.00 49.76 49 LEU B O 1
ATOM 2585 N N . HIS B 1 54 ? 63.861 113.638 -5.810 1.00 56.39 50 HIS B N 1
ATOM 2586 C CA . HIS B 1 54 ? 63.757 114.726 -6.803 1.00 65.28 50 HIS B CA 1
ATOM 2587 C C . HIS B 1 54 ? 64.322 114.348 -8.178 1.00 66.88 50 HIS B C 1
ATOM 2588 O O . HIS B 1 54 ? 65.452 113.859 -8.278 1.00 65.31 50 HIS B O 1
ATOM 2595 N N . ILE B 1 55 ? 63.505 114.565 -9.215 1.00 75.20 51 ILE B N 1
ATOM 2596 C CA . ILE B 1 55 ? 63.866 114.296 -10.622 1.00 86.57 51 ILE B CA 1
ATOM 2597 C C . ILE B 1 55 ? 64.950 115.262 -11.144 1.00 94.55 51 ILE B C 1
ATOM 2598 O O . ILE B 1 55 ? 65.711 114.911 -12.055 1.00 96.44 51 ILE B O 1
ATOM 2600 N N . HIS B 1 56 ? 65.024 116.456 -10.541 1.00 103.12 52 HIS B N 1
ATOM 2601 C CA . HIS B 1 56 ? 66.001 117.496 -10.891 1.00 109.30 52 HIS B CA 1
ATOM 2602 C C . HIS B 1 56 ? 67.464 117.106 -10.586 1.00 112.82 52 HIS B C 1
ATOM 2603 O O . HIS B 1 56 ? 68.290 117.042 -11.500 1.00 118.75 52 HIS B O 1
ATOM 2605 N N . THR B 1 57 ? 67.769 116.837 -9.314 1.00 113.46 53 THR B N 1
ATOM 2606 C CA . THR B 1 57 ? 69.139 116.540 -8.861 1.00 108.33 53 THR B CA 1
ATOM 2607 C C . THR B 1 57 ? 69.552 115.100 -9.211 1.00 103.56 53 THR B C 1
ATOM 2608 O O . THR B 1 57 ? 68.702 114.207 -9.212 1.00 100.13 53 THR B O 1
ATOM 2612 N N . PRO B 1 58 ? 70.852 114.874 -9.534 1.00 103.99 54 PRO B N 1
ATOM 2613 C CA . PRO B 1 58 ? 71.433 113.517 -9.511 1.00 103.34 54 PRO B CA 1
ATOM 2614 C C . PRO B 1 58 ? 71.289 112.808 -8.152 1.00 101.17 54 PRO B C 1
ATOM 2615 O O . PRO B 1 58 ? 71.193 113.466 -7.111 1.00 101.43 54 PRO B O 1
ATOM 2619 N N . LEU B 1 59 ? 71.277 111.475 -8.183 1.00 95.18 55 LEU B N 1
ATOM 2620 C CA . LEU B 1 59 ? 70.903 110.656 -7.022 1.00 87.73 55 LEU B CA 1
ATOM 2621 C C . LEU B 1 59 ? 72.061 110.341 -6.075 1.00 82.83 55 LEU B C 1
ATOM 2622 O O . LEU B 1 59 ? 72.953 109.548 -6.409 1.00 79.41 55 LEU B O 1
ATOM 2627 N N . LEU B 1 60 ? 72.023 110.961 -4.893 1.00 79.69 56 LEU B N 1
ATOM 2628 C CA . LEU B 1 60 ? 73.005 110.710 -3.831 1.00 81.15 56 LEU B CA 1
ATOM 2629 C C . LEU B 1 60 ? 72.801 109.318 -3.225 1.00 81.10 56 LEU B C 1
ATOM 2630 O O . LEU B 1 60 ? 71.665 108.909 -2.949 1.00 80.56 56 LEU B O 1
ATOM 2632 N N . ASP B 1 61 ? 73.909 108.604 -3.029 1.00 80.50 57 ASP B N 1
ATOM 2633 C CA . ASP B 1 61 ? 73.902 107.212 -2.554 1.00 81.37 57 ASP B CA 1
ATOM 2634 C C . ASP B 1 61 ? 73.368 107.011 -1.130 1.00 79.81 57 ASP B C 1
ATOM 2635 O O . ASP B 1 61 ? 72.845 105.938 -0.805 1.00 74.83 57 ASP B O 1
ATOM 2640 N N . SER B 1 62 ? 73.511 108.042 -0.293 1.00 76.01 58 SER B N 1
ATOM 2641 C CA . SER B 1 62 ? 72.935 108.062 1.055 1.00 73.26 58 SER B CA 1
ATOM 2642 C C . SER B 1 62 ? 71.409 108.231 1.008 1.00 71.48 58 SER B C 1
ATOM 2643 O O . SER B 1 62 ? 70.689 107.670 1.848 1.00 69.13 58 SER B O 1
ATOM 2646 N N . GLU B 1 63 ? 70.934 109.016 0.034 1.00 67.80 59 GLU B N 1
ATOM 2647 C CA . GLU B 1 63 ? 69.501 109.190 -0.206 1.00 64.05 59 GLU B CA 1
ATOM 2648 C C . GLU B 1 63 ? 68.875 107.876 -0.677 1.00 57.65 59 GLU B C 1
ATOM 2649 O O . GLU B 1 63 ? 67.768 107.532 -0.255 1.00 53.49 59 GLU B O 1
ATOM 2655 N N . ARG B 1 64 ? 69.596 107.155 -1.537 1.00 51.65 60 ARG B N 1
ATOM 2656 C CA . ARG B 1 64 ? 69.167 105.851 -2.033 1.00 51.75 60 ARG B CA 1
ATOM 2657 C C . ARG B 1 64 ? 68.943 104.844 -0.894 1.00 52.34 60 ARG B C 1
ATOM 2658 O O . ARG B 1 64 ? 67.922 104.145 -0.878 1.00 46.34 60 ARG B O 1
ATOM 2666 N N . LYS B 1 65 ? 69.888 104.790 0.053 1.00 50.32 61 LYS B N 1
ATOM 2667 C CA . LYS B 1 65 ? 69.795 103.891 1.203 1.00 51.42 61 LYS B CA 1
ATOM 2668 C C . LYS B 1 65 ? 68.603 104.188 2.105 1.00 44.97 61 LYS B C 1
ATOM 2669 O O . LYS B 1 65 ? 67.965 103.260 2.593 1.00 46.33 61 LYS B O 1
ATOM 2675 N N . ASP B 1 66 ? 68.305 105.475 2.298 1.00 41.12 62 ASP B N 1
ATOM 2676 C CA . ASP B 1 66 ? 67.131 105.922 3.055 1.00 42.69 62 ASP B CA 1
ATOM 2677 C C . ASP B 1 66 ? 65.822 105.411 2.450 1.00 39.51 62 ASP B C 1
ATOM 2678 O O . ASP B 1 66 ? 64.927 104.992 3.177 1.00 33.28 62 ASP B O 1
ATOM 2683 N N . VAL B 1 67 ? 65.715 105.478 1.122 1.00 39.62 63 VAL B N 1
ATOM 2684 C CA . VAL B 1 67 ? 64.507 105.039 0.425 1.00 38.54 63 VAL B CA 1
ATOM 2685 C C . VAL B 1 67 ? 64.370 103.519 0.537 1.00 36.98 63 VAL B C 1
ATOM 2686 O O . VAL B 1 67 ? 63.294 103.017 0.883 1.00 36.47 63 VAL B O 1
ATOM 2690 N N . LEU B 1 68 ? 65.464 102.799 0.291 1.00 34.20 64 LEU B N 1
ATOM 2691 C CA . LEU B 1 68 ? 65.460 101.336 0.410 1.00 36.73 64 LEU B CA 1
ATOM 2692 C C . LEU B 1 68 ? 65.093 100.864 1.815 1.00 37.28 64 LEU B C 1
ATOM 2693 O O . LEU B 1 68 ? 64.343 99.901 1.979 1.00 34.89 64 LEU B O 1
ATOM 2698 N N . ARG B 1 69 ? 65.599 101.569 2.821 1.00 35.83 65 ARG B N 1
ATOM 2699 C CA . ARG B 1 69 ? 65.282 101.265 4.207 1.00 36.75 65 ARG B CA 1
ATOM 2700 C C . ARG B 1 69 ? 63.786 101.458 4.508 1.00 33.82 65 ARG B C 1
ATOM 2701 O O . ARG B 1 69 ? 63.157 100.593 5.124 1.00 30.82 65 ARG B O 1
ATOM 2709 N N . GLU B 1 70 ? 63.231 102.588 4.060 1.00 32.37 66 GLU B N 1
ATOM 2710 C CA . GLU B 1 70 ? 61.814 102.871 4.221 1.00 31.55 66 GLU B CA 1
ATOM 2711 C C . GLU B 1 70 ? 60.946 101.812 3.514 1.00 30.21 66 GLU B C 1
ATOM 2712 O O . GLU B 1 70 ? 59.945 101.358 4.073 1.00 27.75 66 GLU B O 1
ATOM 2718 N N . ALA B 1 71 ? 61.351 101.423 2.296 1.00 28.70 67 ALA B N 1
ATOM 2719 C CA . ALA B 1 71 ? 60.623 100.428 1.499 1.00 27.20 67 ALA B CA 1
ATOM 2720 C C . ALA B 1 71 ? 60.600 99.096 2.219 1.00 28.16 67 ALA B C 1
ATOM 2721 O O . ALA B 1 71 ? 59.573 98.434 2.261 1.00 28.49 67 ALA B O 1
ATOM 2723 N N . GLU B 1 72 ? 61.733 98.718 2.814 1.00 29.17 68 GLU B N 1
ATOM 2724 C CA . GLU B 1 72 ? 61.855 97.452 3.530 1.00 32.03 68 GLU B CA 1
ATOM 2725 C C . GLU B 1 72 ? 60.982 97.425 4.778 1.00 29.76 68 GLU B C 1
ATOM 2726 O O . GLU B 1 72 ? 60.329 96.414 5.080 1.00 26.62 68 GLU B O 1
ATOM 2732 N N . ILE B 1 73 ? 60.979 98.538 5.503 1.00 29.52 69 ILE B N 1
ATOM 2733 C CA . ILE B 1 73 ? 60.113 98.686 6.663 1.00 29.39 69 ILE B CA 1
ATOM 2734 C C . ILE B 1 73 ? 58.636 98.541 6.272 1.00 28.65 69 ILE B C 1
ATOM 2735 O O . ILE B 1 73 ? 57.924 97.749 6.893 1.00 28.26 69 ILE B O 1
ATOM 2740 N N . LEU B 1 74 ? 58.182 99.276 5.246 1.00 27.81 70 LEU B N 1
ATOM 2741 C CA . LEU B 1 74 ? 56.795 99.152 4.792 1.00 29.00 70 LEU B CA 1
ATOM 2742 C C . LEU B 1 74 ? 56.418 97.724 4.411 1.00 28.56 70 LEU B C 1
ATOM 2743 O O . LEU B 1 74 ? 55.318 97.257 4.725 1.00 28.21 70 LEU B O 1
ATOM 2748 N N . HIS B 1 75 ? 57.338 97.063 3.714 1.00 26.53 71 HIS B N 1
ATOM 2749 C CA . HIS B 1 75 ? 57.158 95.694 3.255 1.00 28.22 71 HIS B CA 1
ATOM 2750 C C . HIS B 1 75 ? 56.998 94.722 4.418 1.00 28.15 71 HIS B C 1
ATOM 2751 O O . HIS B 1 75 ? 56.108 93.885 4.399 1.00 26.57 71 HIS B O 1
ATOM 2758 N N . LYS B 1 76 ? 57.838 94.870 5.443 1.00 28.58 72 LYS B N 1
ATOM 2759 C CA . LYS B 1 76 ? 57.799 94.000 6.630 1.00 29.19 72 LYS B CA 1
ATOM 2760 C C . LYS B 1 76 ? 56.608 94.278 7.548 1.00 28.80 72 LYS B C 1
ATOM 2761 O O . LYS B 1 76 ? 56.093 93.354 8.178 1.00 29.18 72 LYS B O 1
ATOM 2767 N N . ALA B 1 77 ? 56.167 95.535 7.578 1.00 27.34 73 ALA B N 1
ATOM 2768 C CA . ALA B 1 77 ? 55.111 96.011 8.501 1.00 29.34 73 ALA B CA 1
ATOM 2769 C C . ALA B 1 77 ? 53.693 95.854 7.976 1.00 30.04 73 ALA B C 1
ATOM 2770 O O . ALA B 1 77 ? 52.741 96.342 8.600 1.00 31.05 73 ALA B O 1
ATOM 2772 N N . ARG B 1 78 ? 53.531 95.185 6.841 1.00 30.38 74 ARG B N 1
ATOM 2773 C CA . ARG B 1 78 ? 52.210 95.082 6.246 1.00 32.15 74 ARG B CA 1
ATOM 2774 C C . ARG B 1 78 ? 51.145 94.502 7.183 1.00 30.74 74 ARG B C 1
ATOM 2775 O O . ARG B 1 78 ? 51.403 93.572 7.955 1.00 28.01 74 ARG B O 1
ATOM 2783 N N . PHE B 1 79 ? 49.985 95.155 7.161 1.00 28.44 75 PHE B N 1
ATOM 2784 C CA . PHE B 1 79 ? 48.887 94.874 8.087 1.00 28.46 75 PHE B CA 1
ATOM 2785 C C . PHE B 1 79 ? 47.688 95.694 7.650 1.00 27.97 75 PHE B C 1
ATOM 2786 O O . PHE B 1 79 ? 47.831 96.629 6.855 1.00 26.85 75 PHE B O 1
ATOM 2794 N N . SER B 1 80 ? 46.509 95.343 8.166 1.00 28.26 76 SER B N 1
ATOM 2795 C CA . SER B 1 80 ? 45.240 95.954 7.749 1.00 27.18 76 SER B CA 1
ATOM 2796 C C . SER B 1 80 ? 45.200 97.491 7.787 1.00 28.04 76 SER B C 1
ATOM 2797 O O . SER B 1 80 ? 44.508 98.124 6.961 1.00 27.32 76 SER B O 1
ATOM 2800 N N . TYR B 1 81 ? 45.929 98.081 8.742 1.00 26.16 77 TYR B N 1
ATOM 2801 C CA . TYR B 1 81 ? 45.878 99.553 8.950 1.00 27.53 77 TYR B CA 1
ATOM 2802 C C . TYR B 1 81 ? 47.174 100.290 8.592 1.00 25.74 77 TYR B C 1
ATOM 2803 O O . TYR B 1 81 ? 47.393 101.438 9.004 1.00 25.10 77 TYR B O 1
ATOM 2812 N N . ILE B 1 82 ? 48.016 99.620 7.804 1.00 24.48 78 ILE B N 1
ATOM 2813 C CA . ILE B 1 82 ? 49.297 100.161 7.353 1.00 24.66 78 ILE B CA 1
ATOM 2814 C C . ILE B 1 82 ? 49.222 100.294 5.822 1.00 26.37 78 ILE B C 1
ATOM 2815 O O . ILE B 1 82 ? 48.746 99.377 5.150 1.00 25.80 78 ILE B O 1
ATOM 2820 N N . LEU B 1 83 ? 49.693 101.419 5.281 1.00 26.00 79 LEU B N 1
ATOM 2821 C CA . LEU B 1 83 ? 49.724 101.638 3.834 1.00 26.10 79 LEU B CA 1
ATOM 2822 C C . LEU B 1 83 ? 50.418 100.471 3.102 1.00 26.15 79 LEU B C 1
ATOM 2823 O O . LEU B 1 83 ? 51.576 100.176 3.406 1.00 28.31 79 LEU B O 1
ATOM 2828 N N . PRO B 1 84 ? 49.710 99.796 2.170 1.00 26.98 80 PRO B N 1
ATOM 2829 C CA . PRO B 1 84 ? 50.371 98.683 1.460 1.00 27.65 80 PRO B CA 1
ATOM 2830 C C . PRO B 1 84 ? 51.400 99.178 0.434 1.00 27.97 80 PRO B C 1
ATOM 2831 O O . PRO B 1 84 ? 51.103 100.066 -0.352 1.00 29.08 80 PRO B O 1
ATOM 2835 N N . ILE B 1 85 ? 52.606 98.626 0.492 1.00 26.61 81 ILE B N 1
ATOM 2836 C CA . ILE B 1 85 ? 53.625 98.862 -0.520 1.00 26.46 81 ILE B CA 1
ATOM 2837 C C . ILE B 1 85 ? 53.452 97.817 -1.640 1.00 26.82 81 ILE B C 1
ATOM 2838 O O . ILE B 1 85 ? 53.299 96.612 -1.368 1.00 28.31 81 ILE B O 1
ATOM 2843 N N . LEU B 1 86 ? 53.476 98.291 -2.883 1.00 24.69 82 LEU B N 1
ATOM 2844 C CA . LEU B 1 86 ? 53.277 97.430 -4.054 1.00 26.48 82 LEU B CA 1
ATOM 2845 C C . LEU B 1 86 ? 54.590 97.044 -4.709 1.00 26.77 82 LEU B C 1
ATOM 2846 O O . LEU B 1 86 ? 54.697 95.985 -5.313 1.00 28.50 82 LEU B O 1
ATOM 2851 N N . GLY B 1 87 ? 55.586 97.914 -4.598 1.00 26.81 83 GLY B N 1
ATOM 2852 C CA . GLY B 1 87 ? 56.903 97.623 -5.139 1.00 26.90 83 GLY B CA 1
ATOM 2853 C C . GLY B 1 87 ? 57.858 98.793 -5.005 1.00 26.93 83 GLY B C 1
ATOM 2854 O O . GLY B 1 87 ? 57.510 99.827 -4.441 1.00 26.47 83 GLY B O 1
ATOM 2855 N N . ILE B 1 88 ? 59.055 98.609 -5.550 1.00 27.27 84 ILE B N 1
ATOM 2856 C CA . ILE B 1 88 ? 60.077 99.637 -5.609 1.00 29.17 84 ILE B CA 1
ATOM 2857 C C . ILE B 1 88 ? 60.479 99.822 -7.078 1.00 29.47 84 ILE B C 1
ATOM 2858 O O . ILE B 1 88 ? 60.667 98.842 -7.802 1.00 29.00 84 ILE B O 1
ATOM 2863 N N . CYS B 1 89 ? 60.555 101.074 -7.519 1.00 28.00 85 CYS B N 1
ATOM 2864 C CA . CYS B 1 89 ? 61.128 101.402 -8.827 1.00 30.57 85 CYS B CA 1
ATOM 2865 C C . CYS B 1 89 ? 62.543 101.923 -8.561 1.00 31.27 85 CYS B C 1
ATOM 2866 O O . CYS B 1 89 ? 62.723 102.998 -7.980 1.00 32.16 85 CYS B O 1
ATOM 2869 N N . ASN B 1 90 ? 63.528 101.124 -8.968 1.00 30.92 86 ASN B N 1
ATOM 2870 C CA . ASN B 1 90 ? 64.925 101.351 -8.634 1.00 35.52 86 ASN B CA 1
ATOM 2871 C C . ASN B 1 90 ? 65.759 101.411 -9.921 1.00 34.88 86 ASN B C 1
ATOM 2872 O O . ASN B 1 90 ? 66.140 100.380 -10.471 1.00 33.58 86 ASN B O 1
ATOM 2877 N N . GLU B 1 91 ? 66.004 102.632 -10.387 1.00 36.69 87 GLU B N 1
ATOM 2878 C CA . GLU B 1 91 ? 66.674 102.911 -11.672 1.00 38.80 87 GLU B CA 1
ATOM 2879 C C . GLU B 1 91 ? 67.911 103.802 -11.462 1.00 42.23 87 GLU B C 1
ATOM 2880 O O . GLU B 1 91 ? 68.014 104.448 -10.410 1.00 39.15 87 GLU B O 1
ATOM 2886 N N . PRO B 1 92 ? 68.853 103.842 -12.446 1.00 45.12 88 PRO B N 1
ATOM 2887 C CA . PRO B 1 92 ? 70.004 104.760 -12.343 1.00 44.83 88 PRO B CA 1
ATOM 2888 C C . PRO B 1 92 ? 69.644 106.194 -11.947 1.00 44.20 88 PRO B C 1
ATOM 2889 O O . PRO B 1 92 ? 70.290 106.749 -11.064 1.00 48.40 88 PRO B O 1
ATOM 2893 N N . GLU B 1 93 ? 68.594 106.755 -12.540 1.00 46.49 89 GLU B N 1
ATOM 2894 C CA . GLU B 1 93 ? 68.210 108.140 -12.286 1.00 51.67 89 GLU B CA 1
ATOM 2895 C C . GLU B 1 93 ? 66.787 108.329 -11.714 1.00 49.79 89 GLU B C 1
ATOM 2896 O O . GLU B 1 93 ? 66.244 109.431 -11.733 1.00 48.78 89 GLU B O 1
ATOM 2902 N N . PHE B 1 94 ? 66.195 107.257 -11.185 1.00 45.79 90 PHE B N 1
ATOM 2903 C CA . PHE B 1 94 ? 64.855 107.320 -10.574 1.00 40.90 90 PHE B CA 1
ATOM 2904 C C . PHE B 1 94 ? 64.760 106.285 -9.456 1.00 37.58 90 PHE B C 1
ATOM 2905 O O . PHE B 1 94 ? 65.123 105.116 -9.635 1.00 38.45 90 PHE B O 1
ATOM 2913 N N . LEU B 1 95 ? 64.289 106.715 -8.292 1.00 37.42 91 LEU B N 1
ATOM 2914 C CA . LEU B 1 95 ? 64.106 105.805 -7.175 1.00 36.29 91 LEU B CA 1
ATOM 2915 C C . LEU B 1 95 ? 62.822 106.156 -6.453 1.00 36.54 91 LEU B C 1
ATOM 2916 O O . LEU B 1 95 ? 62.691 107.246 -5.915 1.00 35.38 91 LEU B O 1
ATOM 2921 N N . GLY B 1 96 ? 61.872 105.224 -6.460 1.00 34.70 92 GLY B N 1
ATOM 2922 C CA . GLY B 1 96 ? 60.540 105.494 -5.917 1.00 33.25 92 GLY B CA 1
ATOM 2923 C C . GLY B 1 96 ? 59.887 104.302 -5.259 1.00 31.97 92 GLY B C 1
ATOM 2924 O O . GLY B 1 96 ? 59.996 103.171 -5.752 1.00 33.44 92 GLY B O 1
ATOM 2925 N N . ILE B 1 97 ? 59.223 104.570 -4.145 1.00 30.10 93 ILE B N 1
ATOM 2926 C CA . ILE B 1 97 ? 58.416 103.583 -3.441 1.00 29.12 93 ILE B CA 1
ATOM 2927 C C . ILE B 1 97 ? 57.023 103.651 -4.047 1.00 28.60 93 ILE B C 1
ATOM 2928 O O . ILE B 1 97 ? 56.397 104.714 -4.047 1.00 29.00 93 ILE B O 1
ATOM 2933 N N . VAL B 1 98 ? 56.547 102.520 -4.562 1.00 26.65 94 VAL B N 1
ATOM 2934 C CA . VAL B 1 98 ? 55.212 102.442 -5.163 1.00 26.39 94 VAL B CA 1
ATOM 2935 C C . VAL B 1 98 ? 54.209 101.858 -4.145 1.00 26.35 94 VAL B C 1
ATOM 2936 O O . VAL B 1 98 ? 54.379 100.730 -3.665 1.00 24.08 94 VAL B O 1
ATOM 2940 N N . THR B 1 99 ? 53.188 102.637 -3.801 1.00 26.28 95 THR B N 1
ATOM 2941 C CA . THR B 1 99 ? 52.183 102.167 -2.837 1.00 28.35 95 THR B CA 1
ATOM 2942 C C . THR B 1 99 ? 50.775 102.204 -3.449 1.00 28.98 95 THR B C 1
ATOM 2943 O O . THR B 1 99 ? 50.574 102.802 -4.521 1.00 27.67 95 THR B O 1
ATOM 2947 N N . GLU B 1 100 ? 49.808 101.581 -2.764 1.00 28.97 96 GLU B N 1
ATOM 2948 C CA . GLU B 1 100 ? 48.393 101.758 -3.108 1.00 31.21 96 GLU B CA 1
ATOM 2949 C C . GLU B 1 100 ? 48.025 103.241 -3.067 1.00 29.34 96 GLU B C 1
ATOM 2950 O O . GLU B 1 100 ? 48.470 103.968 -2.187 1.00 29.42 96 GLU B O 1
ATOM 2956 N N . TYR B 1 101 ? 47.231 103.678 -4.035 1.00 29.75 97 TYR B N 1
ATOM 2957 C CA . TYR B 1 101 ? 46.749 105.043 -4.078 1.00 29.85 97 TYR B CA 1
ATOM 2958 C C . TYR B 1 101 ? 45.594 105.215 -3.083 1.00 30.87 97 TYR B C 1
ATOM 2959 O O . TYR B 1 101 ? 44.633 104.450 -3.118 1.00 28.65 97 TYR B O 1
ATOM 2968 N N . MET B 1 102 ? 45.693 106.213 -2.206 1.00 29.05 98 MET B N 1
ATOM 2969 C CA . MET B 1 102 ? 44.647 106.482 -1.215 1.00 31.72 98 MET B CA 1
ATOM 2970 C C . MET B 1 102 ? 43.780 107.629 -1.728 1.00 32.30 98 MET B C 1
ATOM 2971 O O . MET B 1 102 ? 44.259 108.763 -1.788 1.00 34.96 98 MET B O 1
ATOM 2976 N N . PRO B 1 103 ? 42.514 107.339 -2.113 1.00 33.40 99 PRO B N 1
ATOM 2977 C CA . PRO B 1 103 ? 41.656 108.352 -2.780 1.00 36.78 99 PRO B CA 1
ATOM 2978 C C . PRO B 1 103 ? 41.187 109.500 -1.884 1.00 37.87 99 PRO B C 1
ATOM 2979 O O . PRO B 1 103 ? 40.866 110.568 -2.392 1.00 38.84 99 PRO B O 1
ATOM 2983 N N . ASN B 1 104 ? 41.148 109.290 -0.569 1.00 38.48 100 ASN B N 1
ATOM 2984 C CA . ASN B 1 104 ? 40.532 110.271 0.324 1.00 34.60 100 ASN B CA 1
ATOM 2985 C C . ASN B 1 104 ? 41.485 111.082 1.173 1.00 36.32 100 ASN B C 1
ATOM 2986 O O . ASN B 1 104 ? 41.106 111.584 2.237 1.00 35.12 100 ASN B O 1
ATOM 2991 N N . GLY B 1 105 ? 42.721 111.219 0.684 1.00 34.96 101 GLY B N 1
ATOM 2992 C CA . GLY B 1 105 ? 43.718 112.105 1.276 1.00 35.55 101 GLY B CA 1
ATOM 2993 C C . GLY B 1 105 ? 44.129 111.684 2.681 1.00 34.40 101 GLY B C 1
ATOM 2994 O O . GLY B 1 105 ? 44.190 110.491 2.991 1.00 31.83 101 GLY B O 1
ATOM 2995 N N . SER B 1 106 ? 44.389 112.674 3.528 1.00 34.18 102 SER B N 1
ATOM 2996 C CA . SER B 1 106 ? 44.862 112.421 4.888 1.00 33.38 102 SER B CA 1
ATOM 2997 C C . SER B 1 106 ? 43.819 112.837 5.910 1.00 31.90 102 SER B C 1
ATOM 2998 O O . SER B 1 106 ? 42.888 113.594 5.600 1.00 29.54 102 SER B O 1
ATOM 3001 N N . LEU B 1 107 ? 43.990 112.339 7.138 1.00 30.17 103 LEU B N 1
ATOM 3002 C CA . LEU B 1 107 ? 43.157 112.720 8.265 1.00 28.37 103 LEU B CA 1
ATOM 3003 C C . LEU B 1 107 ? 43.227 114.238 8.509 1.00 29.57 103 LEU B C 1
ATOM 3004 O O . LEU B 1 107 ? 42.250 114.854 8.930 1.00 28.19 103 LEU B O 1
ATOM 3009 N N . ASN B 1 108 ? 44.391 114.826 8.266 1.00 29.89 104 ASN B N 1
ATOM 3010 C CA . ASN B 1 108 ? 44.565 116.275 8.378 1.00 33.75 104 ASN B CA 1
ATOM 3011 C C . ASN B 1 108 ? 43.546 117.061 7.526 1.00 33.26 104 ASN B C 1
ATOM 3012 O O . ASN B 1 108 ? 42.887 117.979 8.017 1.00 31.87 104 ASN B O 1
ATOM 3017 N N . GLU B 1 109 ? 43.417 116.664 6.269 1.00 32.38 105 GLU B N 1
ATOM 3018 C CA . GLU B 1 109 ? 42.455 117.264 5.339 1.00 36.46 105 GLU B CA 1
ATOM 3019 C C . GLU B 1 109 ? 41.017 117.061 5.796 1.00 35.85 105 GLU B C 1
ATOM 3020 O O . GLU B 1 109 ? 40.236 118.004 5.770 1.00 36.40 105 GLU B O 1
ATOM 3026 N N . LEU B 1 110 ? 40.688 115.854 6.263 1.00 33.72 106 LEU B N 1
ATOM 3027 C CA . LEU B 1 110 ? 39.352 115.564 6.794 1.00 34.54 106 LEU B CA 1
ATOM 3028 C C . LEU B 1 110 ? 38.973 116.479 7.965 1.00 34.13 106 LEU B C 1
ATOM 3029 O O . LEU B 1 110 ? 37.849 116.979 8.026 1.00 33.86 106 LEU B O 1
ATOM 3034 N N . LEU B 1 111 ? 39.915 116.693 8.875 1.00 31.60 107 LEU B N 1
ATOM 3035 C CA . LEU B 1 111 ? 39.639 117.452 10.092 1.00 33.08 107 LEU B CA 1
ATOM 3036 C C . LEU B 1 111 ? 39.583 118.957 9.879 1.00 33.20 107 LEU B C 1
ATOM 3037 O O . LEU B 1 111 ? 38.726 119.621 10.467 1.00 33.75 107 LEU B O 1
ATOM 3042 N N . HIS B 1 112 ? 40.480 119.476 9.038 1.00 32.15 108 HIS B N 1
ATOM 3043 C CA . HIS B 1 112 ? 40.698 120.924 8.950 1.00 36.42 108 HIS B CA 1
ATOM 3044 C C . HIS B 1 112 ? 40.150 121.620 7.690 1.00 38.32 108 HIS B C 1
ATOM 3045 O O . HIS B 1 112 ? 40.133 122.847 7.630 1.00 42.53 108 HIS B O 1
ATOM 3052 N N . ARG B 1 113 ? 39.698 120.853 6.702 1.00 38.97 109 ARG B N 1
ATOM 3053 C CA . ARG B 1 113 ? 39.019 121.435 5.525 1.00 41.06 109 ARG B CA 1
ATOM 3054 C C . ARG B 1 113 ? 37.513 121.440 5.778 1.00 42.50 109 ARG B C 1
ATOM 3055 O O . ARG B 1 113 ? 36.773 120.550 5.335 1.00 40.41 109 ARG B O 1
ATOM 3063 N N . LYS B 1 114 ? 37.081 122.456 6.521 1.00 41.82 110 LYS B N 1
ATOM 3064 C CA . LYS B 1 114 ? 35.725 122.515 7.059 1.00 45.19 110 LYS B CA 1
ATOM 3065 C C . LYS B 1 114 ? 34.624 122.872 6.041 1.00 45.20 110 LYS B C 1
ATOM 3066 O O . LYS B 1 114 ? 33.457 122.566 6.271 1.00 46.16 110 LYS B O 1
ATOM 3072 N N . THR B 1 115 ? 35.000 123.489 4.922 1.00 46.10 111 THR B N 1
ATOM 3073 C CA . THR B 1 115 ? 34.069 123.708 3.796 1.00 47.28 111 THR B CA 1
ATOM 3074 C C . THR B 1 115 ? 33.866 122.398 3.039 1.00 47.54 111 THR B C 1
ATOM 3075 O O . THR B 1 115 ? 32.727 122.004 2.776 1.00 48.45 111 THR B O 1
ATOM 3079 N N . GLU B 1 116 ? 34.967 121.711 2.715 1.00 45.75 112 GLU B N 1
ATOM 3080 C CA . GLU B 1 116 ? 34.894 120.399 2.062 1.00 44.85 112 GLU B CA 1
ATOM 3081 C C . GLU B 1 116 ? 34.151 119.372 2.929 1.00 44.30 112 GLU B C 1
ATOM 3082 O O . GLU B 1 116 ? 33.335 118.609 2.412 1.00 43.84 112 GLU B O 1
ATOM 3088 N N . TYR B 1 117 ? 34.424 119.369 4.237 1.00 41.73 113 TYR B N 1
ATOM 3089 C CA . TYR B 1 117 ? 33.782 118.432 5.173 1.00 41.83 113 TYR B CA 1
ATOM 3090 C C . TYR B 1 117 ? 33.131 119.167 6.350 1.00 41.80 113 TYR B C 1
ATOM 3091 O O . TYR B 1 117 ? 33.742 119.271 7.426 1.00 41.18 113 TYR B O 1
ATOM 3100 N N . PRO B 1 118 ? 31.892 119.692 6.158 1.00 43.63 114 PRO B N 1
ATOM 3101 C CA . PRO B 1 118 ? 31.220 120.425 7.246 1.00 42.93 114 PRO B CA 1
ATOM 3102 C C . PRO B 1 118 ? 30.926 119.556 8.468 1.00 43.54 114 PRO B C 1
ATOM 3103 O O . PRO B 1 118 ? 31.086 120.021 9.592 1.00 43.80 114 PRO B O 1
ATOM 3107 N N A ASP B 1 119 ? 30.536 118.302 8.232 0.50 43.68 115 ASP B N 1
ATOM 3108 N N B ASP B 1 119 ? 30.473 118.321 8.250 0.50 44.13 115 ASP B N 1
ATOM 3109 C CA A ASP B 1 119 ? 30.232 117.355 9.300 0.50 43.85 115 ASP B CA 1
ATOM 3110 C CA B ASP B 1 119 ? 30.257 117.383 9.352 0.50 44.39 115 ASP B CA 1
ATOM 3111 C C A ASP B 1 119 ? 31.141 116.133 9.200 0.50 42.88 115 ASP B C 1
ATOM 3112 C C B ASP B 1 119 ? 31.173 116.180 9.200 0.50 43.19 115 ASP B C 1
ATOM 3113 O O A ASP B 1 119 ? 31.265 115.532 8.126 0.50 44.19 115 ASP B O 1
ATOM 3114 O O B ASP B 1 119 ? 31.336 115.646 8.099 0.50 44.32 115 ASP B O 1
ATOM 3123 N N . VAL B 1 120 ? 31.796 115.796 10.312 1.00 39.58 116 VAL B N 1
ATOM 3124 C CA . VAL B 1 120 ? 32.531 114.534 10.429 1.00 37.06 116 VAL B CA 1
ATOM 3125 C C . VAL B 1 120 ? 31.906 113.840 11.645 1.00 35.37 116 VAL B C 1
ATOM 3126 O O . VAL B 1 120 ? 32.145 114.234 12.793 1.00 33.76 116 VAL B O 1
ATOM 3130 N N . ALA B 1 121 ? 31.079 112.832 11.376 1.00 32.40 117 ALA B N 1
ATOM 3131 C CA . ALA B 1 121 ? 30.249 112.225 12.402 1.00 33.49 117 ALA B CA 1
ATOM 3132 C C . ALA B 1 121 ? 31.091 111.470 13.440 1.00 36.23 117 ALA B C 1
ATOM 3133 O O . ALA B 1 121 ? 32.166 110.949 13.120 1.00 33.68 117 ALA B O 1
ATOM 3135 N N . TRP B 1 122 ? 30.602 111.429 14.674 1.00 32.98 118 TRP B N 1
ATOM 3136 C CA . TRP B 1 122 ? 31.314 110.749 15.762 1.00 35.89 118 TRP B CA 1
ATOM 3137 C C . TRP B 1 122 ? 31.697 109.285 15.497 1.00 34.18 118 TRP B C 1
ATOM 3138 O O . TRP B 1 122 ? 32.832 108.923 15.795 1.00 33.49 118 TRP B O 1
ATOM 3149 N N . PRO B 1 123 ? 30.777 108.446 14.930 1.00 34.57 119 PRO B N 1
ATOM 3150 C CA . PRO B 1 123 ? 31.216 107.059 14.742 1.00 32.89 119 PRO B CA 1
ATOM 3151 C C . PRO B 1 123 ? 32.437 106.939 13.830 1.00 31.77 119 PRO B C 1
ATOM 3152 O O . PRO B 1 123 ? 33.312 106.134 14.128 1.00 29.77 119 PRO B O 1
ATOM 3156 N N . LEU B 1 124 ? 32.506 107.756 12.776 1.00 28.94 120 LEU B N 1
ATOM 3157 C CA . LEU B 1 124 ? 33.683 107.797 11.903 1.00 31.54 120 LEU B CA 1
ATOM 3158 C C . LEU B 1 124 ? 34.956 108.221 12.651 1.00 31.40 120 LEU B C 1
ATOM 3159 O O . LEU B 1 124 ? 36.004 107.578 12.495 1.00 27.77 120 LEU B O 1
ATOM 3164 N N . ARG B 1 125 ? 34.859 109.284 13.456 1.00 29.03 121 ARG B N 1
ATOM 3165 C CA . ARG B 1 125 ? 36.017 109.748 14.224 1.00 28.39 121 ARG B CA 1
ATOM 3166 C C . ARG B 1 125 ? 36.556 108.671 15.156 1.00 28.64 121 ARG B C 1
ATOM 3167 O O . ARG B 1 125 ? 37.769 108.457 15.212 1.00 27.08 121 ARG B O 1
ATOM 3175 N N . PHE B 1 126 ? 35.658 107.998 15.874 1.00 25.91 122 PHE B N 1
ATOM 3176 C CA . PHE B 1 126 ? 36.053 106.965 16.823 1.00 27.65 122 PHE B CA 1
ATOM 3177 C C . PHE B 1 126 ? 36.594 105.724 16.108 1.00 28.21 122 PHE B C 1
ATOM 3178 O O . PHE B 1 126 ? 37.525 105.089 16.601 1.00 26.83 122 PHE B O 1
ATOM 3186 N N . ARG B 1 127 ? 36.036 105.396 14.941 1.00 26.30 123 ARG B N 1
ATOM 3187 C CA . ARG B 1 127 ? 36.560 104.275 14.160 1.00 27.04 123 ARG B CA 1
ATOM 3188 C C . ARG B 1 127 ? 37.988 104.585 13.684 1.00 25.17 123 ARG B C 1
ATOM 3189 O O . ARG B 1 127 ? 38.864 103.734 13.757 1.00 24.25 123 ARG B O 1
ATOM 3197 N N . ILE B 1 128 ? 38.207 105.813 13.223 1.00 25.59 124 ILE B N 1
ATOM 3198 C CA . ILE B 1 128 ? 39.548 106.283 12.835 1.00 26.32 124 ILE B CA 1
ATOM 3199 C C . ILE B 1 128 ? 40.543 106.146 13.999 1.00 26.20 124 ILE B C 1
ATOM 3200 O O . ILE B 1 128 ? 41.618 105.574 13.837 1.00 26.22 124 ILE B O 1
ATOM 3205 N N . LEU B 1 129 ? 40.157 106.635 15.174 1.00 25.19 125 LEU B N 1
ATOM 3206 C CA . LEU B 1 129 ? 41.011 106.533 16.371 1.00 26.34 125 LEU B CA 1
ATOM 3207 C C . LEU B 1 129 ? 41.304 105.072 16.757 1.00 25.80 125 LEU B C 1
ATOM 3208 O O . LEU B 1 129 ? 42.429 104.731 17.134 1.00 25.31 125 LEU B O 1
ATOM 3213 N N . HIS B 1 130 ? 40.287 104.219 16.650 1.00 25.15 126 HIS B N 1
ATOM 3214 C CA . HIS B 1 130 ? 40.446 102.790 16.929 1.00 25.21 126 HIS B CA 1
ATOM 3215 C C . HIS B 1 130 ? 41.446 102.150 15.947 1.00 23.32 126 HIS B C 1
ATOM 3216 O O . HIS B 1 130 ? 42.357 101.435 16.355 1.00 24.92 126 HIS B O 1
ATOM 3223 N N . GLU B 1 131 ? 41.272 102.437 14.662 1.00 24.24 127 GLU B N 1
ATOM 3224 C CA . GLU B 1 131 ? 42.129 101.873 13.609 1.00 25.54 127 GLU B CA 1
ATOM 3225 C C . GLU B 1 131 ? 43.576 102.345 13.702 1.00 23.79 127 GLU B C 1
ATOM 3226 O O . GLU B 1 131 ? 44.495 101.558 13.466 1.00 24.15 127 GLU B O 1
ATOM 3232 N N . ILE B 1 132 ? 43.784 103.615 14.053 1.00 24.54 128 ILE B N 1
ATOM 3233 C CA . ILE B 1 132 ? 45.152 104.110 14.289 1.00 22.88 128 ILE B CA 1
ATOM 3234 C C . ILE B 1 132 ? 45.827 103.302 15.414 1.00 24.07 128 ILE B C 1
ATOM 3235 O O . ILE B 1 132 ? 46.967 102.822 15.254 1.00 24.20 128 ILE B O 1
ATOM 3240 N N . ALA B 1 133 ? 45.116 103.133 16.530 1.00 22.49 129 ALA B N 1
ATOM 3241 C CA . ALA B 1 133 ? 45.664 102.379 17.659 1.00 24.12 129 ALA B CA 1
ATOM 3242 C C . ALA B 1 133 ? 45.961 100.925 17.264 1.00 22.84 129 ALA B C 1
ATOM 3243 O O . ALA B 1 133 ? 46.986 100.388 17.654 1.00 24.88 129 ALA B O 1
ATOM 3245 N N . LEU B 1 134 ? 45.086 100.313 16.458 1.00 23.20 130 LEU B N 1
ATOM 3246 C CA . LEU B 1 134 ? 45.312 98.940 15.997 1.00 21.77 130 LEU B CA 1
ATOM 3247 C C . LEU B 1 134 ? 46.548 98.838 15.106 1.00 21.43 130 LEU B C 1
ATOM 3248 O O . LEU B 1 134 ? 47.342 97.896 15.234 1.00 22.48 130 LEU B O 1
ATOM 3253 N N . GLY B 1 135 ? 46.700 99.806 14.212 1.00 20.84 131 GLY B N 1
ATOM 3254 C CA . GLY B 1 135 ? 47.866 99.877 13.332 1.00 21.86 131 GLY B CA 1
ATOM 3255 C C . GLY B 1 135 ? 49.154 100.032 14.123 1.00 21.96 131 GLY B C 1
ATOM 3256 O O . GLY B 1 135 ? 50.108 99.295 13.900 1.00 22.85 131 GLY B O 1
ATOM 3257 N N . VAL B 1 136 ? 49.191 100.984 15.059 1.00 22.74 132 VAL B N 1
ATOM 3258 C CA . VAL B 1 136 ? 50.432 101.215 15.822 1.00 22.21 132 VAL B CA 1
ATOM 3259 C C . VAL B 1 136 ? 50.702 100.048 16.768 1.00 23.02 132 VAL B C 1
ATOM 3260 O O . VAL B 1 136 ? 51.846 99.613 16.892 1.00 25.98 132 VAL B O 1
ATOM 3264 N N . ASN B 1 137 ? 49.658 99.533 17.423 1.00 24.26 133 ASN B N 1
ATOM 3265 C CA . ASN B 1 137 ? 49.813 98.335 18.275 1.00 23.14 133 ASN B CA 1
ATOM 3266 C C . ASN B 1 137 ? 50.467 97.190 17.483 1.00 23.81 133 ASN B C 1
ATOM 3267 O O . ASN B 1 137 ? 51.364 96.499 17.989 1.00 23.54 133 ASN B O 1
ATOM 3272 N N . TYR B 1 138 ? 50.032 96.999 16.234 1.00 23.19 134 TYR B N 1
ATOM 3273 C CA . TYR B 1 138 ? 50.635 95.960 15.403 1.00 23.32 134 TYR B CA 1
ATOM 3274 C C . TYR B 1 138 ? 52.151 96.193 15.238 1.00 22.90 134 TYR B C 1
ATOM 3275 O O . TYR B 1 138 ? 52.944 95.269 15.453 1.00 23.04 134 TYR B O 1
ATOM 3284 N N . LEU B 1 139 ? 52.533 97.430 14.911 1.00 22.47 135 LEU B N 1
ATOM 3285 C CA . LEU B 1 139 ? 53.956 97.806 14.748 1.00 23.84 135 LEU B CA 1
ATOM 3286 C C . LEU B 1 139 ? 54.760 97.503 16.010 1.00 24.82 135 LEU B C 1
ATOM 3287 O O . LEU B 1 139 ? 55.843 96.909 15.937 1.00 24.26 135 LEU B O 1
ATOM 3292 N N . HIS B 1 140 ? 54.198 97.883 17.163 1.00 23.32 136 HIS B N 1
ATOM 3293 C CA . HIS B 1 140 ? 54.877 97.694 18.454 1.00 25.97 136 HIS B CA 1
ATOM 3294 C C . HIS B 1 140 ? 54.971 96.213 18.878 1.00 26.93 136 HIS B C 1
ATOM 3295 O O . HIS B 1 140 ? 55.802 95.869 19.717 1.00 28.07 136 HIS B O 1
ATOM 3302 N N . ASN B 1 141 ? 54.136 95.355 18.283 1.00 27.57 137 ASN B N 1
ATOM 3303 C CA . ASN B 1 141 ? 54.138 93.917 18.574 1.00 28.99 137 ASN B CA 1
ATOM 3304 C C . ASN B 1 141 ? 55.008 93.083 17.625 1.00 30.82 137 ASN B C 1
ATOM 3305 O O . ASN B 1 141 ? 55.096 91.870 17.781 1.00 30.01 137 ASN B O 1
ATOM 3310 N N . MET B 1 142 ? 55.642 93.727 16.648 1.00 28.88 138 MET B N 1
ATOM 3311 C CA . MET B 1 142 ? 56.588 93.047 15.766 1.00 29.03 138 MET B CA 1
ATOM 3312 C C . MET B 1 142 ? 57.838 92.675 16.562 1.00 29.02 138 MET B C 1
ATOM 3313 O O . MET B 1 142 ? 58.063 93.176 17.676 1.00 27.60 138 MET B O 1
ATOM 3318 N N . THR B 1 143 ? 58.652 91.783 16.006 1.00 29.59 139 THR B N 1
ATOM 3319 C CA . THR B 1 143 ? 59.855 91.313 16.701 1.00 32.73 139 THR B CA 1
ATOM 3320 C C . THR B 1 143 ? 61.022 91.518 15.730 1.00 35.02 139 THR B C 1
ATOM 3321 O O . THR B 1 143 ? 61.150 90.729 14.798 1.00 36.23 139 THR B O 1
ATOM 3325 N N . PRO B 1 144 ? 61.858 92.559 15.906 1.00 32.45 140 PRO B N 1
ATOM 3326 C CA . PRO B 1 144 ? 61.743 93.550 16.972 1.00 32.31 140 PRO B CA 1
ATOM 3327 C C . PRO B 1 144 ? 60.606 94.567 16.718 1.00 30.75 140 PRO B C 1
ATOM 3328 O O . PRO B 1 144 ? 60.112 94.652 15.589 1.00 28.82 140 PRO B O 1
ATOM 3332 N N . PRO B 1 145 ? 60.168 95.297 17.767 1.00 29.35 141 PRO B N 1
ATOM 3333 C CA . PRO B 1 145 ? 59.113 96.304 17.596 1.00 30.34 141 PRO B CA 1
ATOM 3334 C C . PRO B 1 145 ? 59.528 97.397 16.605 1.00 29.34 141 PRO B C 1
ATOM 3335 O O . PRO B 1 145 ? 60.700 97.766 16.553 1.00 28.88 141 PRO B O 1
ATOM 3339 N N . LEU B 1 146 ? 58.569 97.880 15.825 1.00 26.91 142 LEU B N 1
ATOM 3340 C CA . LEU B 1 146 ? 58.791 99.028 14.951 1.00 27.07 142 LEU B CA 1
ATOM 3341 C C . LEU B 1 146 ? 58.157 100.255 15.577 1.00 26.17 142 LEU B C 1
ATOM 3342 O O . LEU B 1 146 ? 56.952 100.251 15.865 1.00 27.08 142 LEU B O 1
ATOM 3347 N N . LEU B 1 147 ? 58.962 101.293 15.790 1.00 26.26 143 LEU B N 1
ATOM 3348 C CA . LEU B 1 147 ? 58.476 102.558 16.357 1.00 26.28 143 LEU B CA 1
ATOM 3349 C C . LEU B 1 147 ? 58.335 103.539 15.209 1.00 26.60 143 LEU B C 1
ATOM 3350 O O . LEU B 1 147 ? 59.278 103.713 14.446 1.00 25.11 143 LEU B O 1
ATOM 3355 N N . HIS B 1 148 ? 57.170 104.160 15.081 1.00 25.68 144 HIS B N 1
ATOM 3356 C CA . HIS B 1 148 ? 56.871 104.986 13.898 1.00 25.48 144 HIS B CA 1
ATOM 3357 C C . HIS B 1 148 ? 57.629 106.329 13.933 1.00 25.64 144 HIS B C 1
ATOM 3358 O O . HIS B 1 148 ? 58.304 106.707 12.955 1.00 23.72 144 HIS B O 1
ATOM 3365 N N . HIS B 1 149 ? 57.489 107.028 15.062 1.00 25.55 145 HIS B N 1
ATOM 3366 C CA . HIS B 1 149 ? 58.202 108.289 15.359 1.00 27.71 145 HIS B CA 1
ATOM 3367 C C . HIS B 1 149 ? 57.762 109.493 14.518 1.00 29.62 145 HIS B C 1
ATOM 3368 O O . HIS B 1 149 ? 58.325 110.580 14.692 1.00 29.32 145 HIS B O 1
ATOM 3375 N N . ASP B 1 150 ? 56.752 109.352 13.656 1.00 27.85 146 ASP B N 1
ATOM 3376 C CA . ASP B 1 150 ? 56.206 110.523 12.958 1.00 28.13 146 ASP B CA 1
ATOM 3377 C C . ASP B 1 150 ? 54.699 110.467 12.781 1.00 28.06 146 ASP B C 1
ATOM 3378 O O . ASP B 1 150 ? 54.152 110.860 11.743 1.00 27.57 146 ASP B O 1
ATOM 3383 N N . LEU B 1 151 ? 54.017 109.980 13.811 1.00 26.40 147 LEU B N 1
ATOM 3384 C CA . LEU B 1 151 ? 52.580 109.925 13.760 1.00 27.52 147 LEU B CA 1
ATOM 3385 C C . LEU B 1 151 ? 52.045 111.332 13.857 1.00 29.09 147 LEU B C 1
ATOM 3386 O O . LEU B 1 151 ? 52.450 112.114 14.732 1.00 29.76 147 LEU B O 1
ATOM 3391 N N . LYS B 1 152 ? 51.166 111.649 12.913 1.00 26.80 148 LYS B N 1
ATOM 3392 C CA . LYS B 1 152 ? 50.483 112.930 12.857 1.00 28.81 148 LYS B CA 1
ATOM 3393 C C . LYS B 1 152 ? 49.328 112.784 11.888 1.00 28.22 148 LYS B C 1
ATOM 3394 O O . LYS B 1 152 ? 49.271 111.823 11.116 1.00 26.87 148 LYS B O 1
ATOM 3400 N N . THR B 1 153 ? 48.415 113.745 11.902 1.00 27.99 149 THR B N 1
ATOM 3401 C CA . THR B 1 153 ? 47.220 113.624 11.073 1.00 28.92 149 THR B CA 1
ATOM 3402 C C . THR B 1 153 ? 47.527 113.626 9.571 1.00 29.96 149 THR B C 1
ATOM 3403 O O . THR B 1 153 ? 46.803 112.986 8.802 1.00 28.98 149 THR B O 1
ATOM 3407 N N . GLN B 1 154 ? 48.620 114.290 9.177 1.00 28.98 150 GLN B N 1
ATOM 3408 C CA A GLN B 1 154 ? 49.054 114.309 7.773 0.50 29.46 150 GLN B CA 1
ATOM 3409 C CA B GLN B 1 154 ? 49.077 114.311 7.782 0.50 29.54 150 GLN B CA 1
ATOM 3410 C C . GLN B 1 154 ? 49.557 112.935 7.313 1.00 28.90 150 GLN B C 1
ATOM 3411 O O . GLN B 1 154 ? 49.554 112.640 6.121 1.00 26.91 150 GLN B O 1
ATOM 3422 N N . ASN B 1 155 ? 49.973 112.094 8.264 1.00 27.16 151 ASN B N 1
ATOM 3423 C CA . ASN B 1 155 ? 50.513 110.765 7.947 1.00 27.04 151 ASN B CA 1
ATOM 3424 C C . ASN B 1 155 ? 49.509 109.632 8.151 1.00 27.04 151 ASN B C 1
ATOM 3425 O O . ASN B 1 155 ? 49.872 108.452 8.080 1.00 26.82 151 ASN B O 1
ATOM 3430 N N . ILE B 1 156 ? 48.261 109.993 8.438 1.00 25.97 152 ILE B N 1
ATOM 3431 C CA . ILE B 1 156 ? 47.187 109.020 8.536 1.00 27.12 152 ILE B CA 1
ATOM 3432 C C . ILE B 1 156 ? 46.381 109.189 7.257 1.00 27.54 152 ILE B C 1
ATOM 3433 O O . ILE B 1 156 ? 45.646 110.170 7.127 1.00 28.74 152 ILE B O 1
ATOM 3438 N N . LEU B 1 157 ? 46.523 108.248 6.324 1.00 27.41 153 LEU B N 1
ATOM 3439 C CA . LEU B 1 157 ? 45.802 108.323 5.047 1.00 27.19 153 LEU B CA 1
ATOM 3440 C C . LEU B 1 157 ? 44.476 107.589 5.111 1.00 26.47 153 LEU B C 1
ATOM 3441 O O . LEU B 1 157 ? 44.268 106.702 5.959 1.00 26.72 153 LEU B O 1
ATOM 3446 N N . LEU B 1 158 ? 43.569 107.974 4.217 1.00 28.35 154 LEU B N 1
ATOM 3447 C CA . LEU B 1 158 ? 42.208 107.454 4.222 1.00 29.87 154 LEU B CA 1
ATOM 3448 C C . LEU B 1 158 ? 41.901 106.830 2.860 1.00 32.47 154 LEU B C 1
ATOM 3449 O O . LEU B 1 158 ? 42.075 107.479 1.815 1.00 29.69 154 LEU B O 1
ATOM 3454 N N . ASP B 1 159 ? 41.516 105.551 2.890 1.00 32.43 155 ASP B N 1
ATOM 3455 C CA . ASP B 1 159 ? 41.234 104.801 1.663 1.00 36.38 155 ASP B CA 1
ATOM 3456 C C . ASP B 1 159 ? 39.843 105.160 1.105 1.00 36.60 155 ASP B C 1
ATOM 3457 O O . ASP B 1 159 ? 39.231 106.142 1.563 1.00 35.04 155 ASP B O 1
ATOM 3462 N N . ASN B 1 160 ? 39.335 104.396 0.134 1.00 42.21 156 ASN B N 1
ATOM 3463 C CA . ASN B 1 160 ? 38.087 104.819 -0.543 1.00 44.66 156 ASN B CA 1
ATOM 3464 C C . ASN B 1 160 ? 36.843 104.871 0.362 1.00 46.25 156 ASN B C 1
ATOM 3465 O O . ASN B 1 160 ? 35.935 105.671 0.107 1.00 47.35 156 ASN B O 1
ATOM 3470 N N . GLU B 1 161 ? 36.823 104.070 1.432 1.00 44.81 157 GLU B N 1
ATOM 3471 C CA . GLU B 1 161 ? 35.736 104.176 2.428 1.00 41.35 157 GLU B CA 1
ATOM 3472 C C . GLU B 1 161 ? 36.179 104.715 3.794 1.00 39.88 157 GLU B C 1
ATOM 3473 O O . GLU B 1 161 ? 35.579 104.376 4.829 1.00 34.32 157 GLU B O 1
ATOM 3479 N N . PHE B 1 162 ? 37.216 105.570 3.778 1.00 36.03 158 PHE B N 1
ATOM 3480 C CA . PHE B 1 162 ? 37.669 106.315 4.964 1.00 33.87 158 PHE B CA 1
ATOM 3481 C C . PHE B 1 162 ? 38.172 105.403 6.102 1.00 31.52 158 PHE B C 1
ATOM 3482 O O . PHE B 1 162 ? 37.996 105.708 7.291 1.00 33.47 158 PHE B O 1
ATOM 3490 N N . HIS B 1 163 ? 38.764 104.269 5.723 1.00 29.36 159 HIS B N 1
ATOM 3491 C CA . HIS B 1 163 ? 39.513 103.456 6.668 1.00 29.90 159 HIS B CA 1
ATOM 3492 C C . HIS B 1 163 ? 40.971 103.926 6.684 1.00 29.60 159 HIS B C 1
ATOM 3493 O O . HIS B 1 163 ? 41.480 104.422 5.668 1.00 28.48 159 HIS B O 1
ATOM 3500 N N . VAL B 1 164 ? 41.620 103.753 7.837 1.00 28.05 160 VAL B N 1
ATOM 3501 C CA . VAL B 1 164 ? 42.975 104.243 8.103 1.00 27.52 160 VAL B CA 1
ATOM 3502 C C . VAL B 1 164 ? 44.060 103.395 7.407 1.00 27.33 160 VAL B C 1
ATOM 3503 O O . VAL B 1 164 ? 44.022 102.159 7.459 1.00 26.19 160 VAL B O 1
ATOM 3507 N N . LYS B 1 165 ? 45.010 104.073 6.758 1.00 26.29 161 LYS B N 1
ATOM 3508 C CA . LYS B 1 165 ? 46.297 103.482 6.412 1.00 27.28 161 LYS B CA 1
ATOM 3509 C C . LYS B 1 165 ? 47.379 104.402 6.951 1.00 27.05 161 LYS B C 1
ATOM 3510 O O . LYS B 1 165 ? 47.513 105.550 6.489 1.00 27.70 161 LYS B O 1
ATOM 3516 N N . ILE B 1 166 ? 48.139 103.909 7.923 1.00 25.55 162 ILE B N 1
ATOM 3517 C CA . ILE B 1 166 ? 49.288 104.665 8.463 1.00 25.72 162 ILE B CA 1
ATOM 3518 C C . ILE B 1 166 ? 50.389 104.693 7.412 1.00 26.77 162 ILE B C 1
ATOM 3519 O O . ILE B 1 166 ? 50.772 103.646 6.862 1.00 26.58 162 ILE B O 1
ATOM 3524 N N . ALA B 1 167 ? 50.880 105.898 7.133 1.00 26.55 163 ALA B N 1
ATOM 3525 C CA . ALA B 1 167 ? 51.917 106.094 6.125 1.00 28.50 163 ALA B CA 1
ATOM 3526 C C . ALA B 1 167 ? 53.167 106.788 6.703 1.00 27.04 163 ALA B C 1
ATOM 3527 O O . ALA B 1 167 ? 53.232 107.081 7.908 1.00 25.04 163 ALA B O 1
ATOM 3529 N N . ASP B 1 168 ? 54.149 107.018 5.826 1.00 26.85 164 ASP B N 1
ATOM 3530 C CA . ASP B 1 168 ? 55.359 107.798 6.091 1.00 27.25 164 ASP B CA 1
ATOM 3531 C C . ASP B 1 168 ? 56.251 107.206 7.197 1.00 26.46 164 ASP B C 1
ATOM 3532 O O . ASP B 1 168 ? 56.298 107.691 8.336 1.00 25.92 164 ASP B O 1
ATOM 3537 N N . PHE B 1 169 ? 56.983 106.178 6.816 1.00 26.07 165 PHE B N 1
ATOM 3538 C CA . PHE B 1 169 ? 57.892 105.461 7.704 1.00 26.76 165 PHE B CA 1
ATOM 3539 C C . PHE B 1 169 ? 59.339 105.980 7.628 1.00 27.44 165 PHE B C 1
ATOM 3540 O O . PHE B 1 169 ? 60.285 105.287 8.046 1.00 27.60 165 PHE B O 1
ATOM 3548 N N . GLY B 1 170 ? 59.486 107.223 7.156 1.00 27.72 166 GLY B N 1
ATOM 3549 C CA . GLY B 1 170 ? 60.795 107.858 6.941 1.00 26.89 166 GLY B CA 1
ATOM 3550 C C . GLY B 1 170 ? 61.621 108.056 8.196 1.00 28.79 166 GLY B C 1
ATOM 3551 O O . GLY B 1 170 ? 62.840 108.064 8.140 1.00 30.67 166 GLY B O 1
ATOM 3552 N N . LEU B 1 171 ? 60.965 108.198 9.342 1.00 29.96 167 LEU B N 1
ATOM 3553 C CA . LEU B 1 171 ? 61.673 108.367 10.615 1.00 28.41 167 LEU B CA 1
ATOM 3554 C C . LEU B 1 171 ? 61.602 107.157 11.534 1.00 28.23 167 LEU B C 1
ATOM 3555 O O . LEU B 1 171 ? 62.101 107.214 12.673 1.00 28.63 167 LEU B O 1
ATOM 3560 N N . SER B 1 172 ? 61.021 106.062 11.037 1.00 25.73 168 SER B N 1
ATOM 3561 C CA A SER B 1 172 ? 60.759 104.881 11.856 0.50 26.41 168 SER B CA 1
ATOM 3562 C CA B SER B 1 172 ? 60.758 104.892 11.872 0.50 27.09 168 SER B CA 1
ATOM 3563 C C . SER B 1 172 ? 62.042 104.146 12.213 1.00 27.76 168 SER B C 1
ATOM 3564 O O . SER B 1 172 ? 63.018 104.213 11.473 1.00 27.93 168 SER B O 1
ATOM 3569 N N . LYS B 1 173 ? 62.020 103.457 13.354 1.00 27.53 169 LYS B N 1
ATOM 3570 C CA . LYS B 1 173 ? 63.171 102.704 13.840 1.00 31.28 169 LYS B CA 1
ATOM 3571 C C . LYS B 1 173 ? 62.741 101.372 14.404 1.00 29.54 169 LYS B C 1
ATOM 3572 O O . LYS B 1 173 ? 61.733 101.301 15.113 1.00 27.97 169 LYS B O 1
ATOM 3578 N N . TRP B 1 174 ? 63.516 100.328 14.110 1.00 29.93 170 TRP B N 1
ATOM 3579 C CA . TRP B 1 174 ? 63.424 99.056 14.834 1.00 33.02 170 TRP B CA 1
ATOM 3580 C C . TRP B 1 174 ? 63.992 99.255 16.238 1.00 35.42 170 TRP B C 1
ATOM 3581 O O . TRP B 1 174 ? 65.061 99.842 16.389 1.00 35.87 170 TRP B O 1
ATOM 3592 N N . ARG B 1 175 ? 63.266 98.791 17.250 1.00 36.29 171 ARG B N 1
ATOM 3593 C CA . ARG B 1 175 ? 63.721 98.907 18.632 1.00 45.88 171 ARG B CA 1
ATOM 3594 C C . ARG B 1 175 ? 64.643 97.720 18.962 1.00 50.39 171 ARG B C 1
ATOM 3595 O O . ARG B 1 175 ? 64.167 96.617 19.231 1.00 48.47 171 ARG B O 1
ATOM 3603 N N . MET B 1 176 ? 65.956 97.943 18.916 1.00 58.22 172 MET B N 1
ATOM 3604 C CA . MET B 1 176 ? 66.944 96.866 19.156 1.00 68.83 172 MET B CA 1
ATOM 3605 C C . MET B 1 176 ? 68.273 97.371 19.706 1.00 70.89 172 MET B C 1
ATOM 3606 O O . MET B 1 176 ? 68.789 98.393 19.258 1.00 78.17 172 MET B O 1
ATOM 3611 N N . SER B 1 187 ? 72.877 109.037 21.899 1.00 64.04 183 SER B N 1
ATOM 3612 C CA . SER B 1 187 ? 72.510 110.246 22.634 1.00 61.83 183 SER B CA 1
ATOM 3613 C C . SER B 1 187 ? 71.485 111.093 21.875 1.00 57.06 183 SER B C 1
ATOM 3614 O O . SER B 1 187 ? 70.511 111.539 22.477 1.00 56.66 183 SER B O 1
ATOM 3617 N N . ALA B 1 188 ? 71.702 111.294 20.569 1.00 53.07 184 ALA B N 1
ATOM 3618 C CA . ALA B 1 188 ? 70.779 112.055 19.699 1.00 52.24 184 ALA B CA 1
ATOM 3619 C C . ALA B 1 188 ? 69.309 111.613 19.856 1.00 51.12 184 ALA B C 1
ATOM 3620 O O . ALA B 1 188 ? 69.043 110.413 19.932 1.00 48.89 184 ALA B O 1
ATOM 3622 N N . PRO B 1 189 ? 68.356 112.575 19.899 1.00 48.48 185 PRO B N 1
ATOM 3623 C CA . PRO B 1 189 ? 66.958 112.136 19.942 1.00 45.30 185 PRO B CA 1
ATOM 3624 C C . PRO B 1 189 ? 66.462 111.628 18.573 1.00 46.37 185 PRO B C 1
ATOM 3625 O O . PRO B 1 189 ? 67.027 111.981 17.524 1.00 40.73 185 PRO B O 1
ATOM 3629 N N . GLU B 1 190 ? 65.412 110.808 18.598 1.00 44.97 186 GLU B N 1
ATOM 3630 C CA . GLU B 1 190 ? 64.722 110.406 17.380 1.00 44.28 186 GLU B CA 1
ATOM 3631 C C . GLU B 1 190 ? 64.072 111.618 16.714 1.00 42.46 186 GLU B C 1
ATOM 3632 O O . GLU B 1 190 ? 63.819 112.640 17.363 1.00 39.49 186 GLU B O 1
ATOM 3638 N N . GLY B 1 191 ? 63.815 111.501 15.415 1.00 41.70 187 GLY B N 1
ATOM 3639 C CA . GLY B 1 191 ? 63.151 112.564 14.670 1.00 39.58 187 GLY B CA 1
ATOM 3640 C C . GLY B 1 191 ? 61.672 112.670 15.021 1.00 39.24 187 GLY B C 1
ATOM 3641 O O . GLY B 1 191 ? 61.156 111.973 15.898 1.00 39.01 187 GLY B O 1
ATOM 3642 N N . GLY B 1 192 ? 60.992 113.553 14.314 1.00 37.15 188 GLY B N 1
ATOM 3643 C CA . GLY B 1 192 ? 59.551 113.677 14.418 1.00 35.55 188 GLY B CA 1
ATOM 3644 C C . GLY B 1 192 ? 59.108 115.070 14.047 1.00 36.21 188 GLY B C 1
ATOM 3645 O O . GLY B 1 192 ? 59.897 115.889 13.538 1.00 38.47 188 GLY B O 1
ATOM 3646 N N . THR B 1 193 ? 57.822 115.312 14.258 1.00 35.96 189 THR B N 1
ATOM 3647 C CA . THR B 1 193 ? 57.209 116.628 14.060 1.00 37.55 189 THR B CA 1
ATOM 3648 C C . THR B 1 193 ? 56.975 117.204 15.453 1.00 38.95 189 THR B C 1
ATOM 3649 O O . THR B 1 193 ? 56.377 116.526 16.318 1.00 35.72 189 THR B O 1
ATOM 3653 N N . ILE B 1 194 ? 57.408 118.453 15.671 1.00 35.40 190 ILE B N 1
ATOM 3654 C CA . ILE B 1 194 ? 57.419 119.038 17.021 1.00 32.49 190 ILE B CA 1
ATOM 3655 C C . ILE B 1 194 ? 56.133 118.966 17.843 1.00 29.79 190 ILE B C 1
ATOM 3656 O O . ILE B 1 194 ? 56.173 118.568 19.015 1.00 29.41 190 ILE B O 1
ATOM 3661 N N . ILE B 1 195 ? 54.999 119.308 17.241 1.00 27.29 191 ILE B N 1
ATOM 3662 C CA . ILE B 1 195 ? 53.706 119.311 17.946 1.00 29.74 191 ILE B CA 1
ATOM 3663 C C . ILE B 1 195 ? 53.294 117.911 18.473 1.00 28.13 191 ILE B C 1
ATOM 3664 O O . ILE B 1 195 ? 52.600 117.808 19.488 1.00 27.25 191 ILE B O 1
ATOM 3669 N N . TYR B 1 196 ? 53.742 116.850 17.787 1.00 25.99 192 TYR B N 1
ATOM 3670 C CA . TYR B 1 196 ? 53.356 115.476 18.133 1.00 26.77 192 TYR B CA 1
ATOM 3671 C C . TYR B 1 196 ? 54.463 114.737 18.894 1.00 28.86 192 TYR B C 1
ATOM 3672 O O . TYR B 1 196 ? 54.362 113.540 19.155 1.00 28.27 192 TYR B O 1
ATOM 3681 N N . MET B 1 197 ? 55.514 115.469 19.256 1.00 28.70 193 MET B N 1
ATOM 3682 C CA . MET B 1 197 ? 56.718 114.915 19.857 1.00 29.17 193 MET B CA 1
ATOM 3683 C C . MET B 1 197 ? 56.693 115.113 21.373 1.00 27.27 193 MET B C 1
ATOM 3684 O O . MET B 1 197 ? 56.448 116.230 21.821 1.00 27.55 193 MET B O 1
ATOM 3689 N N . PRO B 1 198 ? 56.969 114.045 22.170 1.00 27.72 194 PRO B N 1
ATOM 3690 C CA . PRO B 1 198 ? 57.015 114.249 23.617 1.00 26.95 194 PRO B CA 1
ATOM 3691 C C . PRO B 1 198 ? 58.237 115.086 24.014 1.00 27.74 194 PRO B C 1
ATOM 3692 O O . PRO B 1 198 ? 59.243 115.034 23.315 1.00 25.44 194 PRO B O 1
ATOM 3696 N N . PRO B 1 199 ? 58.165 115.839 25.132 1.00 27.04 195 PRO B N 1
ATOM 3697 C CA . PRO B 1 199 ? 59.275 116.752 25.508 1.00 27.69 195 PRO B CA 1
ATOM 3698 C C . PRO B 1 199 ? 60.633 116.068 25.747 1.00 28.39 195 PRO B C 1
ATOM 3699 O O . PRO B 1 199 ? 61.663 116.661 25.422 1.00 28.27 195 PRO B O 1
ATOM 3703 N N . GLU B 1 200 ? 60.649 114.829 26.233 1.00 28.32 196 GLU B N 1
ATOM 3704 C CA . GLU B 1 200 ? 61.922 114.112 26.417 1.00 28.66 196 GLU B CA 1
ATOM 3705 C C . GLU B 1 200 ? 62.670 113.810 25.098 1.00 29.74 196 GLU B C 1
ATOM 3706 O O . GLU B 1 200 ? 63.835 113.448 25.113 1.00 30.71 196 GLU B O 1
ATOM 3712 N N . ASN B 1 201 ? 61.981 113.922 23.963 1.00 29.35 197 ASN B N 1
ATOM 3713 C CA A ASN B 1 201 ? 62.583 113.689 22.648 0.50 29.74 197 ASN B CA 1
ATOM 3714 C CA B ASN B 1 201 ? 62.579 113.666 22.634 0.50 28.83 197 ASN B CA 1
ATOM 3715 C C . ASN B 1 201 ? 63.165 114.951 22.031 1.00 29.72 197 ASN B C 1
ATOM 3716 O O . ASN B 1 201 ? 63.670 114.940 20.897 1.00 31.21 197 ASN B O 1
ATOM 3725 N N . TYR B 1 202 ? 63.111 116.063 22.757 1.00 28.94 198 TYR B N 1
ATOM 3726 C CA . TYR B 1 202 ? 63.583 117.351 22.209 1.00 30.92 198 TYR B CA 1
ATOM 3727 C C . TYR B 1 202 ? 65.107 117.458 22.097 1.00 33.37 198 TYR B C 1
ATOM 3728 O O . TYR B 1 202 ? 65.627 118.134 21.194 1.00 33.76 198 TYR B O 1
ATOM 3737 N N . GLU B 1 203 ? 65.804 116.799 23.028 1.00 32.85 199 GLU B N 1
ATOM 3738 C CA . GLU B 1 203 ? 67.246 116.979 23.266 1.00 36.67 199 GLU B CA 1
ATOM 3739 C C . GLU B 1 203 ? 68.000 115.680 23.217 1.00 41.29 199 GLU B C 1
ATOM 3740 O O . GLU B 1 203 ? 67.416 114.620 23.471 1.00 40.68 199 GLU B O 1
ATOM 3746 N N . PRO B 1 204 ? 69.344 115.739 23.020 1.00 47.00 200 PRO B N 1
ATOM 3747 C CA . PRO B 1 204 ? 70.218 114.563 23.262 1.00 48.06 200 PRO B CA 1
ATOM 3748 C C . PRO B 1 204 ? 70.154 114.034 24.702 1.00 51.75 200 PRO B C 1
ATOM 3749 O O . PRO B 1 204 ? 69.791 114.779 25.620 1.00 50.69 200 PRO B O 1
ATOM 3753 N N . GLY B 1 205 ? 70.509 112.759 24.881 1.00 56.14 201 GLY B N 1
ATOM 3754 C CA . GLY B 1 205 ? 70.609 112.136 26.204 1.00 62.88 201 GLY B CA 1
ATOM 3755 C C . GLY B 1 205 ? 69.266 111.856 26.844 1.00 67.46 201 GLY B C 1
ATOM 3756 O O . GLY B 1 205 ? 68.732 110.756 26.711 1.00 74.67 201 GLY B O 1
ATOM 3757 N N . ARG B 1 209 ? 65.849 105.227 27.152 1.00 84.21 205 ARG B N 1
ATOM 3758 C CA . ARG B 1 209 ? 64.962 104.109 27.489 1.00 83.04 205 ARG B CA 1
ATOM 3759 C C . ARG B 1 209 ? 63.492 104.375 27.126 1.00 83.98 205 ARG B C 1
ATOM 3760 O O . ARG B 1 209 ? 62.782 103.460 26.700 1.00 86.13 205 ARG B O 1
ATOM 3762 N N . ALA B 1 210 ? 63.055 105.627 27.291 1.00 81.23 206 ALA B N 1
ATOM 3763 C CA . ALA B 1 210 ? 61.657 106.049 27.061 1.00 76.59 206 ALA B CA 1
ATOM 3764 C C . ALA B 1 210 ? 61.254 106.200 25.574 1.00 75.04 206 ALA B C 1
ATOM 3765 O O . ALA B 1 210 ? 60.110 106.591 25.277 1.00 69.91 206 ALA B O 1
ATOM 3767 N N . SER B 1 211 ? 62.199 105.894 24.669 1.00 69.51 207 SER B N 1
ATOM 3768 C CA . SER B 1 211 ? 61.989 105.813 23.205 1.00 64.19 207 SER B CA 1
ATOM 3769 C C . SER B 1 211 ? 60.645 105.205 22.765 1.00 57.68 207 SER B C 1
ATOM 3770 O O . SER B 1 211 ? 59.993 105.756 21.869 1.00 55.10 207 SER B O 1
ATOM 3773 N N . ILE B 1 212 ? 60.238 104.108 23.424 1.00 49.06 208 ILE B N 1
ATOM 3774 C CA . ILE B 1 212 ? 59.000 103.391 23.140 1.00 46.90 208 ILE B CA 1
ATOM 3775 C C . ILE B 1 212 ? 57.695 104.193 23.393 1.00 41.22 208 ILE B C 1
ATOM 3776 O O . ILE B 1 212 ? 56.663 103.897 22.787 1.00 44.56 208 ILE B O 1
ATOM 3781 N N . LYS B 1 213 ? 57.778 105.241 24.203 1.00 35.08 209 LYS B N 1
ATOM 3782 C CA . LYS B 1 213 ? 56.612 106.063 24.542 1.00 31.25 209 LYS B CA 1
ATOM 3783 C C . LYS B 1 213 ? 56.409 107.332 23.687 1.00 27.90 209 LYS B C 1
ATOM 3784 O O . LYS B 1 213 ? 55.601 108.189 24.027 1.00 25.90 209 LYS B O 1
ATOM 3790 N N . HIS B 1 214 ? 57.114 107.418 22.559 1.00 26.20 210 HIS B N 1
ATOM 3791 C CA . HIS B 1 214 ? 56.943 108.533 21.638 1.00 26.83 210 HIS B CA 1
ATOM 3792 C C . HIS B 1 214 ? 55.575 108.420 20.920 1.00 25.95 210 HIS B C 1
ATOM 3793 O O . HIS B 1 214 ? 54.778 109.367 20.929 1.00 24.64 210 HIS B O 1
ATOM 3800 N N . ASP B 1 215 ? 55.302 107.258 20.323 1.00 24.14 211 ASP B N 1
ATOM 3801 C CA . ASP B 1 215 ? 54.091 107.076 19.496 1.00 24.67 211 ASP B CA 1
ATOM 3802 C C . ASP B 1 215 ? 52.791 107.329 20.257 1.00 22.77 211 ASP B C 1
ATOM 3803 O O . ASP B 1 215 ? 51.855 107.911 19.720 1.00 23.00 211 ASP B O 1
ATOM 3808 N N . ILE B 1 216 ? 52.732 106.899 21.518 1.00 23.30 212 ILE B N 1
ATOM 3809 C CA . ILE B 1 216 ? 51.506 107.097 22.308 1.00 22.90 212 ILE B CA 1
ATOM 3810 C C . ILE B 1 216 ? 51.243 108.582 22.608 1.00 22.15 212 ILE B C 1
ATOM 3811 O O . ILE B 1 216 ? 50.087 109.023 22.618 1.00 23.23 212 ILE B O 1
ATOM 3816 N N . TYR B 1 217 ? 52.319 109.340 22.825 1.00 23.27 213 TYR B N 1
ATOM 3817 C CA . TYR B 1 217 ? 52.235 110.789 22.996 1.00 24.68 213 TYR B CA 1
ATOM 3818 C C . TYR B 1 217 ? 51.626 111.418 21.729 1.00 23.81 213 TYR B C 1
ATOM 3819 O O . TYR B 1 217 ? 50.667 112.176 21.815 1.00 24.38 213 TYR B O 1
ATOM 3828 N N . SER B 1 218 ? 52.162 111.060 20.560 1.00 23.38 214 SER B N 1
ATOM 3829 C CA . SER B 1 218 ? 51.622 111.534 19.286 1.00 22.42 214 SER B CA 1
ATOM 3830 C C . SER B 1 218 ? 50.146 111.170 19.148 1.00 24.30 214 SER B C 1
ATOM 3831 O O . SER B 1 218 ? 49.340 111.979 18.685 1.00 23.99 214 SER B O 1
ATOM 3834 N N . TYR B 1 219 ? 49.799 109.946 19.554 1.00 24.83 215 TYR B N 1
ATOM 3835 C CA . TYR B 1 219 ? 48.418 109.463 19.485 1.00 24.38 215 TYR B CA 1
ATOM 3836 C C . TYR B 1 219 ? 47.466 110.283 20.366 1.00 23.48 215 TYR B C 1
ATOM 3837 O O . TYR B 1 219 ? 46.312 110.501 19.999 1.00 23.88 215 TYR B O 1
ATOM 3846 N N . ALA B 1 220 ? 47.935 110.684 21.548 1.00 23.76 216 ALA B N 1
ATOM 3847 C CA . ALA B 1 220 ? 47.149 111.536 22.453 1.00 24.58 216 ALA B CA 1
ATOM 3848 C C . ALA B 1 220 ? 46.849 112.904 21.803 1.00 24.60 216 ALA B C 1
ATOM 3849 O O . ALA B 1 220 ? 45.723 113.410 21.903 1.00 26.82 216 ALA B O 1
ATOM 3851 N N . VAL B 1 221 ? 47.850 113.480 21.137 1.00 24.14 217 VAL B N 1
ATOM 3852 C CA . VAL B 1 221 ? 47.679 114.767 20.421 1.00 25.04 217 VAL B CA 1
ATOM 3853 C C . VAL B 1 221 ? 46.720 114.559 19.235 1.00 25.93 217 VAL B C 1
ATOM 3854 O O . VAL B 1 221 ? 45.806 115.374 19.021 1.00 25.61 217 VAL B O 1
ATOM 3858 N N . ILE B 1 222 ? 46.914 113.461 18.491 1.00 24.12 218 ILE B N 1
ATOM 3859 C CA . ILE B 1 222 ? 45.988 113.094 17.404 1.00 24.52 218 ILE B CA 1
ATOM 3860 C C . ILE B 1 222 ? 44.543 112.961 17.906 1.00 24.52 218 ILE B C 1
ATOM 3861 O O . ILE B 1 222 ? 43.614 113.458 17.265 1.00 24.59 218 ILE B O 1
ATOM 3866 N N . THR B 1 223 ? 44.365 112.313 19.057 1.00 25.74 219 THR B N 1
ATOM 3867 C CA . THR B 1 223 ? 43.033 112.115 19.646 1.00 24.99 219 THR B CA 1
ATOM 3868 C C . THR B 1 223 ? 42.398 113.470 19.975 1.00 26.54 219 THR B C 1
ATOM 3869 O O . THR B 1 223 ? 41.250 113.725 19.622 1.00 26.13 219 THR B O 1
ATOM 3873 N N . TRP B 1 224 ? 43.161 114.337 20.635 1.00 27.08 220 TRP B N 1
ATOM 3874 C CA . TRP B 1 224 ? 42.709 115.700 20.920 1.00 27.80 220 TRP B CA 1
ATOM 3875 C C . TRP B 1 224 ? 42.298 116.415 19.616 1.00 28.44 220 TRP B C 1
ATOM 3876 O O . TRP B 1 224 ? 41.237 117.028 19.550 1.00 28.57 220 TRP B O 1
ATOM 3887 N N . GLU B 1 225 ? 43.134 116.298 18.588 1.00 29.47 221 GLU B N 1
ATOM 3888 C CA . GLU B 1 225 ? 42.901 116.940 17.279 1.00 29.53 221 GLU B CA 1
ATOM 3889 C C . GLU B 1 225 ? 41.652 116.412 16.556 1.00 29.76 221 GLU B C 1
ATOM 3890 O O . GLU B 1 225 ? 40.887 117.194 15.977 1.00 28.75 221 GLU B O 1
ATOM 3896 N N . VAL B 1 226 ? 41.445 115.094 16.607 1.00 28.54 222 VAL B N 1
ATOM 3897 C CA . VAL B 1 226 ? 40.261 114.454 16.024 1.00 29.11 222 VAL B CA 1
ATOM 3898 C C . VAL B 1 226 ? 38.966 114.908 16.733 1.00 29.45 222 VAL B C 1
ATOM 3899 O O . VAL B 1 226 ? 37.962 115.183 16.082 1.00 29.73 222 VAL B O 1
ATOM 3903 N N . LEU B 1 227 ? 39.001 114.968 18.059 1.00 28.96 223 LEU B N 1
ATOM 3904 C CA . LEU B 1 227 ? 37.796 115.266 18.816 1.00 30.16 223 LEU B CA 1
ATOM 3905 C C . LEU B 1 227 ? 37.474 116.764 18.829 1.00 31.81 223 LEU B C 1
ATOM 3906 O O . LEU B 1 227 ? 36.326 117.130 19.050 1.00 32.78 223 LEU B O 1
ATOM 3911 N N . SER B 1 228 ? 38.480 117.607 18.578 1.00 31.93 224 SER B N 1
ATOM 3912 C CA . SER B 1 228 ? 38.320 119.070 18.588 1.00 32.61 224 SER B CA 1
ATOM 3913 C C . SER B 1 228 ? 38.129 119.679 17.200 1.00 33.02 224 SER B C 1
ATOM 3914 O O . SER B 1 228 ? 37.519 120.740 17.078 1.00 32.50 224 SER B O 1
ATOM 3917 N N . ARG B 1 229 ? 38.665 119.009 16.177 1.00 31.66 225 ARG B N 1
ATOM 3918 C CA . ARG B 1 229 ? 38.898 119.594 14.846 1.00 34.47 225 ARG B CA 1
ATOM 3919 C C . ARG B 1 229 ? 39.695 120.900 14.913 1.00 36.32 225 ARG B C 1
ATOM 3920 O O . ARG B 1 229 ? 39.486 121.803 14.103 1.00 38.90 225 ARG B O 1
ATOM 3928 N N . LYS B 1 230 ? 40.611 120.992 15.875 1.00 34.89 226 LYS B N 1
ATOM 3929 C CA . LYS B 1 230 ? 41.473 122.166 16.027 1.00 36.51 226 LYS B CA 1
ATOM 3930 C C . LYS B 1 230 ? 42.927 121.825 15.785 1.00 36.84 226 LYS B C 1
ATOM 3931 O O . LYS B 1 230 ? 43.355 120.683 15.992 1.00 36.04 226 LYS B O 1
ATOM 3937 N N . GLN B 1 231 ? 43.678 122.836 15.362 1.00 37.05 227 GLN B N 1
ATOM 3938 C CA . GLN B 1 231 ? 45.125 122.759 15.245 1.00 39.25 227 GLN B CA 1
ATOM 3939 C C . GLN B 1 231 ? 45.718 122.847 16.643 1.00 37.73 227 GLN B C 1
ATOM 3940 O O . GLN B 1 231 ? 45.421 123.810 17.358 1.00 37.22 227 GLN B O 1
ATOM 3946 N N . PRO B 1 232 ? 46.540 121.845 17.053 1.00 35.28 228 PRO B N 1
ATOM 3947 C CA . PRO B 1 232 ? 47.170 121.946 18.379 1.00 36.20 228 PRO B CA 1
ATOM 3948 C C . PRO B 1 232 ? 48.087 123.168 18.445 1.00 38.55 228 PRO B C 1
ATOM 3949 O O . PRO B 1 232 ? 48.847 123.414 17.497 1.00 39.16 228 PRO B O 1
ATOM 3953 N N . PHE B 1 233 ? 47.996 123.920 19.548 1.00 39.75 229 PHE B N 1
ATOM 3954 C CA . PHE B 1 233 ? 48.796 125.148 19.774 1.00 41.39 229 PHE B CA 1
ATOM 3955 C C . PHE B 1 233 ? 48.619 126.206 18.663 1.00 43.72 229 PHE B C 1
ATOM 3956 O O . PHE B 1 233 ? 49.593 126.829 18.227 1.00 41.34 229 PHE B O 1
ATOM 3964 N N . GLU B 1 234 ? 47.378 126.375 18.199 1.00 46.95 230 GLU B N 1
ATOM 3965 C CA . GLU B 1 234 ? 47.074 127.232 17.049 1.00 52.17 230 GLU B CA 1
ATOM 3966 C C . GLU B 1 234 ? 47.508 128.680 17.259 1.00 55.06 230 GLU B C 1
ATOM 3967 O O . GLU B 1 234 ? 48.041 129.288 16.334 1.00 53.76 230 GLU B O 1
ATOM 3969 N N . ASP B 1 235 ? 47.323 129.195 18.473 1.00 59.77 231 ASP B N 1
ATOM 3970 C CA . ASP B 1 235 ? 47.670 130.587 18.797 1.00 68.14 231 ASP B CA 1
ATOM 3971 C C . ASP B 1 235 ? 49.167 130.855 19.021 1.00 66.71 231 ASP B C 1
ATOM 3972 O O . ASP B 1 235 ? 49.580 132.012 19.083 1.00 70.70 231 ASP B O 1
ATOM 3977 N N . VAL B 1 236 ? 49.961 129.787 19.131 1.00 62.76 232 VAL B N 1
ATOM 3978 C CA . VAL B 1 236 ? 51.387 129.928 19.411 1.00 56.06 232 VAL B CA 1
ATOM 3979 C C . VAL B 1 236 ? 52.142 129.969 18.083 1.00 57.60 232 VAL B C 1
ATOM 3980 O O . VAL B 1 236 ? 52.163 128.989 17.339 1.00 57.32 232 VAL B O 1
ATOM 3984 N N . THR B 1 237 ? 52.746 131.121 17.800 1.00 57.88 233 THR B N 1
ATOM 3985 C CA . THR B 1 237 ? 53.310 131.427 16.480 1.00 58.87 233 THR B CA 1
ATOM 3986 C C . THR B 1 237 ? 54.748 130.933 16.269 1.00 56.54 233 THR B C 1
ATOM 3987 O O . THR B 1 237 ? 55.161 130.727 15.127 1.00 59.56 233 THR B O 1
ATOM 3991 N N . ASN B 1 238 ? 55.496 130.752 17.357 1.00 47.68 234 ASN B N 1
ATOM 3992 C CA . ASN B 1 238 ? 56.886 130.310 17.289 1.00 46.46 234 ASN B CA 1
ATOM 3993 C C . ASN B 1 238 ? 56.974 128.863 17.839 1.00 40.65 234 ASN B C 1
ATOM 3994 O O . ASN B 1 238 ? 56.620 128.638 18.992 1.00 38.59 234 ASN B O 1
ATOM 3999 N N . PRO B 1 239 ? 57.466 127.901 17.021 1.00 38.60 235 PRO B N 1
ATOM 4000 C CA . PRO B 1 239 ? 57.553 126.497 17.480 1.00 38.89 235 PRO B CA 1
ATOM 4001 C C . PRO B 1 239 ? 58.439 126.320 18.716 1.00 39.57 235 PRO B C 1
ATOM 4002 O O . PRO B 1 239 ? 58.192 125.429 19.534 1.00 39.48 235 PRO B O 1
ATOM 4006 N N . LEU B 1 240 ? 59.459 127.168 18.855 1.00 38.01 236 LEU B N 1
ATOM 4007 C CA . LEU B 1 240 ? 60.305 127.148 20.037 1.00 37.69 236 LEU B CA 1
ATOM 4008 C C . LEU B 1 240 ? 59.551 127.513 21.324 1.00 35.46 236 LEU B C 1
ATOM 4009 O O . LEU B 1 240 ? 59.867 126.999 22.397 1.00 35.99 236 LEU B O 1
ATOM 4014 N N . GLN B 1 241 ? 58.546 128.376 21.209 1.00 34.64 237 GLN B N 1
ATOM 4015 C CA . GLN B 1 241 ? 57.690 128.677 22.347 1.00 35.79 237 GLN B CA 1
ATOM 4016 C C . GLN B 1 241 ? 56.817 127.478 22.717 1.00 33.84 237 GLN B C 1
ATOM 4017 O O . GLN B 1 241 ? 56.565 127.228 23.912 1.00 32.86 237 GLN B O 1
ATOM 4023 N N . ILE B 1 242 ? 56.352 126.750 21.691 1.00 31.92 238 ILE B N 1
ATOM 4024 C CA . ILE B 1 242 ? 55.598 125.505 21.923 1.00 31.59 238 ILE B CA 1
ATOM 4025 C C . ILE B 1 242 ? 56.498 124.545 22.695 1.00 30.02 238 ILE B C 1
ATOM 4026 O O . ILE B 1 242 ? 56.085 124.007 23.714 1.00 31.33 238 ILE B O 1
ATOM 4031 N N . MET B 1 243 ? 57.727 124.359 22.225 1.00 28.68 239 MET B N 1
ATOM 4032 C CA . MET B 1 243 ? 58.654 123.441 22.870 1.00 28.96 239 MET B CA 1
ATOM 4033 C C . MET B 1 243 ? 58.919 123.827 24.320 1.00 32.15 239 MET B C 1
ATOM 4034 O O . MET B 1 243 ? 58.897 122.963 25.206 1.00 30.27 239 MET B O 1
ATOM 4039 N N . TYR B 1 244 ? 59.157 125.116 24.565 1.00 32.54 240 TYR B N 1
ATOM 4040 C CA . TYR B 1 244 ? 59.352 125.603 25.940 1.00 36.40 240 TYR B CA 1
ATOM 4041 C C . TYR B 1 244 ? 58.119 125.298 26.825 1.00 32.24 240 TYR B C 1
ATOM 4042 O O . TYR B 1 244 ? 58.259 124.742 27.919 1.00 34.74 240 TYR B O 1
ATOM 4051 N N . SER B 1 245 ? 56.936 125.626 26.320 1.00 31.32 241 SER B N 1
ATOM 4052 C CA . SER B 1 245 ? 55.690 125.399 27.086 1.00 34.64 241 SER B CA 1
ATOM 4053 C C . SER B 1 245 ? 55.438 123.906 27.386 1.00 32.90 241 SER B C 1
ATOM 4054 O O . SER B 1 245 ? 55.068 123.543 28.508 1.00 30.87 241 SER B O 1
ATOM 4057 N N . VAL B 1 246 ? 55.656 123.055 26.376 1.00 30.76 242 VAL B N 1
ATOM 4058 C CA . VAL B 1 246 ? 55.462 121.608 26.506 1.00 29.65 242 VAL B CA 1
ATOM 4059 C C . VAL B 1 246 ? 56.447 121.031 27.528 1.00 31.17 242 VAL B C 1
ATOM 4060 O O . VAL B 1 246 ? 56.078 120.198 28.368 1.00 29.75 242 VAL B O 1
ATOM 4064 N N . SER B 1 247 ? 57.694 121.500 27.484 1.00 32.84 243 SER B N 1
ATOM 4065 C CA . SER B 1 247 ? 58.713 121.020 28.417 1.00 34.75 243 SER B CA 1
ATOM 4066 C C . SER B 1 247 ? 58.356 121.387 29.872 1.00 33.91 243 SER B C 1
ATOM 4067 O O . SER B 1 247 ? 58.821 120.735 30.802 1.00 33.55 243 SER B O 1
ATOM 4070 N N . GLN B 1 248 ? 57.510 122.402 30.039 1.00 34.35 244 GLN B N 1
ATOM 4071 C CA . GLN B 1 248 ? 57.011 122.836 31.347 1.00 38.14 244 GLN B CA 1
ATOM 4072 C C . GLN B 1 248 ? 55.682 122.164 31.710 1.00 38.22 244 GLN B C 1
ATOM 4073 O O . GLN B 1 248 ? 55.128 122.430 32.766 1.00 37.56 244 GLN B O 1
ATOM 4079 N N . GLY B 1 249 ? 55.180 121.294 30.828 1.00 35.06 245 GLY B N 1
ATOM 4080 C CA . GLY B 1 249 ? 53.968 120.535 31.100 1.00 33.43 245 GLY B CA 1
ATOM 4081 C C . GLY B 1 249 ? 52.687 121.029 30.453 1.00 33.05 245 GLY B C 1
ATOM 4082 O O . GLY B 1 249 ? 51.640 120.428 30.670 1.00 34.56 245 GLY B O 1
ATOM 4083 N N . HIS B 1 250 ? 52.754 122.104 29.667 1.00 31.17 246 HIS B N 1
ATOM 4084 C CA . HIS B 1 250 ? 51.573 122.618 28.962 1.00 34.43 246 HIS B CA 1
ATOM 4085 C C . HIS B 1 250 ? 51.259 121.711 27.781 1.00 33.79 246 HIS B C 1
ATOM 4086 O O . HIS B 1 250 ? 52.161 121.101 27.198 1.00 30.24 246 HIS B O 1
ATOM 4093 N N . ARG B 1 251 ? 49.976 121.616 27.450 1.00 31.51 247 ARG B N 1
ATOM 4094 C CA . ARG B 1 251 ? 49.490 120.731 26.387 1.00 33.02 247 ARG B CA 1
ATOM 4095 C C . ARG B 1 251 ? 48.378 121.448 25.641 1.00 33.60 247 ARG B C 1
ATOM 4096 O O . ARG B 1 251 ? 47.879 122.456 26.149 1.00 32.49 247 ARG B O 1
ATOM 4104 N N . PRO B 1 252 ? 47.953 120.928 24.463 1.00 32.99 248 PRO B N 1
ATOM 4105 C CA . PRO B 1 252 ? 46.777 121.542 23.840 1.00 32.31 248 PRO B CA 1
ATOM 4106 C C . PRO B 1 252 ? 45.608 121.686 24.826 1.00 34.3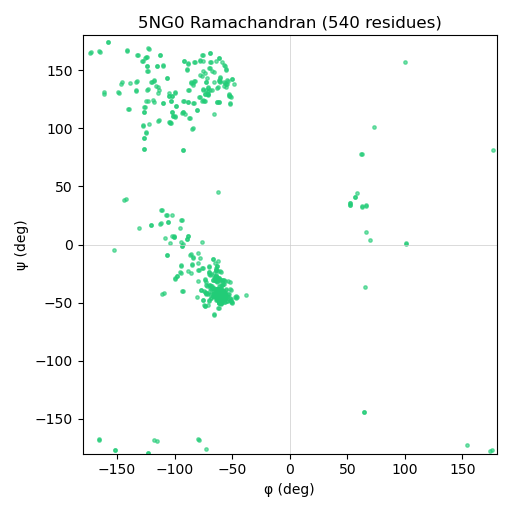1 248 PRO B C 1
ATOM 4107 O O . PRO B 1 252 ? 45.386 120.812 25.689 1.00 32.74 248 PRO B O 1
ATOM 4111 N N . VAL B 1 253 ? 44.888 122.800 24.705 1.00 34.75 249 VAL B N 1
ATOM 4112 C CA . VAL B 1 253 ? 43.917 123.219 25.719 1.00 34.93 249 VAL B CA 1
ATOM 4113 C C . VAL B 1 253 ? 42.692 122.305 25.783 1.00 33.48 249 VAL B C 1
ATOM 4114 O O . VAL B 1 253 ? 42.111 121.929 24.760 1.00 32.07 249 VAL B O 1
ATOM 4118 N N . ILE B 1 254 ? 42.325 121.924 27.000 1.00 33.08 250 ILE B N 1
ATOM 4119 C CA . ILE B 1 254 ? 41.112 121.153 27.224 1.00 35.15 250 ILE B CA 1
ATOM 4120 C C . ILE B 1 254 ? 40.124 122.022 28.014 1.00 36.23 250 ILE B C 1
ATOM 4121 O O . ILE B 1 254 ? 40.318 122.287 29.206 1.00 35.95 250 ILE B O 1
ATOM 4126 N N . ASN B 1 255 ? 39.089 122.483 27.324 1.00 37.20 251 ASN B N 1
ATOM 4127 C CA . ASN B 1 255 ? 37.964 123.183 27.954 1.00 39.59 251 ASN B CA 1
ATOM 4128 C C . ASN B 1 255 ? 36.727 122.938 27.106 1.00 41.72 251 ASN B C 1
ATOM 4129 O O . ASN B 1 255 ? 36.798 122.192 26.107 1.00 40.37 251 ASN B O 1
ATOM 4134 N N . GLU B 1 256 ? 35.608 123.563 27.493 1.00 41.85 252 GLU B N 1
ATOM 4135 C CA . GLU B 1 256 ? 34.344 123.466 26.745 1.00 44.35 252 GLU B CA 1
ATOM 4136 C C . GLU B 1 256 ? 34.468 123.930 25.293 1.00 42.06 252 GLU B C 1
ATOM 4137 O O . GLU B 1 256 ? 33.821 123.374 24.404 1.00 44.21 252 GLU B O 1
ATOM 4143 N N . GLU B 1 257 ? 35.310 124.934 25.060 1.00 42.51 253 GLU B N 1
ATOM 4144 C CA . GLU B 1 257 ? 35.511 125.483 23.724 1.00 45.34 253 GLU B CA 1
ATOM 4145 C C . GLU B 1 257 ? 36.266 124.516 22.784 1.00 43.17 253 GLU B C 1
ATOM 4146 O O . GLU B 1 257 ? 35.828 124.278 21.652 1.00 43.62 253 GLU B O 1
ATOM 4152 N N . SER B 1 258 ? 37.379 123.951 23.258 1.00 38.97 254 SER B N 1
ATOM 4153 C CA . SER B 1 258 ? 38.165 123.018 22.426 1.00 38.35 254 SER B CA 1
ATOM 4154 C C . SER B 1 258 ? 37.478 121.656 22.301 1.00 37.45 254 SER B C 1
ATOM 4155 O O . SER B 1 258 ? 37.451 121.069 21.224 1.00 36.88 254 SER B O 1
ATOM 4158 N N . LEU B 1 259 ? 36.903 121.182 23.405 1.00 38.60 255 LEU B N 1
ATOM 4159 C CA . LEU B 1 259 ? 36.240 119.883 23.454 1.00 37.48 255 LEU B CA 1
ATOM 4160 C C . LEU B 1 259 ? 34.811 120.033 23.991 1.00 37.67 255 LEU B C 1
ATOM 4161 O O . LEU B 1 259 ? 34.607 119.982 25.203 1.00 37.26 255 LEU B O 1
ATOM 4166 N N . PRO B 1 260 ? 33.817 120.229 23.086 1.00 42.88 256 PRO B N 1
ATOM 4167 C CA . PRO B 1 260 ? 32.407 120.444 23.474 1.00 45.07 256 PRO B CA 1
ATOM 4168 C C . PRO B 1 260 ? 31.846 119.341 24.360 1.00 46.33 256 PRO B C 1
ATOM 4169 O O . PRO B 1 260 ? 32.279 118.189 24.264 1.00 47.75 256 PRO B O 1
ATOM 4173 N N . TYR B 1 261 ? 30.898 119.708 25.219 1.00 46.72 257 TYR B N 1
ATOM 4174 C CA . TYR B 1 261 ? 30.303 118.787 26.202 1.00 48.52 257 TYR B CA 1
ATOM 4175 C C . TYR B 1 261 ? 29.547 117.610 25.592 1.00 47.99 257 TYR B C 1
ATOM 4176 O O . TYR B 1 261 ? 29.335 116.601 26.263 1.00 48.88 257 TYR B O 1
ATOM 4185 N N . ASP B 1 262 ? 29.179 117.725 24.322 1.00 48.82 258 ASP B N 1
ATOM 4186 C CA . ASP B 1 262 ? 28.414 116.683 23.636 1.00 52.34 258 ASP B CA 1
ATOM 4187 C C . ASP B 1 262 ? 29.279 115.599 22.948 1.00 47.22 258 ASP B C 1
ATOM 4188 O O . ASP B 1 262 ? 28.744 114.735 22.248 1.00 49.51 258 ASP B O 1
ATOM 4193 N N . ILE B 1 263 ? 30.602 115.657 23.119 1.00 44.68 259 ILE B N 1
ATOM 4194 C CA . ILE B 1 263 ? 31.494 114.570 22.661 1.00 40.94 259 ILE B CA 1
ATOM 4195 C C . ILE B 1 263 ? 31.120 113.277 23.402 1.00 38.90 259 ILE B C 1
ATOM 4196 O O . ILE B 1 263 ? 31.130 113.264 24.637 1.00 39.65 259 ILE B O 1
ATOM 4201 N N . PRO B 1 264 ? 30.782 112.201 22.661 1.00 36.44 260 PRO B N 1
ATOM 4202 C CA . PRO B 1 264 ? 30.508 110.917 23.309 1.00 35.65 260 PRO B CA 1
ATOM 4203 C C . PRO B 1 264 ? 31.691 110.484 24.186 1.00 36.09 260 PRO B C 1
ATOM 4204 O O . PRO B 1 264 ? 32.859 110.680 23.799 1.00 33.43 260 PRO B O 1
ATOM 4208 N N . HIS B 1 265 ? 31.385 109.953 25.371 1.00 33.11 261 HIS B N 1
ATOM 4209 C 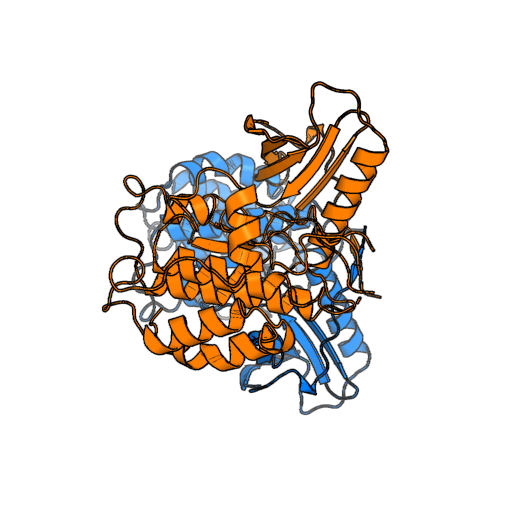CA . HIS B 1 265 ? 32.401 109.464 26.315 1.00 34.33 261 HIS B CA 1
ATOM 4210 C C . HIS B 1 265 ? 33.488 110.494 26.624 1.00 32.41 261 HIS B C 1
ATOM 4211 O O . HIS B 1 265 ? 34.649 110.131 26.834 1.00 33.52 261 HIS B O 1
ATOM 4218 N N . ARG B 1 266 ? 33.094 111.764 26.687 1.00 31.28 262 ARG B N 1
ATOM 4219 C CA . ARG B 1 266 ? 34.027 112.880 26.869 1.00 31.48 262 ARG B CA 1
ATOM 4220 C C . ARG B 1 266 ? 34.994 112.678 28.043 1.00 30.81 262 ARG B C 1
ATOM 4221 O O . ARG B 1 266 ? 36.205 112.867 27.878 1.00 29.30 262 ARG B O 1
ATOM 4229 N N . ALA B 1 267 ? 34.458 112.310 29.211 1.00 28.76 263 ALA B N 1
ATOM 4230 C CA . ALA B 1 267 ? 35.281 112.158 30.427 1.00 30.50 263 ALA B CA 1
ATOM 4231 C C . ALA B 1 267 ? 36.366 111.066 30.281 1.00 29.70 263 ALA B C 1
ATOM 4232 O O . ALA B 1 267 ? 37.527 111.269 30.662 1.00 30.33 263 ALA B O 1
ATOM 4234 N N . ARG B 1 268 ? 35.984 109.922 29.725 1.00 29.74 264 ARG B N 1
ATOM 4235 C CA . ARG B 1 268 ? 36.924 108.833 29.492 1.00 30.52 264 ARG B CA 1
ATOM 4236 C C . ARG B 1 268 ? 37.983 109.203 28.473 1.00 29.18 264 ARG B C 1
ATOM 4237 O O . ARG B 1 268 ? 39.148 108.871 28.665 1.00 27.43 264 ARG B O 1
ATOM 4245 N N . MET B 1 269 ? 37.564 109.866 27.395 1.00 27.04 265 MET B N 1
ATOM 4246 C CA . MET B 1 269 ? 38.490 110.270 26.336 1.00 28.61 265 MET B CA 1
ATOM 4247 C C . MET B 1 269 ? 39.496 111.300 26.825 1.00 27.59 265 MET B C 1
ATOM 4248 O O . MET B 1 269 ? 40.677 111.183 26.513 1.00 27.14 265 MET B O 1
ATOM 4253 N N . ILE B 1 270 ? 39.038 112.285 27.605 1.00 27.68 266 ILE B N 1
ATOM 4254 C CA . ILE B 1 270 ? 39.945 113.290 28.195 1.00 26.45 266 ILE B CA 1
ATOM 4255 C C . ILE B 1 270 ? 40.932 112.618 29.146 1.00 27.07 266 ILE B C 1
ATOM 4256 O O . ILE B 1 270 ? 42.131 112.926 29.121 1.00 26.72 266 ILE B O 1
ATOM 4261 N N . SER B 1 271 ? 40.432 111.696 29.977 1.00 25.90 267 SER B N 1
ATOM 4262 C CA . SER B 1 271 ? 41.284 110.943 30.906 1.00 26.49 267 SER B CA 1
ATOM 4263 C C . SER B 1 271 ? 42.392 110.179 30.132 1.00 26.34 267 SER B C 1
ATOM 4264 O O . SER B 1 271 ? 43.569 110.233 30.493 1.00 25.45 267 SER B O 1
ATOM 4267 N N . LEU B 1 272 ? 41.997 109.496 29.059 1.00 25.18 268 LEU B N 1
ATOM 4268 C CA . LEU B 1 272 ? 42.965 108.784 28.217 1.00 26.54 268 LEU B CA 1
ATOM 4269 C C . LEU B 1 272 ? 43.988 109.742 27.585 1.00 25.27 268 LEU B C 1
ATOM 4270 O O . LEU B 1 272 ? 45.182 109.480 27.642 1.00 26.09 268 LEU B O 1
ATOM 4275 N N . ILE B 1 273 ? 43.514 110.826 26.970 1.00 26.39 269 ILE B N 1
ATOM 4276 C CA . ILE B 1 273 ? 44.405 111.848 26.378 1.00 26.59 269 ILE B CA 1
ATOM 4277 C C . ILE B 1 273 ? 45.472 112.303 27.376 1.00 26.90 269 ILE B C 1
ATOM 4278 O O . ILE B 1 273 ? 46.675 112.315 27.068 1.00 28.27 269 ILE B O 1
ATOM 4283 N N . GLU B 1 274 ? 45.035 112.657 28.583 1.00 26.67 270 GLU B N 1
ATOM 4284 C CA . GLU B 1 274 ? 45.950 113.194 29.589 1.00 26.63 270 GLU B CA 1
ATOM 4285 C C . GLU B 1 274 ? 46.965 112.172 30.075 1.00 26.40 270 GLU B C 1
ATOM 4286 O O . GLU B 1 274 ? 48.095 112.537 30.399 1.00 24.86 270 GLU B O 1
ATOM 4292 N N . SER B 1 275 ? 46.592 110.893 30.085 1.00 24.89 271 SER B N 1
ATOM 4293 C CA . SER B 1 275 ? 47.576 109.842 30.366 1.00 26.86 271 SER B CA 1
ATOM 4294 C C . SER B 1 275 ? 48.519 109.650 29.175 1.00 25.62 271 SER B C 1
ATOM 4295 O O . SER B 1 275 ? 49.719 109.502 29.360 1.00 25.91 271 SER B O 1
ATOM 4298 N N . GLY B 1 276 ? 47.960 109.667 27.961 1.00 24.53 272 GLY B N 1
ATOM 4299 C CA . GLY B 1 276 ? 48.748 109.482 26.746 1.00 25.60 272 GLY B CA 1
ATOM 4300 C C . GLY B 1 276 ? 49.833 110.529 26.538 1.00 25.23 272 GLY B C 1
ATOM 4301 O O . GLY B 1 276 ? 50.895 110.213 26.023 1.00 25.42 272 GLY B O 1
ATOM 4302 N N . TRP B 1 277 ? 49.560 111.775 26.923 1.00 25.02 273 TRP B N 1
ATOM 4303 C CA . TRP B 1 277 ? 50.563 112.822 26.779 1.00 25.52 273 TRP B CA 1
ATOM 4304 C C . TRP B 1 277 ? 51.205 113.244 28.100 1.00 27.19 273 TRP B C 1
ATOM 4305 O O . TRP B 1 277 ? 51.815 114.327 28.177 1.00 26.86 273 TRP B O 1
ATOM 4316 N N . ALA B 1 278 ? 51.102 112.383 29.128 1.00 27.09 274 ALA B N 1
ATOM 4317 C CA . ALA B 1 278 ? 51.666 112.692 30.456 1.00 27.31 274 ALA B CA 1
ATOM 4318 C C . ALA B 1 278 ? 53.140 113.062 30.372 1.00 27.41 274 ALA B C 1
ATOM 4319 O O . ALA B 1 278 ? 53.896 112.437 29.604 1.00 24.79 274 ALA B O 1
ATOM 4321 N N . GLN B 1 279 ? 53.559 114.055 31.168 1.00 27.15 275 GLN B N 1
ATOM 4322 C CA . GLN B 1 279 ? 54.979 114.445 31.246 1.00 26.95 275 GLN B CA 1
ATOM 4323 C C . GLN B 1 279 ? 55.878 113.237 31.521 1.00 27.62 275 GLN B C 1
ATOM 4324 O O . GLN B 1 279 ? 56.905 113.059 30.857 1.00 28.39 275 GLN B O 1
ATOM 4330 N N . ASN B 1 280 ? 55.487 112.402 32.489 1.00 27.28 276 ASN B N 1
ATOM 4331 C CA . ASN B 1 280 ? 56.227 111.191 32.827 1.00 28.99 276 ASN B CA 1
ATOM 4332 C C . ASN B 1 280 ? 55.852 110.083 31.822 1.00 27.69 276 ASN B C 1
ATOM 4333 O O . ASN B 1 280 ? 54.704 109.627 31.820 1.00 27.14 276 ASN B O 1
ATOM 4338 N N . PRO B 1 281 ? 56.825 109.620 31.009 1.00 28.77 277 PRO B N 1
ATOM 4339 C CA . PRO B 1 281 ? 56.524 108.534 30.051 1.00 30.06 277 PRO B CA 1
ATOM 4340 C C . PRO B 1 281 ? 55.964 107.256 30.701 1.00 31.68 277 PRO B C 1
ATOM 4341 O O . PRO B 1 281 ? 55.159 106.557 30.059 1.00 29.39 277 PRO B O 1
ATOM 4345 N N . ASP B 1 282 ? 56.367 106.961 31.952 1.00 31.11 278 ASP B N 1
ATOM 4346 C CA . ASP B 1 282 ? 55.823 105.803 32.700 1.00 30.41 278 ASP B CA 1
ATOM 4347 C C . ASP B 1 282 ? 54.325 105.829 32.918 1.00 30.19 278 ASP B C 1
ATOM 4348 O O . ASP B 1 282 ? 53.715 104.770 33.125 1.00 29.93 278 ASP B O 1
ATOM 4353 N N . GLU B 1 283 ? 53.745 107.027 32.887 1.00 28.05 279 GLU B N 1
ATOM 4354 C CA . GLU B 1 283 ? 52.298 107.195 33.028 1.00 29.06 279 GLU B CA 1
ATOM 4355 C C . GLU B 1 283 ? 51.519 107.017 31.723 1.00 28.56 279 GLU B C 1
ATOM 4356 O O . GLU B 1 283 ? 50.288 106.926 31.745 1.00 27.89 279 GLU B O 1
ATOM 4362 N N . ARG B 1 284 ? 52.237 106.959 30.600 1.00 26.37 280 ARG B N 1
ATOM 4363 C CA . ARG B 1 284 ? 51.621 106.728 29.285 1.00 26.28 280 ARG B CA 1
ATOM 4364 C C . ARG B 1 284 ? 51.437 105.218 29.065 1.00 24.99 280 ARG B C 1
ATOM 4365 O O . ARG B 1 284 ? 52.342 104.446 29.378 1.00 24.97 280 ARG B O 1
ATOM 4373 N N . PRO B 1 285 ? 50.297 104.794 28.500 1.00 25.10 281 PRO B N 1
ATOM 4374 C CA . PRO B 1 285 ? 50.096 103.353 28.280 1.00 25.59 281 PRO B CA 1
ATOM 4375 C C . PRO B 1 285 ? 50.858 102.808 27.051 1.00 27.06 281 PRO B C 1
ATOM 4376 O O . PRO B 1 285 ? 51.196 103.573 26.136 1.00 26.34 281 PRO B O 1
ATOM 4380 N N . SER B 1 286 ? 51.119 101.499 27.029 1.00 25.24 282 SER B N 1
ATOM 4381 C CA . SER B 1 286 ? 51.396 100.790 25.763 1.00 25.38 282 SER B CA 1
ATOM 4382 C C . SER B 1 286 ? 50.157 100.910 24.867 1.00 25.31 282 SER B C 1
ATOM 4383 O O . SER B 1 286 ? 49.059 101.197 25.353 1.00 24.14 282 SER B O 1
ATOM 4386 N N . PHE B 1 287 ? 50.306 100.702 23.555 1.00 25.40 283 PHE B N 1
ATOM 4387 C CA . PHE B 1 287 ? 49.117 100.674 22.695 1.00 24.73 283 PHE B CA 1
ATOM 4388 C C . PHE B 1 287 ? 48.164 99.516 23.044 1.00 24.82 283 PHE B C 1
ATOM 4389 O O . PHE B 1 287 ? 46.949 99.668 22.931 1.00 23.23 283 PHE B O 1
ATOM 4397 N N . LEU B 1 288 ? 48.710 98.397 23.527 1.00 26.15 284 LEU B N 1
ATOM 4398 C CA . LEU B 1 288 ? 47.862 97.286 23.956 1.00 27.06 284 LEU B CA 1
ATOM 4399 C C . LEU B 1 288 ? 46.987 97.696 25.130 1.00 27.64 284 LEU B C 1
ATOM 4400 O O . LEU B 1 288 ? 45.771 97.463 25.135 1.00 27.80 284 LEU B O 1
ATOM 4405 N N . LYS B 1 289 ? 47.623 98.320 26.116 1.00 28.71 285 LYS B N 1
ATOM 4406 C CA . LYS B 1 289 ? 46.930 98.866 27.271 1.00 30.78 285 LYS B CA 1
ATOM 4407 C C . LYS B 1 289 ? 45.868 99.886 26.849 1.00 28.08 285 LYS B C 1
ATOM 4408 O O . LYS B 1 289 ? 44.729 99.843 27.317 1.00 27.67 285 LYS B O 1
ATOM 4414 N N . CYS B 1 290 ? 46.246 100.791 25.954 1.00 29.43 286 CYS B N 1
ATOM 4415 C CA . CYS B 1 290 ? 45.314 101.786 25.414 1.00 29.50 286 CYS B CA 1
ATOM 4416 C C . CYS B 1 290 ? 44.084 101.128 24.746 1.00 28.81 286 CYS B C 1
ATOM 4417 O O . CYS B 1 290 ? 42.952 101.544 24.963 1.00 27.79 286 CYS B O 1
ATOM 4420 N N . LEU B 1 291 ? 44.316 100.069 23.965 1.00 28.51 287 LEU B N 1
ATOM 4421 C CA . LEU B 1 291 ? 43.219 99.332 23.320 1.00 27.57 287 LEU B CA 1
ATOM 4422 C C . LEU B 1 291 ? 42.311 98.633 24.335 1.00 27.70 287 LEU B C 1
ATOM 4423 O O . LEU B 1 291 ? 41.093 98.706 24.220 1.00 26.20 287 LEU B O 1
ATOM 4428 N N . ILE B 1 292 ? 42.913 97.987 25.332 1.00 27.84 288 ILE B N 1
ATOM 4429 C CA . ILE B 1 292 ? 42.155 97.312 26.403 1.00 30.48 288 ILE B CA 1
ATOM 4430 C C . ILE B 1 292 ? 41.262 98.317 27.144 1.00 31.02 288 ILE B C 1
ATOM 4431 O O . ILE B 1 292 ? 40.085 98.047 27.392 1.00 31.96 288 ILE B O 1
ATOM 4436 N N . GLU B 1 293 ? 41.832 99.475 27.461 1.00 29.08 289 GLU B N 1
ATOM 4437 C CA . GLU B 1 293 ? 41.103 100.548 28.158 1.00 30.06 289 GLU B CA 1
ATOM 4438 C C . GLU B 1 293 ? 39.991 101.155 27.305 1.00 29.54 289 GLU B C 1
ATOM 4439 O O . GLU B 1 293 ? 38.932 101.469 27.829 1.00 29.82 289 GLU B O 1
ATOM 4445 N N . LEU B 1 294 ? 40.222 101.301 25.998 1.00 28.21 290 LEU B N 1
ATOM 4446 C CA . LEU B 1 294 ? 39.260 101.987 25.117 1.00 29.53 290 LEU B CA 1
ATOM 4447 C C . LEU B 1 294 ? 38.263 101.094 24.380 1.00 30.30 290 LEU B C 1
ATOM 4448 O O . LEU B 1 294 ? 37.245 101.594 23.891 1.00 29.39 290 LEU B O 1
ATOM 4453 N N . GLU B 1 295 ? 38.548 99.790 24.276 1.00 29.39 291 GLU B N 1
ATOM 4454 C CA . GLU B 1 295 ? 37.633 98.858 23.590 1.00 30.99 291 GLU B CA 1
ATOM 4455 C C . GLU B 1 295 ? 36.151 98.998 23.992 1.00 31.69 291 GLU B C 1
ATOM 4456 O O . GLU B 1 295 ? 35.298 99.043 23.088 1.00 30.28 291 GLU B O 1
ATOM 4462 N N . PRO B 1 296 ? 35.837 99.097 25.323 1.00 31.20 292 PRO B N 1
ATOM 4463 C CA . PRO B 1 296 ? 34.420 99.307 25.693 1.00 32.62 292 PRO B CA 1
ATOM 4464 C C . PRO B 1 296 ? 33.811 100.575 25.070 1.00 33.00 292 PRO B C 1
ATOM 4465 O O . PRO B 1 296 ? 32.677 100.521 24.595 1.00 36.04 292 PRO B O 1
ATOM 4469 N N . VAL B 1 297 ? 34.575 101.673 25.020 1.00 30.75 293 VAL B N 1
ATOM 4470 C CA . VAL B 1 297 ? 34.141 102.911 24.355 1.00 30.35 293 VAL B CA 1
ATOM 4471 C C . VAL B 1 297 ? 33.907 102.679 22.851 1.00 30.11 293 VAL B C 1
ATOM 4472 O O . VAL B 1 297 ? 32.816 102.956 22.351 1.00 29.79 293 VAL B O 1
ATOM 4476 N N . PHE B 1 298 ? 34.908 102.146 22.140 1.00 29.76 294 PHE B N 1
ATOM 4477 C CA . PHE B 1 298 ? 34.779 101.905 20.692 1.00 30.71 294 PHE B CA 1
ATOM 4478 C C . PHE B 1 298 ? 33.567 101.029 20.336 1.00 34.40 294 PHE B C 1
ATOM 4479 O O . PHE B 1 298 ? 32.876 101.292 19.344 1.00 33.07 294 PHE B O 1
ATOM 4487 N N . ARG B 1 299 ? 33.316 100.026 21.181 1.00 35.68 295 ARG B N 1
ATOM 4488 C CA . ARG B 1 299 ? 32.238 99.034 21.043 1.00 39.57 295 ARG B CA 1
ATOM 4489 C C . ARG B 1 299 ? 30.833 99.649 21.073 1.00 39.28 295 ARG B C 1
ATOM 4490 O O . ARG B 1 299 ? 29.915 99.106 20.464 1.00 39.49 295 ARG B O 1
ATOM 4498 N N . THR B 1 300 ? 30.656 100.766 21.780 1.00 38.71 296 THR B N 1
ATOM 4499 C CA . THR B 1 300 ? 29.321 101.406 21.863 1.00 37.97 296 THR B CA 1
ATOM 4500 C C . THR B 1 300 ? 28.785 101.919 20.511 1.00 39.89 296 THR B C 1
ATOM 4501 O O . THR B 1 300 ? 27.581 102.095 20.352 1.00 37.93 296 THR B O 1
ATOM 4505 N N . PHE B 1 301 ? 29.667 102.156 19.547 1.00 40.25 297 PHE B N 1
ATOM 4506 C CA . PHE B 1 301 ? 29.247 102.700 18.259 1.00 43.45 297 PHE B CA 1
ATOM 4507 C C . PHE B 1 301 ? 28.729 101.623 17.311 1.00 50.20 297 PHE B C 1
ATOM 4508 O O . PHE B 1 301 ? 29.256 100.508 17.278 1.00 52.73 297 PHE B O 1
ATOM 4516 N N . GLU B 1 302 ? 27.666 101.956 16.578 1.00 59.32 298 GLU B N 1
ATOM 4517 C CA . GLU B 1 302 ? 27.081 101.059 15.574 1.00 64.96 298 GLU B CA 1
ATOM 4518 C C . GLU B 1 302 ? 27.857 101.178 14.257 1.00 69.10 298 GLU B C 1
ATOM 4519 O O . GLU B 1 302 ? 28.519 102.196 14.010 1.00 67.38 298 GLU B O 1
ATOM 4521 N N . GLU B 1 303 ? 27.778 100.131 13.425 1.00 71.50 299 GLU B N 1
ATOM 4522 C CA . GLU B 1 303 ? 28.439 100.100 12.114 1.00 69.17 299 GLU B CA 1
ATOM 4523 C C . GLU B 1 303 ? 27.745 101.046 11.145 1.00 68.51 299 GLU B C 1
ATOM 4524 O O . GLU B 1 303 ? 28.402 101.816 10.462 1.00 68.12 299 GLU B O 1
#

Sequence (556 aa):
ICSALPTIPYHKLADDLRYLSRGASGTVSSARHADWRVQVAVKHLHIHTPLLDSERKDVLREAEILHKARFSYILPILGICNEPEFLGIVTEYMPNGSLNELLHRKTEYPDDVAWPLRFRILHEIALGVNYLHNMTPPLLHHDLKTQQNILLDNEFHVKIADFGLSSKWRMGTIIYMPPENYEPSIKHDIYSYAVITWEVLSRKQPFEDVTNPLQIMYSVSQGHRPVINEESLPYDIPHRARMISLIESGWAQNPDERPSFLKCLIELEPVFRTFEEIAICSALPTIPYHKLADLRYLSRGASGTVSSARHADWRVQVAVKHLHIHTPLLDSERKDVLREAEILHKARFSYILPILGICNEPEFLGIVTEYMPNGSLNELLHRKTEYPDDVAWPLRFRILHEIALGVNYLHNMTPPLLHHDLKTQQNILLDNEFHVKIADFGLSSKWRMSAPEGGTIIYMPPENNYEPGRASIKHDIYSYAVITWEVLSRKQPFEDVTNPLQIMYSVSQGHRPVINEESLPYDIPHRARMISLIESGWAQNPDERPSFLKCLIELEPVFRTFEE

B-factor: mean 38.37, std 14.94, range [15.94, 118.75]

Organism: Homo sapiens (NCBI:txid9606)

CATH classification: 1.10.510.10

Nearest PDB structures (foldseek):
  5ng0-assembly1_A  TM=1.004E+00  e=8.857E-54  Homo sapiens
  6hmx-assembly1_A  TM=9.868E-01  e=1.233E-46  Homo sapiens
  5ar3-assembly1_A  TM=9.887E-01  e=1.985E-45  Homo sapiens
  6sze-assembly1_B  TM=9.769E-01  e=4.219E-44  Homo sapiens
  6s1f-assembly1_A  TM=9.631E-01  e=5.707E-45  Homo sapiens

Radius of gyration: 25.5 Å; Cα contacts (8 Å, |Δi|>4): 986; chains: 2; bounding box: 59×70×62 Å